Protein AF-B8BWP4-F1 (afdb_monomer)

Organism: Thalassiosira pseudonana (NCBI:txid35128)

pLDDT: mean 78.26, std 19.81, range [30.06, 98.62]

Sequence (525 aa):
MPSPPASSPLSSIKPTMNTRLRKRVYLLFLVCIVVFHIGILYRQNRHLIVMMLDKVSREEVLMNANNDDDDAVDSIDDEIEQLPPDQHAILMLHYHKTGFVLSRRLRTHSIQHFSKAIQQQQQQQDAASSSSSSSSLHFSIPEQKKWGSIQQPRWFDEGTKCPMYYRLEKGVINVQESPDLYCGVEELERIFLNEALEDVEYDADAATTKATTTFHEEQNDHEHNNGNDKNEVEQTIDNIIEGGDFSRVGTKIIHFVRNPYSMALSNYYYHAQIPTPEPWVNKHDPCHLQYDNSNTTLKDLLFPTLSIETTKVILTPQNFDDISQLCSSLYQTIPSLKDAKFKGHLQQLDPIDGLKLSTAHMMIRGGGVLLMPGGDILRMANNIVKLKQLQEYVTEQQQQHENGVKRNKPFTVVTVSMDDFLTDPIQFITTYLTFLTGDNYEQHLCPNEGAKVCQKRMKSIAKSFEQSYNNIKGVGQKHVTTGKHENRAELLEALRGDGLFGPILDRIELLVEEALEESRDSSRK

Structure (mmCIF, N/CA/C/O backbone):
data_AF-B8BWP4-F1
#
_entry.id   AF-B8BWP4-F1
#
loop_
_atom_site.group_PDB
_atom_site.id
_atom_site.type_symbol
_atom_site.label_atom_id
_atom_site.label_alt_id
_atom_site.label_comp_id
_atom_site.label_asym_id
_atom_site.label_entity_id
_atom_site.label_seq_id
_atom_site.pdbx_PDB_ins_code
_atom_site.Cartn_x
_atom_site.Cartn_y
_atom_site.Cartn_z
_atom_site.occupancy
_atom_site.B_iso_or_equiv
_atom_site.auth_seq_id
_atom_site.auth_comp_id
_atom_site.auth_asym_id
_atom_site.auth_atom_id
_atom_site.pdbx_PDB_model_num
ATOM 1 N N . MET A 1 1 ? 59.714 33.717 -24.234 1.00 44.19 1 MET A N 1
ATOM 2 C CA . MET A 1 1 ? 58.843 34.255 -23.169 1.00 44.19 1 MET A CA 1
ATOM 3 C C . MET A 1 1 ? 58.500 35.698 -23.503 1.00 44.19 1 MET A C 1
ATOM 5 O O . MET A 1 1 ? 59.425 36.501 -23.524 1.00 44.19 1 MET A O 1
ATOM 9 N N . PRO A 1 2 ? 57.239 36.029 -23.820 1.00 43.78 2 PRO A N 1
ATOM 10 C CA . PRO A 1 2 ? 56.785 37.410 -23.908 1.00 43.78 2 PRO A CA 1
ATOM 11 C C . PRO A 1 2 ? 56.014 37.826 -22.643 1.00 43.78 2 PRO A C 1
ATOM 13 O O . PRO A 1 2 ? 55.276 37.035 -22.056 1.00 43.78 2 PRO A O 1
ATOM 16 N N . SER A 1 3 ? 56.231 39.071 -22.229 1.00 43.72 3 SER A N 1
ATOM 17 C CA . SER A 1 3 ? 55.666 39.731 -21.047 1.00 43.72 3 SER A CA 1
ATOM 18 C C . SER A 1 3 ? 54.150 39.973 -21.163 1.00 43.72 3 SER A C 1
ATOM 20 O O . SER A 1 3 ? 53.660 40.173 -22.277 1.00 43.72 3 SER A O 1
ATOM 22 N N . PRO A 1 4 ? 53.399 40.020 -20.045 1.00 51.78 4 PRO A N 1
ATOM 23 C CA . PRO A 1 4 ? 51.963 40.287 -20.071 1.00 51.78 4 PRO A CA 1
ATOM 24 C C . PRO A 1 4 ? 51.669 41.798 -20.168 1.00 51.78 4 PRO A C 1
ATOM 26 O O . PRO A 1 4 ? 52.453 42.605 -19.658 1.00 51.78 4 PRO A O 1
ATOM 29 N N . PRO A 1 5 ? 50.545 42.210 -20.787 1.00 54.66 5 PRO A N 1
ATOM 30 C CA . PRO A 1 5 ? 50.142 43.609 -20.832 1.00 54.66 5 PRO A CA 1
ATOM 31 C C . PRO A 1 5 ? 49.398 44.042 -19.559 1.00 54.66 5 PRO A C 1
ATOM 33 O O . PRO A 1 5 ? 48.727 43.257 -18.889 1.00 54.66 5 PRO A O 1
ATOM 36 N N . ALA A 1 6 ? 49.549 45.330 -19.254 1.00 53.12 6 ALA A N 1
ATOM 37 C CA . ALA A 1 6 ? 49.074 46.016 -18.061 1.00 53.12 6 ALA A CA 1
ATOM 38 C C . ALA A 1 6 ? 47.540 46.119 -17.962 1.00 53.12 6 ALA A C 1
ATOM 40 O O . ALA A 1 6 ? 46.843 46.378 -18.943 1.00 53.12 6 ALA A O 1
ATOM 41 N N . SER A 1 7 ? 47.038 45.977 -16.735 1.00 48.22 7 SER A N 1
ATOM 42 C CA . SER A 1 7 ? 45.645 46.163 -16.334 1.00 48.22 7 SER A CA 1
ATOM 43 C C . SER A 1 7 ? 45.267 47.647 -16.239 1.00 48.22 7 SER A C 1
ATOM 45 O O . SER A 1 7 ? 45.984 48.463 -15.661 1.00 48.22 7 SER A O 1
ATOM 47 N N . SER A 1 8 ? 44.112 48.000 -16.804 1.00 47.28 8 SER A N 1
ATOM 48 C CA . SER A 1 8 ? 43.501 49.334 -16.713 1.00 47.28 8 SER A CA 1
ATOM 49 C C . SER A 1 8 ? 42.545 49.424 -15.509 1.00 47.28 8 SER A C 1
ATOM 51 O O . SER A 1 8 ? 41.934 48.413 -15.153 1.00 47.28 8 SER A O 1
ATOM 53 N N . PRO A 1 9 ? 42.357 50.603 -14.885 1.00 54.91 9 PRO A N 1
ATOM 54 C CA . PRO A 1 9 ? 41.528 50.740 -13.692 1.00 54.91 9 PRO A CA 1
ATOM 55 C C . PRO A 1 9 ? 40.042 50.901 -14.053 1.00 54.91 9 PRO A C 1
ATOM 57 O O . PRO A 1 9 ? 39.667 51.800 -14.805 1.00 54.91 9 PRO A O 1
ATOM 60 N N . LEU A 1 10 ? 39.186 50.042 -13.486 1.00 44.69 10 LEU A N 1
ATOM 61 C CA . LEU A 1 10 ? 37.727 50.165 -13.565 1.00 44.69 10 LEU A CA 1
ATOM 62 C C . LEU A 1 10 ? 37.250 51.371 -12.741 1.00 44.69 10 LEU A C 1
ATOM 64 O O . LEU A 1 10 ? 37.363 51.395 -11.515 1.00 44.69 10 LEU A O 1
ATOM 68 N N . SER A 1 11 ? 36.662 52.354 -13.416 1.00 47.47 11 SER A N 1
ATOM 69 C CA . SER A 1 11 ? 35.940 53.460 -12.797 1.00 47.47 11 SER A CA 1
ATOM 70 C C . SER A 1 11 ? 34.544 53.008 -12.344 1.00 47.47 11 SER A C 1
ATOM 72 O O . SER A 1 11 ? 33.733 52.490 -13.110 1.00 47.47 11 SER A O 1
ATOM 74 N N . SER A 1 12 ? 34.260 53.211 -11.056 1.00 51.19 12 SER A N 1
ATOM 75 C CA . SER A 1 12 ? 32.968 52.956 -10.412 1.00 51.19 12 SER A CA 1
ATOM 76 C C . SER A 1 12 ? 31.904 53.939 -10.925 1.00 51.19 12 SER A C 1
ATOM 78 O O . SER A 1 12 ? 31.755 55.046 -10.398 1.00 51.19 12 SER A O 1
ATOM 80 N N . ILE A 1 13 ? 31.122 53.524 -11.919 1.00 48.94 13 ILE A N 1
ATOM 81 C CA . ILE A 1 13 ? 29.919 54.238 -12.359 1.00 48.94 13 ILE A CA 1
ATOM 82 C C . ILE A 1 13 ? 28.771 53.858 -11.416 1.00 48.94 13 ILE A C 1
ATOM 84 O O . ILE A 1 13 ? 28.240 52.753 -11.482 1.00 48.94 13 ILE A O 1
ATOM 88 N N . LYS A 1 14 ? 28.372 54.777 -10.526 1.00 50.59 14 LYS A N 1
ATOM 89 C CA . LYS A 1 14 ? 27.120 54.650 -9.763 1.00 50.59 14 LYS A CA 1
ATOM 90 C C . LYS A 1 14 ? 25.950 55.023 -10.684 1.00 50.59 14 LYS A C 1
ATOM 92 O O . LYS A 1 14 ? 25.860 56.189 -11.070 1.00 50.59 14 LYS A O 1
ATOM 97 N N . PRO A 1 15 ? 25.040 54.096 -11.029 1.00 54.59 15 PRO A N 1
ATOM 98 C CA . PRO A 1 15 ? 23.881 54.431 -11.842 1.00 54.59 15 PRO A CA 1
ATOM 99 C C . PRO A 1 15 ? 22.910 55.289 -11.024 1.00 54.59 15 PRO A C 1
ATOM 101 O O . PRO A 1 15 ? 22.280 54.834 -10.066 1.00 54.59 15 PRO A O 1
ATOM 104 N N . THR A 1 16 ? 22.774 56.555 -11.405 1.00 58.88 16 THR A N 1
ATOM 105 C CA . THR A 1 16 ? 21.743 57.458 -10.893 1.00 58.88 16 THR A CA 1
ATOM 106 C C . THR A 1 16 ? 20.402 57.072 -11.513 1.00 58.88 16 THR A C 1
ATOM 108 O O . THR A 1 16 ? 20.006 57.523 -12.584 1.00 58.88 16 THR A O 1
ATOM 111 N N . MET A 1 17 ? 19.689 56.172 -10.838 1.00 60.62 17 MET A N 1
ATOM 112 C CA . MET A 1 17 ? 18.352 55.756 -11.255 1.00 60.62 17 MET A CA 1
ATOM 113 C C . MET A 1 17 ? 17.387 56.950 -11.201 1.00 60.62 17 MET A C 1
ATOM 115 O O . MET A 1 17 ? 17.212 57.581 -10.156 1.00 60.62 17 MET A O 1
ATOM 119 N N . ASN A 1 18 ? 16.742 57.238 -12.332 1.00 74.56 18 ASN A N 1
ATOM 120 C CA . ASN A 1 18 ? 15.798 58.339 -12.507 1.00 74.56 18 ASN A CA 1
ATOM 121 C C . ASN A 1 18 ? 14.685 58.290 -11.439 1.00 74.56 18 ASN A C 1
ATOM 123 O O . ASN A 1 18 ? 13.949 57.305 -11.320 1.00 74.56 18 ASN A O 1
ATOM 127 N N . THR A 1 19 ? 14.539 59.366 -10.664 1.00 78.75 19 THR A N 1
ATOM 128 C CA . THR A 1 19 ? 13.587 59.480 -9.543 1.00 78.75 19 THR A CA 1
ATOM 129 C C . THR A 1 19 ? 12.131 59.264 -9.961 1.00 78.75 19 THR A C 1
ATOM 131 O O . THR A 1 19 ? 11.326 58.792 -9.154 1.00 78.75 19 THR A O 1
ATOM 134 N N . ARG A 1 20 ? 11.780 59.515 -11.231 1.00 78.62 20 ARG A N 1
ATOM 135 C CA . ARG A 1 20 ? 10.445 59.205 -11.773 1.00 78.62 20 ARG A CA 1
ATOM 136 C C . ARG A 1 20 ? 10.192 57.702 -11.894 1.00 78.62 20 ARG A C 1
ATOM 138 O O . ARG A 1 20 ? 9.068 57.261 -11.661 1.00 78.62 20 ARG A O 1
ATOM 145 N N . LEU A 1 21 ? 11.221 56.916 -12.210 1.00 83.31 21 LEU A N 1
ATOM 146 C CA . LEU A 1 21 ? 11.105 55.463 -12.335 1.00 83.31 21 LEU A CA 1
ATOM 147 C C . LEU A 1 21 ? 10.916 54.810 -10.960 1.00 83.31 21 LEU A C 1
ATOM 149 O O . LEU A 1 21 ? 10.040 53.963 -10.810 1.00 83.31 21 LEU A O 1
ATOM 153 N N . ARG A 1 22 ? 11.631 55.284 -9.927 1.00 81.19 22 ARG A N 1
ATOM 154 C CA . ARG A 1 22 ? 11.421 54.828 -8.539 1.00 81.19 22 ARG A CA 1
ATOM 155 C C . ARG A 1 22 ? 9.981 55.045 -8.073 1.00 81.19 22 ARG A C 1
ATOM 157 O O . ARG A 1 22 ? 9.380 54.119 -7.542 1.00 81.19 22 ARG A O 1
ATOM 164 N N . LYS A 1 23 ? 9.396 56.222 -8.323 1.00 87.38 23 LYS A N 1
ATOM 165 C CA . LYS A 1 23 ? 8.003 56.506 -7.929 1.00 87.38 23 LYS A CA 1
ATOM 166 C C . LYS A 1 23 ? 6.993 55.565 -8.597 1.00 87.38 23 LYS A C 1
ATOM 168 O O . LYS A 1 23 ? 6.056 55.130 -7.939 1.00 87.38 23 LYS A O 1
ATOM 173 N N . ARG A 1 24 ? 7.199 55.206 -9.871 1.00 89.75 24 ARG A N 1
ATOM 174 C CA . ARG A 1 24 ? 6.325 54.255 -10.583 1.00 89.75 24 ARG A CA 1
ATOM 175 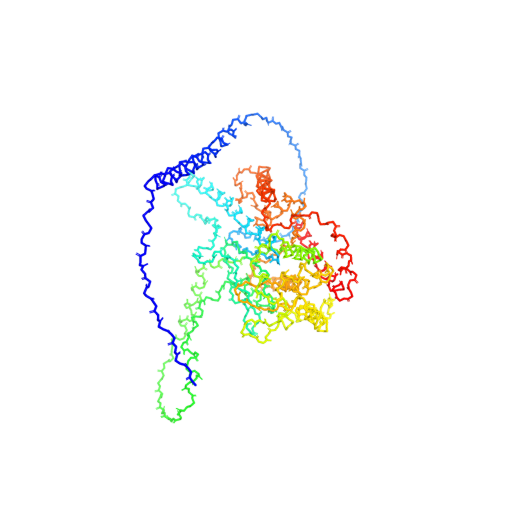C C . ARG A 1 24 ? 6.434 52.835 -10.030 1.00 89.75 24 ARG A C 1
ATOM 177 O O . ARG A 1 24 ? 5.410 52.185 -9.860 1.00 89.75 24 ARG A O 1
ATOM 184 N N . VAL A 1 25 ? 7.647 52.386 -9.703 1.00 87.94 25 VAL A N 1
ATOM 185 C CA . VAL A 1 25 ? 7.873 51.064 -9.095 1.00 87.94 25 VAL A CA 1
ATOM 186 C C . VAL A 1 25 ? 7.229 50.980 -7.709 1.00 87.94 25 VAL A C 1
ATOM 188 O O . VAL A 1 25 ? 6.534 50.009 -7.424 1.00 87.94 25 VAL A O 1
ATOM 191 N N . TYR A 1 26 ? 7.370 52.019 -6.879 1.00 90.50 26 TYR A N 1
ATOM 192 C CA . TYR A 1 26 ? 6.710 52.069 -5.568 1.00 90.50 26 TYR A CA 1
ATOM 193 C C . TYR A 1 26 ? 5.181 52.076 -5.672 1.00 90.50 26 TYR A C 1
ATOM 195 O O . TYR A 1 26 ? 4.522 51.391 -4.896 1.00 90.50 26 TYR A O 1
ATOM 203 N N . LEU A 1 27 ? 4.613 52.807 -6.638 1.00 93.19 27 LEU A N 1
ATOM 204 C CA . LEU A 1 27 ? 3.165 52.840 -6.844 1.00 93.19 27 LEU A CA 1
ATOM 205 C C . LEU A 1 27 ? 2.620 51.470 -7.277 1.00 93.19 27 LEU A C 1
ATOM 207 O O . LEU A 1 27 ? 1.622 51.015 -6.729 1.00 93.19 27 LEU A O 1
ATOM 211 N N . LEU A 1 28 ? 3.301 50.791 -8.206 1.00 90.62 28 LEU A N 1
ATOM 212 C CA . LEU A 1 28 ? 2.955 49.427 -8.625 1.00 90.62 28 LEU A CA 1
ATOM 213 C C . LEU A 1 28 ? 3.006 48.444 -7.451 1.00 90.62 28 LEU A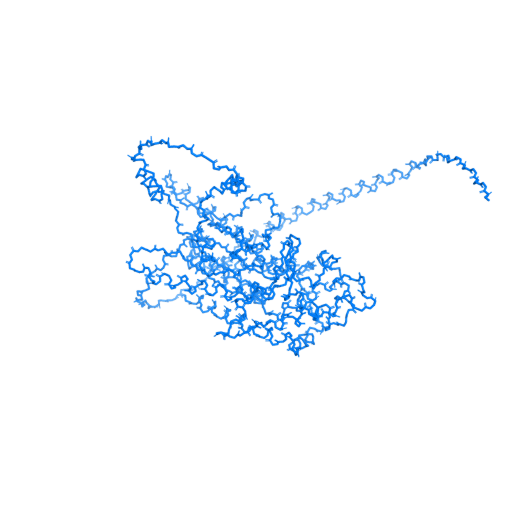 C 1
ATOM 215 O O . LEU A 1 28 ? 2.089 47.646 -7.279 1.00 90.62 28 LEU A O 1
ATOM 219 N N . PHE A 1 29 ? 4.036 48.541 -6.610 1.00 92.88 29 PHE A N 1
ATOM 220 C CA . PHE A 1 29 ? 4.168 47.693 -5.428 1.00 92.88 29 PHE A CA 1
ATOM 221 C C . PHE A 1 29 ? 3.024 47.914 -4.422 1.00 92.88 29 PHE A C 1
ATOM 223 O O . PHE A 1 29 ? 2.444 46.950 -3.926 1.00 92.88 29 PHE A O 1
ATOM 230 N N . LEU A 1 30 ? 2.637 49.171 -4.182 1.00 93.44 30 LEU A N 1
ATOM 231 C CA . LEU A 1 30 ? 1.505 49.525 -3.318 1.00 93.44 30 LEU A CA 1
ATOM 232 C C . LEU A 1 30 ? 0.169 48.994 -3.854 1.00 93.44 30 LEU A C 1
ATOM 234 O O . LEU A 1 30 ? -0.614 48.436 -3.088 1.00 93.44 30 LEU A O 1
ATOM 238 N N . VAL A 1 31 ? -0.073 49.106 -5.164 1.00 93.94 31 VAL A N 1
ATOM 239 C CA . VAL A 1 31 ? -1.280 48.551 -5.801 1.00 93.94 31 VAL A CA 1
ATOM 240 C C . VAL A 1 31 ? -1.332 47.031 -5.636 1.00 93.94 31 VAL A C 1
ATOM 242 O O . VAL A 1 31 ? -2.378 46.500 -5.268 1.00 93.94 31 VAL A O 1
ATOM 245 N N . CYS A 1 32 ? -0.210 46.329 -5.821 1.00 93.00 32 CYS A N 1
ATOM 246 C CA . CYS A 1 32 ? -0.146 44.881 -5.608 1.00 93.00 32 CYS A CA 1
ATOM 247 C C . CYS A 1 32 ? -0.470 44.484 -4.158 1.00 93.00 32 CYS A C 1
ATOM 249 O O . CYS A 1 32 ? -1.204 43.519 -3.952 1.00 93.00 32 CYS A O 1
ATOM 251 N N . ILE A 1 33 ? 0.014 45.235 -3.160 1.00 93.06 33 ILE A N 1
ATOM 252 C CA . ILE A 1 33 ? -0.306 44.990 -1.741 1.00 93.06 33 ILE A CA 1
ATOM 253 C C . ILE A 1 33 ? -1.804 45.181 -1.475 1.00 93.06 33 ILE A C 1
ATOM 255 O O . ILE A 1 33 ? -2.427 44.340 -0.829 1.00 93.06 33 ILE A O 1
ATOM 259 N N . VAL A 1 34 ? -2.401 46.255 -2.001 1.00 93.56 34 VAL A N 1
ATOM 260 C CA . VAL A 1 34 ? -3.834 46.531 -1.816 1.00 93.56 34 VAL A CA 1
ATOM 261 C C . VAL A 1 34 ? -4.690 45.435 -2.454 1.00 93.56 34 VAL A C 1
ATOM 263 O O . VAL A 1 34 ? -5.592 44.912 -1.802 1.00 93.56 34 VAL A O 1
ATOM 266 N N . VAL A 1 35 ? -4.382 45.023 -3.688 1.00 91.31 35 VAL A N 1
ATOM 267 C CA . VAL A 1 35 ? -5.097 43.929 -4.372 1.00 91.31 35 VAL A CA 1
ATOM 268 C C . VAL A 1 35 ? -4.953 42.612 -3.605 1.00 91.31 35 VAL A C 1
ATOM 270 O O . VAL A 1 35 ? -5.932 41.882 -3.443 1.00 91.31 35 VAL A O 1
ATOM 273 N N . PHE A 1 36 ? -3.763 42.326 -3.072 1.00 92.31 36 PHE A N 1
ATOM 274 C CA . PHE A 1 36 ? -3.520 41.140 -2.255 1.00 92.31 36 PHE A CA 1
ATOM 275 C C . PHE A 1 36 ? -4.365 41.138 -0.970 1.00 92.31 36 PHE A C 1
ATOM 277 O O . PHE A 1 36 ? -4.997 40.129 -0.652 1.00 92.31 36 PHE A O 1
ATOM 284 N N . HIS A 1 37 ? -4.453 42.265 -0.258 1.00 90.62 37 HIS A N 1
ATOM 285 C CA . HIS A 1 37 ? -5.283 42.376 0.946 1.00 90.62 37 HIS A CA 1
ATOM 286 C C . HIS A 1 37 ? -6.787 42.323 0.653 1.00 90.62 37 HIS A C 1
ATOM 288 O O . HIS A 1 37 ? -7.512 41.647 1.383 1.00 90.62 37 HIS A O 1
ATOM 294 N N . ILE A 1 38 ? -7.257 42.930 -0.442 1.00 88.56 38 ILE A N 1
ATOM 295 C CA . ILE A 1 38 ? -8.652 42.786 -0.896 1.00 88.56 38 ILE A CA 1
ATOM 296 C C . ILE A 1 38 ? -8.967 41.311 -1.192 1.00 88.56 38 ILE A C 1
ATOM 298 O O . ILE A 1 38 ? -10.018 40.815 -0.786 1.00 88.56 38 ILE A O 1
ATOM 302 N N . GLY A 1 39 ? -8.045 40.578 -1.825 1.00 89.25 39 GLY A N 1
ATOM 303 C CA . GLY A 1 39 ? -8.189 39.141 -2.071 1.00 89.25 39 GLY A CA 1
ATOM 304 C C . GLY A 1 39 ? -8.285 38.306 -0.787 1.00 89.25 39 GLY A C 1
ATOM 305 O O . GLY A 1 39 ? -9.102 37.386 -0.713 1.00 89.25 39 GLY A O 1
ATOM 306 N N . ILE A 1 40 ? -7.504 38.645 0.246 1.00 84.75 40 ILE A N 1
ATOM 307 C CA . ILE A 1 40 ? -7.578 37.991 1.565 1.00 84.75 40 ILE A CA 1
ATOM 308 C C . ILE A 1 40 ? -8.928 38.264 2.238 1.00 84.75 40 ILE A C 1
ATOM 310 O O . ILE A 1 40 ? -9.576 37.319 2.691 1.00 84.75 40 ILE A O 1
ATOM 314 N N . LEU A 1 41 ? -9.386 39.519 2.249 1.00 83.75 41 LEU A N 1
ATOM 315 C CA . LEU A 1 41 ? -10.672 39.901 2.844 1.00 83.75 41 LEU A CA 1
ATOM 316 C C . LEU A 1 41 ? -11.853 39.237 2.124 1.00 83.75 41 LEU A C 1
ATOM 318 O O . LEU A 1 41 ? -12.769 38.724 2.767 1.00 83.75 41 LEU A O 1
ATOM 322 N N . TYR A 1 42 ? -11.811 39.165 0.791 1.00 84.00 42 TYR A N 1
ATOM 323 C CA . TYR A 1 42 ? -12.833 38.473 0.003 1.00 84.00 42 TYR A CA 1
ATOM 324 C C . TYR A 1 42 ? -12.862 36.966 0.303 1.00 84.00 42 TYR A C 1
ATOM 326 O O . TYR A 1 42 ? -13.932 36.366 0.430 1.00 84.00 42 TYR A O 1
ATOM 334 N N . ARG A 1 43 ? -11.688 36.345 0.481 1.00 75.81 43 ARG A N 1
ATOM 335 C CA . ARG A 1 43 ? -11.569 34.924 0.839 1.00 75.81 43 ARG A CA 1
ATOM 336 C C . ARG A 1 43 ? -12.101 34.631 2.244 1.00 75.81 43 ARG A C 1
ATOM 338 O O . ARG A 1 43 ? -12.748 33.602 2.422 1.00 75.81 43 ARG A O 1
ATOM 345 N N . GLN A 1 44 ? -11.867 35.521 3.209 1.00 76.19 44 GLN A N 1
ATOM 346 C CA . GLN A 1 44 ? -12.398 35.387 4.570 1.00 76.19 44 GLN A CA 1
ATOM 347 C C . GLN A 1 44 ? -13.927 35.546 4.604 1.00 76.19 44 GLN A C 1
ATOM 349 O O . GLN A 1 44 ? -14.614 34.712 5.192 1.00 76.19 44 GLN A O 1
ATOM 354 N N . ASN A 1 45 ? -14.483 36.533 3.894 1.00 73.81 45 ASN A N 1
ATOM 355 C CA . ASN A 1 45 ? -15.931 36.779 3.888 1.00 73.81 45 ASN A CA 1
ATOM 356 C C . ASN A 1 45 ? -16.738 35.729 3.107 1.00 73.81 45 ASN A C 1
ATOM 358 O O . ASN A 1 45 ? -17.868 35.421 3.487 1.00 73.81 45 ASN A O 1
ATOM 362 N N . ARG A 1 46 ? -16.165 35.104 2.067 1.00 79.75 46 ARG A N 1
ATOM 363 C CA . ARG A 1 46 ? -16.822 33.999 1.342 1.00 79.75 46 ARG A CA 1
ATOM 364 C C . ARG A 1 46 ? -17.167 32.824 2.265 1.00 79.75 46 ARG A C 1
ATOM 366 O O . ARG A 1 46 ? -18.202 32.194 2.076 1.00 79.75 46 ARG A O 1
ATOM 373 N N . HIS A 1 47 ? -16.334 32.549 3.268 1.00 63.03 47 HIS A N 1
ATOM 374 C CA . HIS A 1 47 ? -16.577 31.467 4.224 1.00 63.03 47 HIS A CA 1
ATOM 375 C C . HIS A 1 47 ? -17.773 31.766 5.145 1.00 63.03 47 HIS A C 1
ATOM 377 O O . HIS A 1 47 ? -18.538 30.865 5.479 1.00 63.03 47 HIS A O 1
ATOM 383 N N . LEU A 1 48 ? -17.971 33.041 5.498 1.00 60.44 48 LEU A N 1
ATOM 384 C CA . LEU A 1 48 ? -19.082 33.494 6.337 1.00 60.44 48 LEU A CA 1
ATOM 385 C C . LEU A 1 48 ? -20.421 33.459 5.579 1.00 60.44 48 LEU A C 1
ATOM 387 O O . LEU A 1 48 ? -21.431 33.025 6.125 1.00 60.44 48 LEU A O 1
ATOM 391 N N . ILE A 1 49 ? -20.413 33.849 4.298 1.00 62.03 49 ILE A N 1
ATOM 392 C CA . ILE A 1 49 ? -21.607 33.853 3.435 1.00 62.03 49 ILE A CA 1
ATOM 393 C C . ILE A 1 49 ? -22.102 32.422 3.162 1.00 62.03 49 ILE A C 1
ATOM 395 O O . ILE A 1 49 ? -23.305 32.172 3.207 1.00 62.03 49 ILE A O 1
ATOM 399 N N . VAL A 1 50 ? -21.192 31.465 2.946 1.00 64.38 50 VAL A N 1
ATOM 400 C CA . VAL A 1 50 ? -21.551 30.046 2.751 1.00 64.38 50 VAL A CA 1
ATOM 401 C C . VAL A 1 50 ? -22.152 29.438 4.024 1.00 64.38 50 VAL A C 1
ATOM 403 O O . VAL A 1 50 ? -23.122 28.693 3.941 1.00 64.38 50 VAL A O 1
ATOM 406 N N . MET A 1 51 ? -21.652 29.808 5.207 1.00 61.06 51 MET A N 1
ATOM 407 C CA . MET A 1 51 ? -22.206 29.339 6.484 1.00 61.06 51 MET A CA 1
ATOM 408 C C . MET A 1 51 ? -23.587 29.923 6.816 1.00 61.06 51 MET A C 1
ATOM 410 O O . MET A 1 51 ? -24.370 29.274 7.507 1.00 61.06 51 MET A O 1
ATOM 414 N N . MET A 1 52 ? -23.895 31.140 6.359 1.00 49.75 52 MET A N 1
ATOM 415 C CA . MET A 1 52 ? -25.209 31.750 6.595 1.00 49.75 52 MET A CA 1
ATOM 416 C C . MET A 1 52 ? -26.291 31.206 5.656 1.00 49.75 52 MET A C 1
ATOM 418 O O . MET A 1 52 ? -27.436 31.076 6.079 1.00 49.75 52 MET A O 1
ATOM 422 N N . LEU A 1 53 ? -25.938 30.831 4.422 1.00 49.03 53 LEU A N 1
ATOM 423 C CA . LEU A 1 53 ? -26.885 30.237 3.469 1.00 49.03 53 LEU A CA 1
ATOM 424 C C . LEU A 1 53 ? -27.275 28.795 3.836 1.00 49.03 53 LEU A C 1
ATOM 426 O O . LEU A 1 53 ? -28.407 28.393 3.585 1.00 49.03 53 LEU A O 1
ATOM 430 N N . ASP A 1 54 ? -26.391 28.050 4.502 1.00 46.34 54 ASP A N 1
ATOM 431 C CA . ASP A 1 54 ? -26.659 26.670 4.942 1.00 46.34 54 ASP A CA 1
ATOM 432 C C . ASP A 1 54 ? -27.644 26.599 6.131 1.00 46.34 54 ASP A C 1
ATOM 434 O O . ASP A 1 54 ? -28.330 25.598 6.332 1.00 46.34 54 ASP A O 1
ATOM 438 N N . LYS A 1 55 ? -27.788 27.694 6.895 1.00 43.09 55 LYS A N 1
ATOM 439 C CA . LYS A 1 55 ? -28.728 27.788 8.028 1.00 43.09 55 LYS A CA 1
ATOM 440 C C . LYS A 1 55 ? -30.182 28.067 7.634 1.00 43.09 55 LYS A C 1
ATOM 442 O O . LYS A 1 55 ? -31.055 27.906 8.479 1.00 43.09 55 LYS A O 1
ATOM 447 N N . VAL A 1 56 ? -30.458 28.472 6.393 1.00 37.72 56 VAL A N 1
ATOM 448 C CA . VAL A 1 56 ? -31.802 28.917 5.963 1.00 37.72 56 VAL A CA 1
ATOM 449 C C . VAL A 1 56 ? -32.603 27.805 5.259 1.00 37.72 56 VAL A C 1
ATOM 451 O O . VAL A 1 56 ? -33.774 27.990 4.962 1.00 37.72 56 VAL A O 1
ATOM 454 N N . SER A 1 57 ? -32.029 26.615 5.038 1.00 40.38 57 SER A N 1
ATOM 455 C CA . SER A 1 57 ? -32.646 25.577 4.188 1.00 40.38 57 SER A CA 1
ATOM 456 C C . SER A 1 57 ? -33.116 24.299 4.908 1.00 40.38 57 SER A C 1
ATOM 458 O O . SER A 1 57 ? -33.226 23.256 4.260 1.00 40.38 57 SER A O 1
ATOM 460 N N . ARG A 1 58 ? -33.385 24.318 6.223 1.00 38.34 58 ARG A N 1
ATOM 461 C CA . ARG A 1 58 ? -33.908 23.133 6.940 1.00 38.34 58 ARG A CA 1
ATOM 462 C C . ARG A 1 58 ? -35.032 23.468 7.922 1.00 38.34 58 ARG A C 1
ATOM 464 O O . ARG A 1 58 ? -34.826 23.451 9.129 1.00 38.34 58 ARG A O 1
ATOM 471 N N . GLU A 1 59 ? -36.224 23.675 7.379 1.00 39.31 59 GLU A N 1
ATOM 472 C CA . GLU A 1 59 ? -37.487 23.292 8.019 1.00 39.31 59 GLU A CA 1
ATOM 473 C C . GLU A 1 59 ? -38.287 22.431 7.022 1.00 39.31 59 GLU A C 1
ATOM 475 O O . GLU A 1 59 ? -38.174 22.630 5.816 1.00 39.31 59 GLU A O 1
ATOM 480 N N . GLU A 1 60 ? -39.049 21.472 7.562 1.00 35.91 60 GLU A N 1
ATOM 481 C CA . GLU A 1 60 ? -39.949 20.498 6.907 1.00 35.91 60 GLU A CA 1
ATOM 482 C C . GLU A 1 60 ? -39.323 19.283 6.176 1.00 35.91 60 GLU A C 1
ATOM 484 O O . GLU A 1 60 ? -38.714 19.381 5.117 1.00 35.91 60 GLU A O 1
ATOM 489 N N . VAL A 1 61 ? -39.487 18.072 6.732 1.00 34.62 61 VAL A N 1
ATOM 490 C CA . VAL A 1 61 ? -40.633 17.153 6.507 1.00 34.62 61 VAL A CA 1
ATOM 491 C C . VAL A 1 61 ? -40.335 15.823 7.229 1.00 34.62 61 VAL A C 1
ATOM 493 O O . VAL A 1 61 ? -39.353 15.136 6.947 1.00 34.62 61 VAL A O 1
ATOM 496 N N . LEU A 1 62 ? -41.218 15.457 8.160 1.00 36.50 62 LEU A N 1
ATOM 497 C CA . LEU A 1 62 ? -41.344 14.145 8.804 1.00 36.50 62 LEU A CA 1
ATOM 498 C C . LEU A 1 62 ? -42.399 13.334 8.042 1.00 36.50 62 LEU A C 1
ATOM 500 O O . LEU A 1 62 ? -43.501 13.847 7.890 1.00 36.50 62 LEU A O 1
ATOM 504 N N . MET A 1 63 ? -42.117 12.082 7.656 1.00 30.06 63 MET A N 1
ATOM 505 C CA . MET A 1 63 ? -43.130 11.014 7.596 1.00 30.06 63 MET A CA 1
ATOM 506 C C . MET A 1 63 ? -42.526 9.614 7.803 1.00 30.06 63 MET A C 1
ATOM 508 O O . MET A 1 63 ? -41.386 9.334 7.437 1.00 30.06 63 MET A O 1
ATOM 512 N N . ASN A 1 64 ? -43.358 8.795 8.449 1.00 34.03 64 ASN A N 1
ATOM 513 C CA . ASN A 1 64 ? -43.187 7.472 9.052 1.00 34.03 64 ASN A CA 1
ATOM 514 C C . ASN A 1 64 ? -42.772 6.325 8.117 1.00 34.03 64 ASN A C 1
ATOM 516 O O . ASN A 1 64 ? -43.141 6.320 6.947 1.00 34.03 64 ASN A O 1
ATOM 520 N N . ALA A 1 65 ? -42.188 5.279 8.717 1.00 32.44 65 ALA A N 1
ATOM 521 C CA . ALA A 1 65 ? -42.670 3.893 8.599 1.00 32.44 65 ALA A CA 1
ATOM 522 C C . ALA A 1 65 ? -42.047 3.006 9.705 1.00 32.44 65 ALA A C 1
ATOM 524 O O . ALA A 1 65 ? -40.821 2.960 9.856 1.00 32.44 65 ALA A O 1
ATOM 525 N N . ASN A 1 66 ? -42.925 2.360 10.478 1.00 41.16 66 ASN A N 1
ATOM 526 C CA . ASN A 1 66 ? -42.664 1.217 11.362 1.00 41.16 66 ASN A CA 1
ATOM 527 C C . ASN A 1 66 ? -42.677 -0.084 10.541 1.00 41.16 66 ASN A C 1
ATOM 529 O O . ASN A 1 66 ? -43.121 -0.045 9.393 1.00 41.16 66 ASN A O 1
ATOM 533 N N . ASN A 1 67 ? -42.180 -1.162 11.157 1.00 34.81 67 ASN A N 1
ATOM 534 C CA . ASN A 1 67 ? -42.385 -2.602 10.913 1.00 34.81 67 ASN A CA 1
ATOM 535 C C . ASN A 1 67 ? -41.038 -3.307 11.124 1.00 34.81 67 ASN A C 1
ATOM 537 O O . ASN A 1 67 ? -40.006 -2.758 10.735 1.00 34.81 67 ASN A O 1
ATOM 541 N N . ASP A 1 68 ? -40.954 -4.542 11.583 1.00 40.16 68 ASP A N 1
ATOM 542 C CA . ASP A 1 68 ? -41.669 -5.329 12.594 1.00 40.16 68 ASP A CA 1
ATOM 543 C C . ASP A 1 68 ? -40.659 -6.435 12.964 1.00 40.16 68 ASP A C 1
ATOM 545 O O . ASP A 1 68 ? -39.619 -6.584 12.311 1.00 40.16 68 ASP A O 1
ATOM 549 N N . ASP A 1 69 ? -40.973 -7.130 14.044 1.00 46.09 69 ASP A N 1
ATOM 550 C CA . ASP A 1 69 ? -40.224 -8.184 14.721 1.00 46.09 69 ASP A CA 1
ATOM 551 C C . ASP A 1 69 ? -39.844 -9.381 13.823 1.00 46.09 69 ASP A C 1
ATOM 553 O O . ASP A 1 69 ? -40.523 -9.645 12.833 1.00 46.09 69 ASP 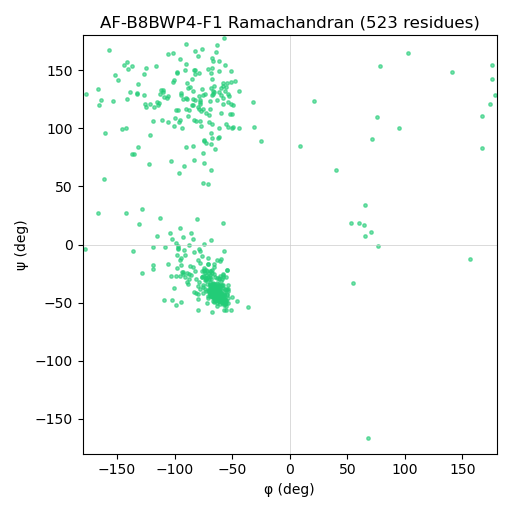A O 1
ATOM 557 N N . ASP A 1 70 ? -38.761 -10.098 14.172 1.00 41.22 70 ASP A N 1
ATOM 558 C CA . ASP A 1 70 ? -38.813 -11.548 14.455 1.00 41.22 70 ASP A CA 1
ATOM 559 C C . ASP A 1 70 ? -37.424 -12.190 14.728 1.00 41.22 70 ASP A C 1
ATOM 561 O O . ASP A 1 70 ? -36.418 -11.888 14.085 1.00 41.22 70 ASP A O 1
ATOM 565 N N . ASP A 1 71 ? -37.461 -13.123 15.688 1.00 40.56 71 ASP A N 1
ATOM 566 C CA . ASP A 1 71 ? -36.625 -14.311 15.936 1.00 40.56 71 ASP A CA 1
ATOM 567 C C . ASP A 1 71 ? -35.169 -14.194 16.438 1.00 40.56 71 ASP A C 1
ATOM 569 O O . ASP A 1 71 ? -34.188 -14.249 15.695 1.00 40.56 71 ASP A O 1
ATOM 573 N N . ALA A 1 72 ? -35.050 -14.201 17.773 1.00 41.47 72 ALA A N 1
ATOM 574 C CA . ALA A 1 72 ? -33.829 -14.492 18.518 1.00 41.47 72 ALA A CA 1
ATOM 575 C C . ALA A 1 72 ? -33.564 -16.009 18.578 1.00 41.47 72 ALA A C 1
ATOM 577 O O . ALA A 1 72 ? -34.331 -16.777 19.165 1.00 41.47 72 ALA A O 1
ATOM 578 N N . VAL A 1 73 ? -32.451 -16.427 17.981 1.00 41.91 73 VAL A N 1
ATOM 579 C CA . VAL A 1 73 ? -31.818 -17.729 18.202 1.00 41.91 73 VAL A CA 1
ATOM 580 C C . VAL A 1 73 ? -30.709 -17.497 19.224 1.00 41.91 73 VAL A C 1
ATOM 582 O O . VAL A 1 73 ? -29.770 -16.767 18.929 1.00 41.91 73 VAL A O 1
ATOM 585 N N . ASP A 1 74 ? -30.822 -18.095 20.412 1.00 43.22 74 ASP A N 1
ATOM 586 C CA . ASP A 1 74 ? -29.769 -18.069 21.436 1.00 43.22 74 ASP A CA 1
ATOM 587 C C . ASP A 1 74 ? -28.561 -18.896 20.953 1.00 43.22 74 ASP A C 1
ATOM 589 O O . ASP A 1 74 ? -28.456 -20.098 21.226 1.00 43.22 74 ASP A O 1
ATOM 593 N N . SER A 1 75 ? -27.651 -18.270 20.202 1.00 40.09 75 SER A N 1
ATOM 594 C CA . SER A 1 75 ? -26.272 -18.737 20.100 1.00 40.09 75 SER A CA 1
ATOM 595 C C . SER A 1 75 ? -25.533 -18.295 21.359 1.00 40.09 75 SER A C 1
ATOM 597 O O . SER A 1 75 ? -25.480 -17.116 21.701 1.00 40.09 75 SER A O 1
ATOM 599 N N . ILE A 1 76 ? -24.959 -19.262 22.076 1.00 40.41 76 ILE A N 1
ATOM 600 C CA . ILE A 1 76 ? -23.909 -19.000 23.065 1.00 40.41 76 ILE A CA 1
ATOM 601 C C . ILE A 1 76 ? -22.647 -18.699 22.251 1.00 40.41 76 ILE A C 1
ATOM 603 O O . ILE A 1 76 ? -21.751 -19.529 22.122 1.00 40.41 76 ILE A O 1
ATOM 607 N N . ASP A 1 77 ? -22.648 -17.540 21.601 1.00 41.59 77 ASP A N 1
ATOM 608 C CA . ASP A 1 77 ? -21.427 -16.870 21.207 1.00 41.59 77 ASP A CA 1
ATOM 609 C C . ASP A 1 77 ? -20.933 -16.217 22.493 1.00 41.59 77 ASP A C 1
ATOM 611 O O . ASP A 1 77 ? -21.557 -15.286 23.002 1.00 41.59 77 ASP A O 1
ATOM 615 N N . ASP A 1 78 ? -19.873 -16.771 23.082 1.00 44.09 78 ASP A N 1
ATOM 616 C CA . ASP A 1 78 ? -19.145 -16.094 24.148 1.00 44.09 78 ASP A CA 1
ATOM 617 C C . ASP A 1 78 ? -18.759 -14.718 23.603 1.00 44.09 78 ASP A C 1
ATOM 619 O O . ASP A 1 78 ? -17.849 -14.608 22.780 1.00 44.09 78 ASP A O 1
ATOM 623 N N . GLU A 1 79 ? -19.519 -13.695 24.006 1.00 51.69 79 GLU A N 1
ATOM 624 C CA . GLU A 1 79 ? -19.355 -12.301 23.615 1.00 51.69 79 GLU A CA 1
ATOM 625 C C . GLU A 1 79 ? -17.880 -11.959 23.829 1.00 51.69 79 GLU A C 1
ATOM 627 O O . GLU A 1 79 ? -17.414 -11.777 24.959 1.00 51.69 79 GLU A O 1
ATOM 632 N N . ILE A 1 80 ? -17.103 -11.949 22.741 1.00 55.03 80 ILE A N 1
ATOM 633 C CA . ILE A 1 80 ? -15.758 -11.397 22.758 1.00 55.03 80 ILE A CA 1
ATOM 634 C C . ILE A 1 80 ? -15.989 -9.945 23.128 1.00 55.03 80 ILE A C 1
ATOM 636 O O . ILE A 1 80 ? -16.436 -9.168 22.287 1.00 55.03 80 ILE A O 1
ATOM 640 N N . GLU A 1 81 ? -15.766 -9.626 24.404 1.00 59.44 81 GLU A N 1
ATOM 641 C CA . GLU A 1 81 ? -15.992 -8.312 24.986 1.00 59.44 81 GLU A CA 1
ATOM 642 C C . GLU A 1 81 ? -15.305 -7.286 24.084 1.00 59.44 81 GLU A C 1
ATOM 644 O O . GLU A 1 81 ? -14.073 -7.176 24.058 1.00 59.44 81 GLU A O 1
ATOM 649 N N . GLN A 1 82 ? -16.101 -6.623 23.237 1.00 63.09 82 GLN A N 1
ATOM 650 C CA . GLN A 1 82 ? -15.576 -5.710 22.237 1.00 63.09 82 GLN A CA 1
ATOM 651 C C . GLN A 1 82 ? -14.987 -4.540 23.001 1.00 63.09 82 GLN A C 1
ATOM 653 O O . GLN A 1 82 ? -15.715 -3.695 23.525 1.00 63.09 82 GLN A O 1
ATOM 658 N N . LEU A 1 83 ? -13.657 -4.508 23.088 1.00 58.00 83 LEU A N 1
ATOM 659 C CA . LEU A 1 83 ? -12.982 -3.424 23.776 1.00 58.00 83 LEU A CA 1
ATOM 660 C C . LEU A 1 83 ? -13.393 -2.097 23.116 1.00 58.00 83 LEU A C 1
ATOM 662 O O . LEU A 1 83 ? -13.455 -2.019 21.880 1.00 58.00 83 LEU A O 1
ATOM 666 N N . PRO A 1 84 ? -13.641 -1.040 23.902 1.00 66.81 84 PRO A N 1
ATOM 667 C CA . PRO A 1 84 ? -13.927 0.273 23.355 1.00 66.81 84 PRO A CA 1
ATOM 668 C C . PRO A 1 84 ? -12.870 0.708 22.309 1.00 66.81 84 PRO A C 1
ATOM 670 O O . PRO A 1 84 ? -11.701 0.310 22.382 1.00 66.81 84 PRO A O 1
ATOM 673 N N . PRO A 1 85 ? -13.231 1.509 21.289 1.00 64.38 85 PRO A N 1
ATOM 674 C CA . PRO A 1 85 ? -12.324 1.885 20.204 1.00 64.38 85 PRO A CA 1
ATOM 675 C C . PRO A 1 85 ? -11.044 2.599 20.653 1.00 64.38 85 PRO A C 1
ATOM 677 O O . PRO A 1 85 ? -10.024 2.501 19.975 1.00 64.38 85 PRO A O 1
ATOM 680 N N . ASP A 1 86 ? -11.077 3.304 21.782 1.00 64.94 86 ASP A N 1
ATOM 681 C CA . ASP A 1 86 ? -9.908 3.938 22.395 1.00 64.94 86 ASP A CA 1
ATOM 682 C C . ASP A 1 86 ? -8.995 2.948 23.112 1.00 64.94 86 ASP A C 1
ATOM 684 O O . ASP A 1 86 ? -7.891 3.330 23.464 1.00 64.94 86 ASP A O 1
ATOM 688 N N . GLN A 1 87 ? -9.411 1.696 23.302 1.00 80.44 87 GLN A N 1
ATOM 689 C CA . GLN A 1 87 ? -8.570 0.603 23.785 1.00 80.44 87 GLN A CA 1
ATOM 690 C C . GLN A 1 87 ? -7.833 -0.132 22.673 1.00 80.44 87 GLN A C 1
ATOM 692 O O . GLN A 1 87 ? -7.048 -1.038 22.946 1.00 80.44 87 GLN A O 1
ATOM 697 N N . HIS A 1 88 ? -8.038 0.288 21.427 1.00 84.75 88 HIS A N 1
ATOM 698 C CA . HIS A 1 88 ? -7.297 -0.231 20.298 1.00 84.75 88 HIS A CA 1
ATOM 699 C C . HIS A 1 88 ? -6.200 0.736 19.870 1.00 84.75 88 HIS A C 1
ATOM 701 O O . HIS A 1 88 ? -6.405 1.951 19.787 1.00 84.75 88 HIS A O 1
ATOM 707 N N . ALA A 1 89 ? -5.046 0.187 19.516 1.00 89.69 89 ALA A N 1
ATOM 708 C CA . ALA A 1 89 ? -4.137 0.864 18.617 1.00 89.69 89 ALA A CA 1
ATOM 709 C C . ALA A 1 89 ? -4.558 0.579 17.171 1.00 89.69 89 ALA A C 1
ATOM 711 O O . ALA A 1 89 ? -4.832 -0.562 16.790 1.00 89.69 89 ALA A O 1
ATOM 712 N N . ILE A 1 90 ? -4.639 1.624 16.349 1.00 90.38 90 ILE A N 1
ATOM 713 C CA . ILE A 1 90 ? -5.065 1.496 14.954 1.00 90.38 90 ILE A CA 1
ATOM 714 C C . ILE A 1 90 ? -3.865 1.753 14.053 1.00 90.38 90 ILE A C 1
ATOM 716 O O . ILE A 1 90 ? -3.179 2.763 14.204 1.00 90.38 90 ILE A O 1
ATOM 720 N N . LEU A 1 91 ? -3.629 0.881 13.077 1.00 92.94 91 LEU A N 1
ATOM 721 C CA . LEU A 1 91 ? -2.549 1.022 12.104 1.00 92.94 91 LEU A CA 1
ATOM 722 C C . LEU A 1 91 ? -3.083 0.952 10.671 1.00 92.94 91 LEU A C 1
ATOM 724 O O . LEU A 1 91 ? -3.658 -0.042 10.249 1.00 92.94 91 LEU A O 1
ATOM 728 N N . MET A 1 92 ? -2.855 2.007 9.895 1.00 94.44 92 MET A N 1
ATOM 729 C CA . MET A 1 92 ? -3.176 2.074 8.469 1.00 94.44 92 MET A CA 1
ATOM 730 C C . MET A 1 92 ? -1.938 1.798 7.616 1.00 94.44 92 MET A C 1
ATOM 732 O O . MET A 1 92 ? -1.014 2.617 7.591 1.00 94.44 92 MET A O 1
ATOM 736 N N . LEU A 1 93 ? -1.945 0.706 6.857 1.00 94.94 93 LEU A N 1
ATOM 737 C CA . LEU A 1 93 ? -0.835 0.287 5.997 1.00 94.94 93 LEU A CA 1
ATOM 738 C C . LEU A 1 93 ? -1.145 0.541 4.525 1.00 94.94 93 LEU A C 1
ATOM 740 O O . LEU A 1 93 ? -2.180 0.103 4.042 1.00 94.94 93 LEU A O 1
ATOM 744 N N . HIS A 1 94 ? -0.264 1.217 3.789 1.00 94.75 94 HIS A N 1
ATOM 745 C CA . HIS A 1 94 ? -0.468 1.511 2.363 1.00 94.75 94 HIS A CA 1
ATOM 746 C C . HIS A 1 94 ? 0.839 1.455 1.572 1.00 94.75 94 HIS A C 1
ATOM 748 O O . HIS A 1 94 ? 1.882 1.741 2.136 1.00 94.75 94 HIS A O 1
ATOM 754 N N . TYR A 1 95 ? 0.793 1.186 0.262 1.00 92.25 95 TYR A N 1
ATOM 755 C CA . TYR A 1 95 ? 2.013 0.946 -0.540 1.00 92.25 95 TYR A CA 1
ATOM 756 C C . TYR A 1 95 ? 2.260 1.920 -1.693 1.00 92.25 95 TYR A C 1
ATOM 758 O O . TYR A 1 95 ? 3.225 1.805 -2.438 1.00 92.25 95 TYR A O 1
ATOM 766 N N . HIS A 1 96 ? 1.348 2.862 -1.907 1.00 85.19 96 HIS A N 1
ATOM 767 C CA . HIS A 1 96 ? 1.381 3.744 -3.068 1.00 85.19 96 HIS A CA 1
ATOM 768 C C . HIS A 1 96 ? 0.965 5.158 -2.674 1.00 85.19 96 HIS A C 1
ATOM 770 O O . HIS A 1 96 ? 0.194 5.348 -1.728 1.00 85.19 96 HIS A O 1
ATOM 776 N N . LYS A 1 97 ? 1.378 6.160 -3.460 1.00 83.75 97 LYS A N 1
ATOM 777 C CA . LYS A 1 97 ? 1.108 7.578 -3.178 1.00 83.75 97 LYS A CA 1
ATOM 778 C C . LYS A 1 97 ? -0.373 7.898 -2.976 1.00 83.75 97 LYS A C 1
ATOM 780 O O . LYS A 1 97 ? -0.733 8.693 -2.110 1.00 83.75 97 LYS A O 1
ATOM 785 N N . THR A 1 98 ? -1.244 7.261 -3.757 1.00 83.62 98 THR A N 1
ATOM 786 C CA . THR A 1 98 ? -2.700 7.381 -3.587 1.00 83.62 98 THR A CA 1
ATOM 787 C C . THR A 1 98 ? -3.131 6.922 -2.194 1.00 83.62 98 THR A C 1
ATOM 789 O O . THR A 1 98 ? -3.891 7.625 -1.533 1.00 83.62 98 THR A O 1
ATOM 792 N N . GLY A 1 99 ? -2.597 5.790 -1.726 1.00 88.00 99 GLY A N 1
ATOM 793 C CA . GLY A 1 99 ? -2.817 5.278 -0.375 1.00 88.00 99 GLY A CA 1
ATOM 794 C C . GLY A 1 99 ? -2.253 6.207 0.699 1.00 88.00 99 GLY A C 1
ATOM 795 O O . GLY A 1 99 ? -2.914 6.433 1.706 1.00 88.00 99 GLY A O 1
ATOM 796 N N . PHE A 1 100 ? -1.108 6.850 0.454 1.00 87.31 100 PHE A N 1
ATOM 797 C CA . PHE A 1 100 ? -0.551 7.864 1.359 1.00 87.31 100 PHE A CA 1
ATOM 798 C C . PHE A 1 100 ? -1.474 9.074 1.526 1.00 87.31 100 PHE A C 1
ATOM 800 O O . PHE A 1 100 ? -1.753 9.517 2.644 1.00 87.31 100 PHE A O 1
ATOM 807 N N . VAL A 1 101 ? -1.971 9.628 0.416 1.00 85.75 101 VAL A N 1
ATOM 808 C CA . VAL A 1 101 ? -2.897 10.768 0.460 1.00 85.75 101 VAL A CA 1
ATOM 809 C C . VAL A 1 101 ? -4.208 10.358 1.129 1.00 85.75 101 VAL A C 1
ATOM 811 O O . VAL A 1 101 ? -4.746 11.128 1.930 1.00 85.75 101 VAL A O 1
ATOM 814 N N . LEU A 1 102 ? -4.708 9.159 0.818 1.00 87.50 102 LEU A N 1
ATOM 815 C CA . LEU A 1 102 ? -5.963 8.653 1.353 1.00 87.50 102 LEU A CA 1
ATOM 816 C C . LEU A 1 102 ? -5.879 8.391 2.858 1.00 87.50 102 LEU A C 1
ATOM 818 O O . LEU A 1 102 ? -6.622 9.013 3.610 1.00 87.50 102 LEU A O 1
ATOM 822 N N . SER A 1 103 ? -4.958 7.540 3.307 1.00 90.06 103 SER A N 1
ATOM 823 C CA . SER A 1 103 ? -4.799 7.153 4.718 1.00 90.06 103 SER A CA 1
ATOM 824 C C . SER A 1 103 ? -4.626 8.364 5.637 1.00 90.06 103 SER A C 1
ATOM 826 O O . SER A 1 103 ? -5.304 8.482 6.657 1.00 90.06 103 SER A O 1
ATOM 828 N N . ARG A 1 104 ? -3.815 9.356 5.244 1.00 88.12 104 ARG A N 1
ATOM 829 C CA . ARG A 1 104 ? -3.657 10.594 6.029 1.00 88.12 104 ARG A CA 1
ATOM 830 C C . ARG A 1 104 ? -4.951 11.388 6.137 1.00 88.12 104 ARG A C 1
ATOM 832 O O . ARG A 1 104 ? -5.232 11.941 7.199 1.00 88.12 104 ARG A O 1
ATOM 839 N N . ARG A 1 105 ? -5.729 11.462 5.057 1.00 88.19 105 ARG A N 1
ATOM 840 C CA . ARG A 1 105 ? -7.028 12.144 5.063 1.00 88.19 105 ARG A CA 1
ATOM 841 C C . ARG A 1 105 ? -8.045 11.393 5.895 1.00 88.19 105 ARG A C 1
ATOM 843 O O . ARG A 1 105 ? -8.738 12.038 6.670 1.00 88.19 105 ARG A O 1
ATOM 850 N N . LEU A 1 106 ? -8.112 10.072 5.752 1.00 89.88 106 LEU A N 1
ATOM 851 C CA . LEU A 1 106 ? -8.974 9.208 6.553 1.00 89.88 106 LEU A CA 1
ATOM 852 C C . LEU A 1 106 ? -8.693 9.411 8.031 1.00 89.88 106 LEU A C 1
ATOM 854 O O . LEU A 1 106 ? -9.611 9.746 8.775 1.00 89.88 106 LEU A O 1
ATOM 858 N N . ARG A 1 107 ? -7.421 9.348 8.432 1.00 89.88 107 ARG A N 1
ATOM 859 C CA . ARG A 1 107 ? -7.005 9.644 9.800 1.00 89.88 107 ARG A CA 1
ATOM 860 C C . ARG A 1 107 ? -7.459 11.029 10.250 1.00 89.88 107 ARG A C 1
ATOM 862 O O . ARG A 1 107 ? -8.156 11.137 11.252 1.00 89.88 107 ARG A O 1
ATOM 869 N N . THR A 1 108 ? -7.088 12.091 9.526 1.00 87.31 108 THR A N 1
ATOM 870 C CA . THR A 1 108 ? -7.454 13.467 9.911 1.00 87.31 108 THR A CA 1
ATOM 871 C C . THR A 1 108 ? -8.966 13.629 10.040 1.00 87.31 108 THR A C 1
ATOM 873 O O . THR A 1 108 ? -9.432 14.244 10.993 1.00 87.31 108 THR A O 1
ATOM 876 N N . HIS A 1 109 ? -9.730 13.065 9.109 1.00 85.69 109 HIS A N 1
ATOM 877 C CA . HIS A 1 109 ? -11.183 13.158 9.113 1.00 85.69 109 HIS A CA 1
ATOM 878 C C . HIS A 1 109 ? -11.798 12.360 10.271 1.00 85.69 109 HIS A C 1
ATOM 880 O O . HIS A 1 109 ? -12.691 12.861 10.943 1.00 85.69 109 HIS A O 1
ATOM 886 N N . SER A 1 110 ? -11.287 11.160 10.553 1.00 85.50 110 SER A N 1
ATOM 887 C CA . SER A 1 110 ? -11.763 10.314 11.658 1.00 85.50 110 SER A CA 1
ATOM 888 C C . SER A 1 110 ? -11.554 11.000 12.996 1.00 85.50 110 SER A C 1
ATOM 890 O O . SER A 1 110 ? -12.500 11.154 13.756 1.00 85.50 110 SER A O 1
ATOM 892 N N . ILE A 1 111 ? -10.352 11.530 13.226 1.00 84.69 111 ILE A N 1
ATOM 893 C CA . ILE A 1 111 ? -10.022 12.262 14.453 1.00 84.69 111 ILE A CA 1
ATOM 894 C C . ILE A 1 111 ? -10.927 13.485 14.604 1.00 84.69 111 ILE A C 1
ATOM 896 O O . ILE A 1 111 ? -11.509 13.689 15.659 1.00 84.69 111 ILE A O 1
ATOM 900 N N . GLN A 1 112 ? -11.141 14.258 13.535 1.00 87.12 112 GLN A N 1
ATOM 901 C CA . GLN A 1 112 ? -12.049 15.409 13.579 1.00 87.12 112 GLN A CA 1
ATOM 902 C C . GLN A 1 112 ? -13.483 15.046 13.984 1.00 87.12 112 GLN A C 1
ATOM 904 O O . GLN A 1 112 ? -14.130 15.842 14.665 1.00 87.12 112 GLN A O 1
ATOM 909 N N . HIS A 1 113 ? -14.005 13.898 13.544 1.00 83.62 113 HIS A N 1
ATOM 910 C CA . HIS A 1 113 ? -15.368 13.476 13.884 1.00 83.62 113 HIS A CA 1
ATOM 911 C C . HIS A 1 113 ? -15.446 12.826 15.261 1.00 83.62 113 HIS A C 1
ATOM 913 O O . HIS A 1 113 ? -16.354 13.169 16.017 1.00 83.62 113 HIS A O 1
ATOM 919 N N . PHE A 1 114 ? -14.479 11.983 15.623 1.00 82.19 114 PHE A N 1
ATOM 920 C CA . PHE A 1 114 ? -14.425 11.381 16.952 1.00 82.19 114 PHE A CA 1
ATOM 921 C C . PHE A 1 114 ? -14.221 12.432 18.038 1.00 82.19 114 PHE A C 1
ATOM 923 O O . PHE A 1 114 ? -15.000 12.463 18.981 1.00 82.19 114 PHE A O 1
ATOM 930 N N . SER A 1 115 ? -13.285 13.375 17.879 1.00 82.44 115 SER A N 1
ATOM 931 C CA . SER A 1 115 ? -13.084 14.442 18.871 1.00 82.44 115 SER A CA 1
ATOM 932 C C . SER A 1 115 ? -14.347 15.279 19.093 1.00 82.44 115 SER A C 1
ATOM 934 O O . SER A 1 115 ? -14.613 15.697 20.214 1.00 82.44 115 SER A O 1
ATOM 936 N N . LYS A 1 116 ? -15.160 15.507 18.051 1.00 84.12 116 LYS A N 1
ATOM 937 C CA . LYS A 1 116 ? -16.452 16.195 18.203 1.00 84.12 116 LYS A CA 1
ATOM 938 C C . LYS A 1 116 ? -17.471 15.352 18.963 1.00 84.12 116 LYS A C 1
ATOM 940 O O . LYS A 1 116 ? -18.187 15.908 19.788 1.00 84.12 116 LYS A O 1
ATOM 945 N N . ALA A 1 117 ? -17.552 14.052 18.679 1.00 78.19 117 ALA A N 1
ATOM 946 C CA . ALA A 1 117 ? -18.451 13.147 19.393 1.00 78.19 117 ALA A CA 1
ATOM 947 C C . ALA A 1 117 ? -18.074 13.059 20.882 1.00 78.19 117 ALA A C 1
ATOM 949 O O . ALA A 1 117 ? -18.936 13.232 21.737 1.00 78.19 117 ALA A O 1
ATOM 950 N N . ILE A 1 118 ? -16.778 12.941 21.181 1.00 79.19 118 ILE A N 1
ATOM 951 C CA . ILE A 1 118 ? -16.231 12.951 22.544 1.00 79.19 118 ILE A CA 1
ATOM 952 C C . ILE A 1 118 ? -16.570 14.263 23.264 1.00 79.19 118 ILE A C 1
ATOM 954 O O . ILE A 1 118 ? -17.072 14.252 24.382 1.00 79.19 118 ILE A O 1
ATOM 958 N N . GLN A 1 119 ? -16.361 15.416 22.618 1.00 84.25 119 GLN A N 1
ATOM 959 C CA . GLN A 1 119 ? -16.712 16.717 23.204 1.00 84.25 119 GLN A CA 1
ATOM 960 C C . GLN A 1 119 ? -18.213 16.844 23.496 1.00 84.25 119 GLN A C 1
ATOM 962 O O . GLN A 1 119 ? -18.590 17.421 24.513 1.00 84.25 119 GLN A O 1
ATOM 967 N N . GLN A 1 120 ? -19.069 16.312 22.619 1.00 84.31 120 GLN A N 1
ATOM 968 C CA . GLN A 1 120 ? -20.518 16.288 22.832 1.00 84.31 120 GLN A CA 1
ATOM 969 C C . GLN A 1 120 ? -20.895 15.397 24.021 1.00 84.31 120 GLN A C 1
ATOM 971 O O . GLN A 1 120 ? -21.730 15.803 24.827 1.00 84.31 120 GLN A O 1
ATOM 976 N N . GLN A 1 121 ? -20.257 14.232 24.168 1.00 80.88 121 GLN A N 1
ATOM 977 C CA . GLN A 1 121 ? -20.439 13.353 25.329 1.00 80.88 121 GLN A CA 1
ATOM 978 C C . GLN A 1 121 ? -20.024 14.039 26.624 1.00 80.88 121 GLN A C 1
ATOM 980 O O . GLN A 1 121 ? -20.807 14.062 27.569 1.00 80.88 121 GLN A O 1
ATOM 985 N N . GLN A 1 122 ? -18.841 14.655 26.645 1.00 82.75 122 GLN A N 1
ATOM 986 C CA . GLN A 1 122 ? -18.340 15.348 27.828 1.00 82.75 122 GLN A CA 1
ATOM 987 C C . GLN A 1 122 ? -19.292 16.471 28.255 1.00 82.75 122 GLN A C 1
ATOM 989 O O . GLN A 1 122 ? -19.669 16.551 29.416 1.00 82.75 122 GLN A O 1
ATOM 994 N N . GLN A 1 123 ? -19.776 17.280 27.307 1.00 86.88 123 GLN A N 1
ATOM 995 C CA . GLN A 1 123 ? -20.747 18.342 27.600 1.00 86.88 123 GLN A CA 1
ATOM 996 C C . GLN A 1 123 ? -22.071 17.803 28.161 1.00 86.88 123 GLN A C 1
ATOM 998 O O . GLN A 1 123 ? -22.675 18.445 29.019 1.00 86.88 123 GLN A O 1
ATOM 1003 N N . GLN A 1 124 ? -22.535 16.642 27.688 1.00 84.62 124 GLN A N 1
ATOM 1004 C CA . GLN A 1 124 ? -23.735 15.991 28.224 1.00 84.62 124 GLN A CA 1
ATOM 1005 C C . GLN A 1 124 ? -23.496 15.429 29.633 1.00 84.62 124 GLN A C 1
ATOM 1007 O O . GLN A 1 124 ? -24.363 15.577 30.492 1.00 84.62 124 GLN A O 1
ATOM 1012 N N . GLN A 1 125 ? -22.328 14.832 29.892 1.00 82.81 125 GLN A N 1
ATOM 1013 C CA . GLN A 1 125 ? -21.952 14.311 31.212 1.00 82.81 125 GLN A CA 1
ATOM 1014 C C . GLN A 1 125 ? -21.781 15.428 32.249 1.00 82.81 125 GLN A C 1
ATOM 1016 O O . GLN A 1 125 ? -22.323 15.320 33.352 1.00 82.81 125 GLN A O 1
ATOM 1021 N N . ASP A 1 126 ? -21.105 16.517 31.874 1.00 85.00 126 ASP A N 1
ATOM 1022 C CA . ASP A 1 126 ? -20.901 17.700 32.719 1.00 85.00 126 ASP A CA 1
ATOM 1023 C C . ASP A 1 126 ? -22.240 18.377 33.065 1.00 85.00 126 ASP A C 1
ATOM 1025 O O . ASP A 1 126 ? -22.410 18.926 34.153 1.00 85.00 126 ASP A O 1
ATOM 1029 N N . ALA A 1 127 ? -23.218 18.325 32.153 1.00 86.50 127 ALA A N 1
ATOM 1030 C CA . ALA A 1 127 ? -24.569 18.824 32.404 1.00 86.50 127 ALA A CA 1
ATOM 1031 C C . ALA A 1 127 ? -25.405 17.891 33.301 1.00 86.50 127 ALA A C 1
ATOM 1033 O O . ALA A 1 127 ? -26.326 18.360 33.971 1.00 86.50 127 ALA A O 1
ATOM 1034 N N . ALA A 1 128 ? -25.111 16.586 33.307 1.00 82.50 128 ALA A N 1
ATOM 1035 C CA . ALA A 1 128 ? -25.905 15.566 33.991 1.00 82.50 128 ALA A CA 1
ATOM 1036 C C . ALA A 1 128 ? -25.373 15.167 35.381 1.00 82.50 128 ALA A C 1
ATOM 1038 O O . ALA A 1 128 ? -26.134 14.606 36.170 1.00 82.50 128 ALA A O 1
ATOM 1039 N N . SER A 1 129 ? -24.099 15.414 35.706 1.00 66.69 129 SER A N 1
ATOM 1040 C CA . SER A 1 129 ? -23.479 14.834 36.906 1.00 66.69 129 SER A CA 1
ATOM 1041 C C . SER A 1 129 ? -22.394 15.706 37.543 1.00 66.69 129 SER A C 1
ATOM 1043 O O . SER A 1 129 ? -21.586 16.329 36.863 1.00 66.69 129 SER A O 1
ATOM 1045 N N . SER A 1 130 ? -22.369 15.721 38.880 1.00 60.41 130 SER A N 1
ATOM 1046 C CA . SER A 1 130 ? -21.420 16.483 39.698 1.00 60.41 130 SER A CA 1
ATOM 1047 C C . SER A 1 130 ? -20.271 15.657 40.299 1.00 60.41 130 SER A C 1
ATOM 1049 O O . SER A 1 130 ? -19.511 16.230 41.077 1.00 60.41 130 SER A O 1
ATOM 1051 N N . SER A 1 131 ? -20.100 14.351 40.011 1.00 54.62 131 SER A N 1
ATOM 1052 C CA . SER A 1 131 ? -19.044 13.576 40.707 1.00 54.62 131 SER A CA 1
ATOM 1053 C C . SER A 1 131 ? -18.623 12.184 40.176 1.00 54.62 131 SER A C 1
ATOM 1055 O O . SER A 1 131 ? -18.159 11.387 40.989 1.00 54.62 131 SER A O 1
ATOM 1057 N N . SER A 1 132 ? -18.727 11.826 38.888 1.00 56.84 132 SER A N 1
ATOM 1058 C CA . SER A 1 132 ? -18.180 10.528 38.417 1.00 56.84 132 SER A CA 1
ATOM 1059 C C . SER A 1 132 ? -17.067 10.689 37.383 1.00 56.84 132 SER A C 1
ATOM 1061 O O . SER A 1 132 ? -17.301 11.195 36.288 1.00 56.84 132 SER A O 1
ATOM 1063 N N . SER A 1 133 ? -15.864 10.216 37.719 1.00 55.78 133 SER A N 1
ATOM 1064 C CA . SER A 1 133 ? -14.721 10.114 36.810 1.00 55.78 133 SER A CA 1
ATOM 1065 C C . SER A 1 133 ? -14.943 8.972 35.812 1.00 55.78 133 SER A C 1
ATOM 1067 O O . SER A 1 133 ? -14.556 7.835 36.076 1.00 55.78 133 SER A O 1
ATOM 1069 N N . SER A 1 134 ? -15.599 9.249 34.683 1.00 55.22 134 SER A N 1
ATOM 1070 C CA . SER A 1 134 ? -15.639 8.297 33.567 1.00 55.22 134 SER A CA 1
ATOM 1071 C C . SER A 1 134 ? -14.416 8.502 32.667 1.00 55.22 134 SER A C 1
ATOM 1073 O O . SER A 1 134 ? -14.024 9.639 32.393 1.00 55.22 134 SER A O 1
ATOM 1075 N N . SER A 1 135 ? -13.781 7.400 32.258 1.00 56.44 135 SER A N 1
ATOM 1076 C CA . SER A 1 135 ? -12.712 7.389 31.257 1.00 56.44 135 SER A CA 1
ATOM 1077 C C . SER A 1 135 ? -13.275 7.951 29.948 1.00 56.44 135 SER A C 1
ATOM 1079 O O . SER A 1 135 ? -14.189 7.382 29.354 1.00 56.44 135 SER A O 1
ATOM 1081 N N . SER A 1 136 ? -12.783 9.123 29.539 1.00 56.66 136 SER A N 1
ATOM 1082 C CA . SER A 1 136 ? -13.180 9.733 28.274 1.00 56.66 136 SER A CA 1
ATOM 1083 C C . SER A 1 136 ? -12.365 9.117 27.140 1.00 56.66 136 SER A C 1
ATOM 1085 O O . SER A 1 136 ? -11.135 9.143 27.157 1.00 56.66 136 SER A O 1
ATOM 1087 N N . LEU A 1 137 ? -13.076 8.579 26.148 1.00 56.69 137 LEU A N 1
ATOM 1088 C CA . LEU A 1 137 ? -12.532 8.093 24.883 1.00 56.69 137 LEU A CA 1
ATOM 1089 C C . LEU A 1 137 ? -11.624 9.185 24.294 1.00 56.69 137 LEU A C 1
ATOM 1091 O O . LEU A 1 137 ? -12.123 10.246 23.928 1.00 56.69 137 LEU A O 1
ATOM 1095 N N . HIS A 1 138 ? -10.307 8.980 24.216 1.00 61.31 138 HIS A N 1
ATOM 1096 C CA . HIS A 1 138 ? -9.388 10.015 23.728 1.00 61.31 138 HIS A CA 1
ATOM 1097 C C . HIS A 1 138 ? -8.601 9.539 22.507 1.00 61.31 138 HIS A C 1
ATOM 1099 O O . HIS A 1 138 ? -7.520 8.969 22.618 1.00 61.31 138 HIS A O 1
ATOM 1105 N N . PHE A 1 139 ? -9.107 9.855 21.311 1.00 62.31 139 PHE A N 1
ATOM 1106 C CA . PHE A 1 139 ? -8.311 9.720 20.093 1.00 62.31 139 PHE A CA 1
ATOM 1107 C C . PHE A 1 139 ? -7.334 10.885 19.960 1.00 62.31 139 PHE A C 1
ATOM 1109 O O . PHE A 1 139 ? -7.755 12.042 19.865 1.00 62.31 139 PHE A O 1
ATOM 1116 N N . SER A 1 140 ? -6.037 10.594 19.896 1.00 60.72 140 SER A N 1
ATOM 1117 C CA . SER A 1 140 ? -5.005 11.609 19.684 1.00 60.72 140 SER A CA 1
ATOM 1118 C C . SER A 1 140 ? -4.262 11.404 18.360 1.00 60.72 140 SER A C 1
ATOM 1120 O O . SER A 1 140 ? -4.188 10.316 17.783 1.00 60.72 140 SER A O 1
ATOM 1122 N N . ILE A 1 141 ? -3.733 12.508 17.831 1.00 58.25 141 ILE A N 1
ATOM 1123 C CA . ILE A 1 141 ? -2.608 12.457 16.896 1.00 58.25 141 ILE A CA 1
ATOM 1124 C C . ILE A 1 141 ? -1.368 12.492 17.784 1.00 58.25 141 ILE A C 1
ATOM 1126 O O . ILE A 1 141 ? -1.338 13.360 18.660 1.00 58.25 141 ILE A O 1
ATOM 1130 N N . PRO A 1 142 ? -0.346 11.652 17.549 1.00 58.22 142 PRO A N 1
ATOM 1131 C CA . PRO A 1 142 ? 0.900 11.743 18.295 1.00 58.22 142 PRO A CA 1
ATOM 1132 C C . PRO A 1 142 ? 1.390 13.192 18.287 1.00 58.22 142 PRO A C 1
ATOM 1134 O O . PRO A 1 142 ? 1.622 13.767 17.218 1.00 58.22 142 PRO A O 1
ATOM 1137 N N . GLU A 1 143 ? 1.530 13.802 19.468 1.00 50.53 143 GLU A N 1
ATOM 1138 C CA . GLU A 1 143 ? 1.925 15.211 19.616 1.00 50.53 143 GLU A CA 1
ATOM 1139 C C . GLU A 1 143 ? 3.379 15.474 19.185 1.00 50.53 143 GLU A C 1
ATOM 1141 O O . GLU A 1 143 ? 3.870 16.599 19.301 1.00 50.53 143 GLU A O 1
ATOM 1146 N N . GLN A 1 144 ? 4.094 14.469 18.669 1.00 51.19 144 GLN A N 1
ATOM 1147 C CA . GLN A 1 144 ? 5.504 14.561 18.306 1.00 51.19 144 GLN A CA 1
ATOM 1148 C C . GLN A 1 144 ? 5.755 15.609 17.203 1.00 51.19 144 GLN A C 1
ATOM 1150 O O . GLN A 1 144 ? 5.745 15.354 15.996 1.00 51.19 144 GLN A O 1
ATOM 1155 N N . LYS A 1 145 ? 6.057 16.822 17.680 1.00 41.22 145 LYS A N 1
ATOM 1156 C CA . LYS A 1 145 ? 6.317 18.109 17.011 1.00 41.22 145 LYS A CA 1
ATOM 1157 C C . LYS A 1 145 ? 7.464 18.147 15.980 1.00 41.22 145 LYS A C 1
ATOM 1159 O O . LYS A 1 145 ? 7.929 19.240 15.662 1.00 41.22 145 LYS A O 1
ATOM 1164 N N . LYS A 1 146 ? 7.947 17.032 15.422 1.00 43.22 146 LYS A N 1
ATOM 1165 C CA . LYS A 1 146 ? 9.062 17.056 14.442 1.00 43.22 146 LYS A CA 1
ATOM 1166 C C . LYS A 1 146 ? 8.908 16.174 13.202 1.00 43.22 146 LYS A C 1
ATOM 1168 O O . LYS A 1 146 ? 9.688 16.342 12.269 1.00 43.22 146 LYS A O 1
ATOM 1173 N N . TRP A 1 147 ? 7.870 15.349 13.101 1.00 42.47 147 TRP A N 1
ATOM 1174 C CA . TRP A 1 147 ? 7.663 14.496 11.925 1.00 42.47 147 TRP A CA 1
ATOM 1175 C C . TRP A 1 147 ? 6.563 15.058 11.016 1.00 42.47 147 TRP A C 1
ATOM 1177 O O . TRP A 1 147 ? 5.458 14.530 10.921 1.00 42.47 147 TRP A O 1
ATOM 1187 N N . GLY A 1 148 ? 6.860 16.160 10.315 1.00 39.94 148 GLY A N 1
ATOM 1188 C CA . GLY A 1 148 ? 5.960 16.737 9.295 1.00 39.94 148 GLY A CA 1
ATOM 1189 C C . GLY A 1 148 ? 5.549 15.731 8.197 1.00 39.94 148 GLY A C 1
ATOM 1190 O O . GLY A 1 148 ? 4.483 15.850 7.578 1.00 39.94 148 GLY A O 1
ATOM 1191 N N . SER A 1 149 ? 6.341 14.673 8.017 1.00 46.72 149 SER A N 1
ATOM 1192 C CA . SER A 1 149 ? 5.993 13.439 7.320 1.00 46.72 149 SER A CA 1
ATOM 1193 C C . SER A 1 149 ? 5.898 12.297 8.334 1.00 46.72 149 SER A C 1
ATOM 1195 O O . SER A 1 149 ? 6.912 11.829 8.832 1.00 46.72 149 SER A O 1
ATOM 1197 N N . ILE A 1 150 ? 4.680 11.843 8.627 1.00 51.53 150 ILE A N 1
ATOM 1198 C CA . ILE A 1 150 ? 4.377 10.686 9.492 1.00 51.53 150 ILE A CA 1
ATOM 1199 C C . ILE A 1 150 ? 4.676 9.388 8.726 1.00 51.53 150 ILE A C 1
ATOM 1201 O O . ILE A 1 150 ? 3.811 8.557 8.501 1.00 51.53 150 ILE A O 1
ATOM 1205 N N . GLN A 1 151 ? 5.882 9.290 8.191 1.00 63.00 151 GLN A N 1
ATOM 1206 C CA . GLN A 1 151 ? 6.426 8.080 7.606 1.00 63.00 151 GLN A CA 1
ATOM 1207 C C . GLN A 1 151 ? 7.647 7.785 8.447 1.00 63.00 151 GLN A C 1
ATOM 1209 O O . GLN A 1 151 ? 8.630 8.525 8.369 1.00 63.00 151 GLN A O 1
ATOM 1214 N N . GLN A 1 152 ? 7.548 6.764 9.295 1.00 69.75 152 GLN A N 1
ATOM 1215 C CA . GLN A 1 152 ? 8.748 6.231 9.913 1.00 69.75 152 GLN A CA 1
ATOM 1216 C C . GLN A 1 152 ? 9.660 5.763 8.774 1.00 69.75 152 GLN A C 1
ATOM 1218 O O . GLN A 1 152 ? 9.160 5.135 7.826 1.00 69.75 152 GLN A O 1
ATOM 1223 N N . PRO A 1 153 ? 10.963 6.087 8.815 1.00 74.25 153 PRO A N 1
ATOM 1224 C CA . PRO A 1 153 ? 11.925 5.468 7.920 1.00 74.25 153 PRO A CA 1
ATOM 1225 C C . PRO A 1 153 ? 11.724 3.951 7.929 1.00 74.25 153 PRO A C 1
ATOM 1227 O O . PRO A 1 153 ? 11.443 3.362 8.974 1.00 74.25 153 PRO A O 1
ATOM 1230 N N . ARG A 1 154 ? 11.845 3.311 6.762 1.00 80.25 154 ARG A N 1
ATOM 1231 C CA . ARG A 1 154 ? 11.766 1.847 6.669 1.00 80.25 154 ARG A CA 1
ATOM 1232 C C . ARG A 1 154 ? 13.071 1.253 7.191 1.00 80.25 154 ARG A C 1
ATOM 1234 O O . ARG A 1 154 ? 13.994 0.985 6.430 1.00 80.25 154 ARG A O 1
ATOM 1241 N N . TRP A 1 155 ? 13.182 1.201 8.509 1.00 82.25 155 TRP A N 1
ATOM 1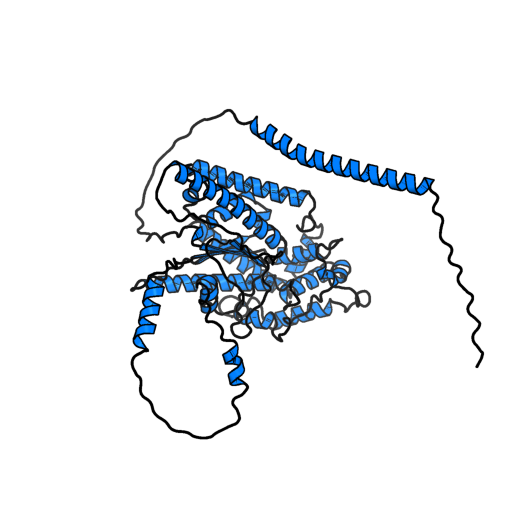242 C CA . TRP A 1 155 ? 14.316 0.637 9.219 1.00 82.25 155 TRP A CA 1
ATOM 1243 C C . TRP A 1 155 ? 13.861 -0.624 9.929 1.00 82.25 155 TRP A C 1
ATOM 1245 O O . TRP A 1 155 ? 12.822 -0.644 10.596 1.00 82.25 155 TRP A O 1
ATOM 1255 N N . PHE A 1 156 ? 14.663 -1.662 9.770 1.00 86.31 156 PHE A N 1
ATOM 1256 C CA . PHE A 1 156 ? 14.505 -2.928 10.449 1.00 86.31 156 PHE A CA 1
ATOM 1257 C C . PHE A 1 156 ? 15.801 -3.246 11.185 1.00 86.31 156 PHE A C 1
ATOM 1259 O O . PHE A 1 156 ? 16.883 -2.807 10.792 1.00 86.31 156 PHE A O 1
ATOM 1266 N N . ASP A 1 157 ? 15.675 -3.992 12.268 1.00 88.81 157 ASP A N 1
ATOM 1267 C CA . ASP A 1 157 ? 16.809 -4.507 13.010 1.00 88.81 157 ASP A CA 1
ATOM 1268 C C . ASP A 1 157 ? 17.454 -5.653 12.217 1.00 88.81 157 ASP A C 1
ATOM 1270 O O . ASP A 1 157 ? 16.773 -6.568 11.760 1.00 88.81 157 ASP A O 1
ATOM 1274 N N . GLU A 1 158 ? 18.770 -5.616 12.018 1.00 87.25 158 GLU A N 1
ATOM 1275 C CA . GLU A 1 158 ? 19.463 -6.607 11.184 1.00 87.25 158 GLU A CA 1
ATOM 1276 C C . GLU A 1 158 ? 19.466 -8.017 11.795 1.00 87.25 158 GLU A C 1
ATOM 1278 O O . GLU A 1 158 ? 19.627 -8.990 11.056 1.00 87.25 158 GLU A O 1
ATOM 1283 N N . GLY A 1 159 ? 19.281 -8.157 13.111 1.00 89.44 159 GLY A N 1
ATOM 1284 C CA . GLY A 1 159 ? 19.217 -9.460 13.773 1.00 89.44 159 GLY A CA 1
ATOM 1285 C C . GLY A 1 159 ? 17.848 -10.118 13.618 1.00 89.44 159 GLY A C 1
ATOM 1286 O O . GLY A 1 159 ? 17.730 -11.226 13.101 1.00 89.44 159 GLY A O 1
ATOM 1287 N N . THR A 1 160 ? 16.807 -9.411 14.039 1.00 89.12 160 THR A N 1
ATOM 1288 C CA . THR A 1 160 ? 15.414 -9.881 14.061 1.00 89.12 160 THR A CA 1
ATOM 1289 C C . THR A 1 160 ? 14.705 -9.715 12.719 1.00 89.12 160 THR A C 1
ATOM 1291 O O . THR A 1 160 ? 13.684 -10.356 12.482 1.00 89.12 160 THR A O 1
ATOM 1294 N N . LYS A 1 161 ? 15.225 -8.849 11.839 1.00 91.56 161 LYS A N 1
ATOM 1295 C CA . LYS A 1 161 ? 14.577 -8.354 10.609 1.00 91.56 161 LYS A CA 1
ATOM 1296 C C . LYS A 1 161 ? 13.269 -7.609 10.867 1.00 91.56 161 LYS A C 1
ATOM 1298 O O . LYS A 1 161 ? 12.457 -7.434 9.961 1.00 91.56 161 LYS A O 1
ATOM 1303 N N . CYS A 1 162 ? 13.057 -7.171 12.100 1.00 89.69 162 CYS A N 1
ATOM 1304 C CA . CYS A 1 162 ? 11.804 -6.581 12.522 1.00 89.69 162 CYS A CA 1
ATOM 1305 C C . CYS A 1 162 ? 11.863 -5.054 12.494 1.00 89.69 162 CYS A C 1
ATOM 1307 O O . CYS A 1 162 ? 12.933 -4.482 12.713 1.00 89.69 162 CYS A O 1
ATOM 1309 N N . PRO A 1 163 ? 10.747 -4.363 12.223 1.00 86.12 163 PRO A N 1
ATOM 1310 C CA . PRO A 1 163 ? 10.739 -2.910 12.231 1.00 86.12 163 PRO A CA 1
ATOM 1311 C C . PRO A 1 163 ? 11.144 -2.318 13.591 1.00 86.12 163 PRO A C 1
ATOM 1313 O O . PRO A 1 163 ? 10.547 -2.642 14.611 1.00 86.12 163 PRO A O 1
ATOM 1316 N N . MET A 1 164 ? 12.108 -1.393 13.614 1.00 79.88 164 MET A N 1
ATOM 1317 C CA . MET A 1 164 ? 12.683 -0.897 14.880 1.00 79.88 164 MET A CA 1
ATOM 1318 C C . MET A 1 164 ? 11.798 0.093 15.659 1.00 79.88 164 MET A C 1
ATOM 1320 O O . MET A 1 164 ? 11.991 0.270 16.856 1.00 79.88 164 MET A O 1
ATOM 1324 N N . TYR A 1 165 ? 10.858 0.781 15.000 1.00 73.38 165 TYR A N 1
ATOM 1325 C CA . TYR A 1 165 ? 10.166 1.949 15.579 1.00 73.38 165 TYR A CA 1
ATOM 1326 C C . TYR A 1 165 ? 8.638 1.866 15.515 1.00 73.38 165 TYR A C 1
ATOM 1328 O O . TYR A 1 165 ? 7.957 2.889 15.406 1.00 73.38 165 TYR A O 1
ATOM 1336 N N . TYR A 1 166 ? 8.075 0.660 15.567 1.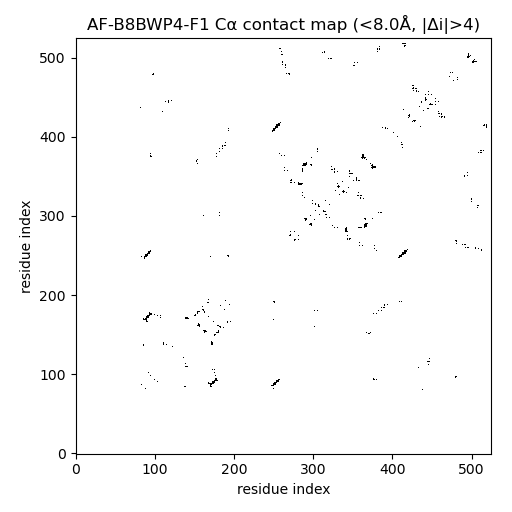00 75.50 166 TYR A N 1
ATOM 1337 C CA . TYR A 1 166 ? 6.622 0.486 15.589 1.00 75.50 166 TYR A CA 1
ATOM 1338 C C . TYR A 1 166 ? 6.150 0.483 17.031 1.00 75.50 166 TYR A C 1
ATOM 1340 O O . TYR A 1 166 ? 5.982 -0.562 17.644 1.00 75.50 166 TYR A O 1
ATOM 1348 N N . ARG A 1 167 ? 5.941 1.685 17.569 1.00 77.44 167 ARG A N 1
ATOM 1349 C CA . ARG A 1 167 ? 5.204 1.858 18.817 1.00 77.44 167 ARG A CA 1
ATOM 1350 C C . ARG A 1 167 ? 3.761 2.190 18.474 1.00 77.44 167 ARG A C 1
ATOM 1352 O O . ARG A 1 167 ? 3.463 3.289 18.006 1.00 77.44 167 ARG A O 1
ATOM 1359 N N . LEU A 1 168 ? 2.885 1.212 18.660 1.00 83.75 168 LEU A N 1
ATOM 1360 C CA . LEU A 1 168 ? 1.451 1.397 18.523 1.00 83.75 168 LEU A CA 1
ATOM 1361 C C . LEU A 1 168 ? 0.881 1.846 19.869 1.00 83.75 168 LEU A C 1
ATOM 1363 O O . LEU A 1 168 ? 0.871 1.099 20.838 1.00 83.75 168 LEU A O 1
ATOM 1367 N N . GLU A 1 169 ? 0.446 3.100 19.928 1.00 82.69 169 GLU A N 1
ATOM 1368 C CA . GLU A 1 169 ? -0.184 3.670 21.117 1.00 82.69 169 GLU A CA 1
ATOM 1369 C C . GLU A 1 169 ? -1.703 3.447 21.090 1.00 82.69 169 GLU A C 1
ATOM 1371 O O . GLU A 1 169 ? -2.363 3.588 20.053 1.00 82.69 169 GLU A O 1
ATOM 1376 N N . LYS A 1 170 ? -2.259 3.114 22.255 1.00 83.38 170 LYS A N 1
ATOM 1377 C CA . LYS A 1 170 ? -3.698 2.996 22.486 1.00 83.38 170 LYS A CA 1
ATOM 1378 C C . LYS A 1 170 ? -4.406 4.321 22.168 1.00 83.38 170 LYS A C 1
ATOM 1380 O O . LYS A 1 170 ? -3.907 5.394 22.503 1.00 83.38 170 LYS A O 1
ATOM 1385 N N . GLY A 1 171 ? -5.544 4.257 21.473 1.00 80.94 171 GLY A N 1
ATOM 1386 C CA . GLY A 1 171 ? -6.296 5.447 21.058 1.00 80.94 171 GLY A CA 1
ATOM 1387 C C . GLY A 1 171 ? -5.610 6.266 19.956 1.00 80.94 171 GLY A C 1
ATOM 1388 O O . GLY A 1 171 ? -6.041 7.379 19.644 1.00 80.94 171 GLY A O 1
ATOM 1389 N N . VAL A 1 172 ? -4.556 5.740 19.325 1.00 84.19 172 VAL A N 1
ATOM 1390 C CA . VAL A 1 172 ? -3.832 6.429 18.253 1.00 84.19 172 VAL A CA 1
ATOM 1391 C C . VAL A 1 172 ? -4.065 5.750 16.910 1.00 84.19 172 VAL A C 1
ATOM 1393 O O . VAL A 1 172 ? -3.932 4.537 16.754 1.00 84.19 172 VAL A O 1
ATOM 1396 N N . ILE A 1 173 ? -4.365 6.570 15.897 1.00 87.56 173 ILE A N 1
ATOM 1397 C CA . ILE A 1 173 ? -4.435 6.140 14.497 1.00 87.56 173 ILE A CA 1
ATOM 1398 C C . ILE A 1 173 ? -3.081 6.384 13.823 1.00 87.56 173 ILE A C 1
ATOM 1400 O O . ILE A 1 173 ? -2.755 7.493 13.378 1.00 87.56 173 ILE A O 1
ATOM 1404 N N . ASN A 1 174 ? -2.300 5.320 13.710 1.00 89.00 174 ASN A N 1
ATOM 1405 C CA . ASN A 1 174 ? -1.010 5.278 13.042 1.00 89.00 174 ASN A CA 1
ATOM 1406 C C . ASN A 1 174 ? -1.189 5.103 11.532 1.00 89.00 174 ASN A C 1
ATOM 1408 O O . ASN A 1 174 ? -2.133 4.474 11.060 1.00 89.00 174 ASN A O 1
ATOM 1412 N N . VAL A 1 175 ? -0.287 5.693 10.751 1.00 89.94 175 VAL A N 1
ATOM 1413 C CA . VAL A 1 175 ? -0.279 5.586 9.287 1.00 89.94 175 VAL A CA 1
ATOM 1414 C C . VAL A 1 175 ? 1.134 5.261 8.862 1.00 89.94 175 VAL A C 1
ATOM 1416 O O . VAL A 1 175 ? 2.050 5.984 9.241 1.00 89.94 175 VAL A O 1
ATOM 1419 N N . GLN A 1 176 ? 1.288 4.230 8.043 1.00 90.12 176 GLN A N 1
ATOM 1420 C CA . GLN A 1 176 ? 2.589 3.757 7.618 1.00 90.12 176 GLN A CA 1
ATOM 1421 C C . GLN A 1 176 ? 2.603 3.396 6.135 1.00 90.12 176 GLN A C 1
ATOM 1423 O O . GLN A 1 176 ? 1.726 2.685 5.641 1.00 90.12 176 GLN A O 1
ATOM 1428 N N . GLU A 1 177 ? 3.619 3.903 5.435 1.00 89.38 177 GLU A N 1
ATOM 1429 C CA . GLU A 1 177 ? 3.882 3.567 4.036 1.00 89.38 177 GLU A CA 1
ATOM 1430 C C . GLU A 1 177 ? 4.795 2.341 3.965 1.00 89.38 177 GLU A C 1
ATOM 1432 O O . GLU A 1 177 ? 5.878 2.345 4.553 1.00 89.38 177 GLU A O 1
ATOM 1437 N N . SER A 1 178 ? 4.344 1.316 3.243 1.00 89.88 178 SER A N 1
ATOM 1438 C CA . SER A 1 178 ? 5.064 0.099 2.876 1.00 89.88 178 SER A CA 1
ATOM 1439 C C . SER A 1 178 ? 5.939 -0.450 4.010 1.00 89.88 178 SER A C 1
ATOM 1441 O O . SER A 1 178 ? 7.164 -0.429 3.871 1.00 89.88 178 SER A O 1
ATOM 1443 N N . PRO A 1 179 ? 5.354 -0.882 5.145 1.00 90.44 179 PRO A N 1
ATOM 1444 C CA . PRO A 1 179 ? 6.137 -1.362 6.279 1.00 90.44 179 PRO A CA 1
ATOM 1445 C C . PRO A 1 179 ? 6.974 -2.594 5.901 1.00 90.44 179 PRO A C 1
ATOM 1447 O O . PRO A 1 179 ? 6.564 -3.402 5.067 1.00 90.44 179 PRO A O 1
ATOM 1450 N N . ASP A 1 180 ? 8.129 -2.735 6.547 1.00 90.00 180 ASP A N 1
ATOM 1451 C CA . ASP A 1 180 ? 9.107 -3.810 6.350 1.00 90.00 180 ASP A CA 1
ATOM 1452 C C . ASP A 1 180 ? 8.824 -4.982 7.325 1.00 90.00 180 ASP A C 1
ATOM 1454 O O . ASP A 1 180 ? 9.570 -5.208 8.275 1.00 90.00 180 ASP A O 1
ATOM 1458 N N . LEU A 1 181 ? 7.703 -5.701 7.153 1.00 93.50 181 LEU A N 1
ATOM 1459 C CA . LEU A 1 181 ? 7.294 -6.793 8.060 1.00 93.50 181 LEU A CA 1
ATOM 1460 C C . LEU A 1 181 ? 8.000 -8.117 7.708 1.00 93.50 181 LEU A C 1
ATOM 1462 O O . LEU A 1 181 ? 7.389 -9.014 7.134 1.00 93.50 181 LEU A O 1
ATOM 1466 N N . TYR A 1 182 ? 9.296 -8.248 7.996 1.00 92.81 182 TYR A N 1
ATOM 1467 C CA . TYR A 1 182 ? 10.078 -9.424 7.563 1.00 92.81 182 TYR A CA 1
ATOM 1468 C C . TYR A 1 182 ? 10.264 -10.504 8.636 1.00 92.81 182 TYR A C 1
ATOM 1470 O O . TYR A 1 182 ? 10.416 -11.682 8.312 1.00 92.81 182 TYR A O 1
ATOM 1478 N N . CYS A 1 183 ? 10.228 -10.113 9.905 1.00 93.81 183 CYS A N 1
ATOM 1479 C CA . CYS A 1 183 ? 10.437 -10.983 11.062 1.00 93.81 183 CYS A CA 1
ATOM 1480 C C . CYS A 1 183 ? 9.386 -12.097 11.232 1.00 93.81 183 CYS A C 1
ATOM 1482 O O . CYS A 1 183 ? 8.387 -12.174 10.508 1.00 93.81 183 CYS A O 1
ATOM 1484 N N . GLY A 1 184 ? 9.664 -13.003 12.176 1.00 94.25 184 GLY A N 1
ATOM 1485 C CA . GLY A 1 184 ? 8.770 -14.090 12.586 1.00 94.25 184 GLY A CA 1
ATOM 1486 C C . GLY A 1 184 ? 7.468 -13.594 13.219 1.00 94.25 184 GLY A C 1
ATOM 1487 O O . GLY A 1 184 ? 7.338 -12.421 13.572 1.00 94.25 184 GLY A O 1
ATOM 1488 N N . VAL A 1 185 ? 6.494 -14.493 13.336 1.00 94.69 185 VAL A N 1
ATOM 1489 C CA . VAL A 1 185 ? 5.137 -14.147 13.773 1.00 94.69 185 VAL A CA 1
ATOM 1490 C C . VAL A 1 185 ? 5.084 -13.754 15.250 1.00 94.69 185 VAL A C 1
ATOM 1492 O O . VAL A 1 185 ? 4.396 -12.803 15.601 1.00 94.69 185 VAL A O 1
ATOM 1495 N N . GLU A 1 186 ? 5.893 -14.397 16.084 1.00 93.31 186 GLU A N 1
ATOM 1496 C CA . GLU A 1 186 ? 6.028 -14.133 17.518 1.00 93.31 186 GLU A CA 1
ATOM 1497 C C . GLU A 1 186 ? 6.578 -12.723 17.769 1.00 93.31 186 GLU A C 1
ATOM 1499 O O . GLU A 1 186 ? 6.166 -12.000 18.674 1.00 93.31 186 GLU A O 1
ATOM 1504 N N . GLU A 1 187 ? 7.507 -12.296 16.918 1.00 92.62 187 GLU A N 1
ATOM 1505 C CA . GLU A 1 187 ? 8.104 -10.974 17.013 1.00 92.62 187 GLU A CA 1
ATOM 1506 C C . GLU A 1 187 ? 7.138 -9.886 16.506 1.00 92.62 187 GLU A C 1
ATOM 1508 O O . GLU A 1 187 ? 7.041 -8.809 17.095 1.00 92.62 187 GLU A O 1
ATOM 1513 N N . LEU A 1 188 ? 6.357 -10.177 15.460 1.00 93.44 188 LEU A N 1
ATOM 1514 C CA . LEU A 1 188 ? 5.284 -9.287 15.010 1.00 93.44 188 LEU A CA 1
ATOM 1515 C C . LEU A 1 188 ? 4.162 -9.164 16.049 1.00 93.44 188 LEU A C 1
ATOM 1517 O O . LEU A 1 188 ? 3.656 -8.061 16.259 1.00 93.44 188 LEU A O 1
ATOM 1521 N N . GLU A 1 189 ? 3.799 -10.258 16.721 1.00 92.62 189 GLU A N 1
ATOM 1522 C CA . GLU A 1 189 ? 2.887 -10.239 17.868 1.00 92.62 189 GLU A CA 1
ATOM 1523 C C . GLU A 1 189 ? 3.433 -9.305 18.950 1.00 92.62 189 GLU A C 1
ATOM 1525 O O . GLU A 1 189 ? 2.721 -8.414 19.413 1.00 92.62 189 GLU A O 1
ATOM 1530 N N . ARG A 1 190 ? 4.721 -9.431 19.295 1.00 88.75 190 ARG A N 1
ATOM 1531 C CA . ARG A 1 190 ? 5.366 -8.548 20.271 1.00 88.75 190 ARG A CA 1
ATOM 1532 C C . ARG A 1 190 ? 5.282 -7.079 19.867 1.00 88.75 190 ARG A C 1
ATOM 1534 O O . ARG A 1 190 ? 4.945 -6.252 20.704 1.00 88.75 190 ARG A O 1
ATOM 1541 N N . ILE A 1 191 ? 5.537 -6.749 18.606 1.00 88.12 191 ILE A N 1
ATOM 1542 C CA . ILE A 1 191 ? 5.461 -5.363 18.122 1.00 88.12 191 ILE A CA 1
ATOM 1543 C C . ILE A 1 191 ? 4.032 -4.812 18.160 1.00 88.12 191 ILE A C 1
ATOM 1545 O O . ILE A 1 191 ? 3.826 -3.646 18.498 1.00 88.12 191 ILE A O 1
ATOM 1549 N N . PHE A 1 192 ? 3.044 -5.611 17.757 1.00 90.50 192 PHE A N 1
ATOM 1550 C CA . PHE A 1 192 ? 1.686 -5.112 17.558 1.00 90.50 192 PHE A CA 1
ATOM 1551 C C . PHE A 1 192 ? 0.780 -5.261 18.771 1.00 90.50 192 PHE A C 1
ATOM 1553 O O . PHE A 1 192 ? -0.184 -4.509 18.871 1.00 90.50 192 PHE A O 1
ATOM 1560 N N . LEU A 1 193 ? 1.041 -6.208 19.664 1.00 87.50 193 LEU A N 1
ATOM 1561 C CA . LEU A 1 193 ? 0.168 -6.508 20.795 1.00 87.50 193 LEU A CA 1
ATOM 1562 C C . LEU A 1 193 ? 0.836 -6.295 22.147 1.00 87.50 193 LEU A C 1
ATOM 1564 O O . LEU A 1 193 ? 0.121 -6.109 23.132 1.00 87.50 193 LEU A O 1
ATOM 1568 N N . ASN A 1 194 ? 2.166 -6.288 22.247 1.00 74.75 194 ASN A N 1
ATOM 1569 C CA . ASN A 1 194 ? 2.811 -6.005 23.524 1.00 74.75 194 ASN A CA 1
ATOM 1570 C C . ASN A 1 194 ? 3.071 -4.507 23.663 1.00 74.75 194 ASN A C 1
ATOM 1572 O O . ASN A 1 194 ? 3.665 -3.874 22.791 1.00 74.75 194 ASN A O 1
ATOM 1576 N N . GLU A 1 195 ? 2.579 -3.934 24.770 1.00 61.59 195 GLU A N 1
ATOM 1577 C CA . GLU A 1 195 ? 3.003 -2.605 25.188 1.00 61.59 195 GLU A CA 1
ATOM 1578 C C . GLU A 1 195 ? 4.521 -2.634 25.250 1.00 61.59 195 GLU A C 1
ATOM 1580 O O . GLU A 1 195 ? 5.097 -3.598 25.762 1.00 61.59 195 GLU A O 1
ATOM 1585 N N . ALA A 1 196 ? 5.121 -1.634 24.596 1.00 52.75 196 ALA A N 1
ATOM 1586 C CA . ALA A 1 196 ? 6.555 -1.449 24.468 1.00 52.75 196 ALA A CA 1
ATOM 1587 C C . ALA A 1 196 ? 7.242 -1.984 25.716 1.00 52.75 196 ALA A C 1
ATOM 1589 O O . ALA A 1 196 ? 6.871 -1.530 26.794 1.00 52.75 196 ALA A O 1
ATOM 1590 N N . LEU A 1 197 ? 8.167 -2.943 25.533 1.00 51.62 197 LEU A N 1
ATOM 1591 C CA . LEU A 1 197 ? 9.129 -3.379 26.546 1.00 51.62 197 LEU A CA 1
ATOM 1592 C C . LEU A 1 197 ? 9.430 -2.159 27.407 1.00 51.62 197 LEU A C 1
ATOM 1594 O O . LEU A 1 197 ? 10.095 -1.249 26.905 1.00 51.62 197 LEU A O 1
ATOM 1598 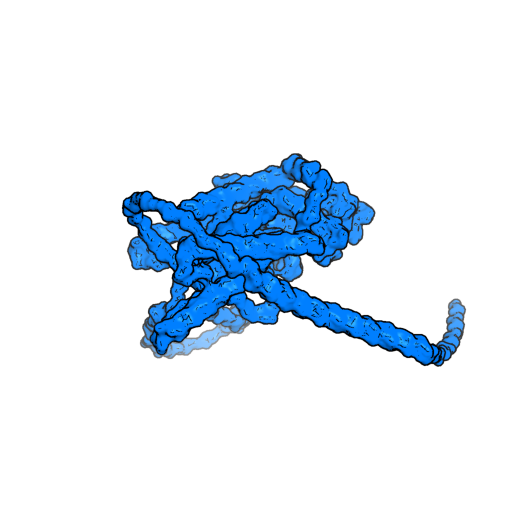N N . GLU A 1 198 ? 8.807 -2.081 28.591 1.00 51.56 198 GLU A N 1
ATOM 1599 C CA . GLU A 1 198 ? 8.953 -0.927 29.471 1.00 51.56 198 GLU A CA 1
ATOM 1600 C C . GLU A 1 198 ? 10.436 -0.719 29.585 1.00 51.56 198 GLU A C 1
ATOM 1602 O O . GLU A 1 198 ? 11.118 -1.695 29.900 1.00 51.56 198 GLU A O 1
ATOM 1607 N N . ASP A 1 199 ? 10.878 0.478 29.183 1.00 49.00 199 ASP A N 1
ATOM 1608 C CA . ASP A 1 199 ? 12.259 0.865 28.957 1.00 49.00 199 ASP A CA 1
ATOM 1609 C C . ASP A 1 199 ? 13.192 -0.012 29.792 1.00 49.00 199 ASP A C 1
ATOM 1611 O O . ASP A 1 199 ? 13.501 0.304 30.942 1.00 49.00 199 ASP A O 1
ATOM 1615 N N . VAL A 1 200 ? 13.621 -1.153 29.227 1.00 48.41 200 VAL A N 1
ATOM 1616 C CA . VAL A 1 200 ? 14.797 -1.839 29.736 1.00 48.41 200 VAL A CA 1
ATOM 1617 C C . VAL A 1 200 ? 15.845 -0.838 29.353 1.00 48.41 200 VAL A C 1
ATOM 1619 O O . VAL A 1 200 ? 16.243 -0.794 28.188 1.00 48.41 200 VAL A O 1
ATOM 1622 N N . GLU A 1 201 ? 16.108 0.067 30.293 1.00 49.94 201 GLU A N 1
ATOM 1623 C CA . GLU A 1 201 ? 17.064 1.145 30.224 1.00 49.94 201 GLU A CA 1
ATOM 1624 C C . GLU A 1 201 ? 18.291 0.493 29.614 1.00 49.94 201 GLU A C 1
ATOM 1626 O O . GLU A 1 201 ? 18.930 -0.362 30.231 1.00 49.94 201 GLU A O 1
ATOM 1631 N N . TYR A 1 202 ? 18.464 0.711 28.307 1.00 47.00 202 TYR A N 1
ATOM 1632 C CA . TYR A 1 202 ? 19.467 0.004 27.538 1.00 47.00 202 TYR A CA 1
ATOM 1633 C C . TYR A 1 202 ? 20.740 0.674 27.993 1.00 47.00 202 TYR A C 1
ATOM 1635 O O . TYR A 1 202 ? 21.094 1.737 27.483 1.00 47.00 202 TYR A O 1
ATOM 1643 N N . ASP A 1 203 ? 21.302 0.119 29.062 1.00 46.03 203 ASP A N 1
ATOM 1644 C CA . ASP A 1 203 ? 22.399 0.669 29.823 1.00 46.03 203 ASP A CA 1
ATOM 1645 C C . ASP A 1 203 ? 23.572 0.746 28.850 1.00 46.03 203 ASP A C 1
ATOM 1647 O O . ASP A 1 203 ? 24.281 -0.232 28.585 1.00 46.03 203 ASP A O 1
ATOM 1651 N N . ALA A 1 204 ? 23.692 1.898 28.187 1.00 49.38 204 ALA A N 1
ATOM 1652 C CA . ALA A 1 204 ? 24.643 2.131 27.109 1.00 49.38 204 ALA A CA 1
ATOM 1653 C C . ALA A 1 204 ? 26.088 1.952 27.612 1.00 49.38 204 ALA A C 1
ATOM 1655 O O . ALA A 1 204 ? 27.016 1.749 26.824 1.00 49.38 204 ALA A O 1
ATOM 1656 N N . ASP A 1 205 ? 26.261 1.925 28.932 1.00 50.66 205 ASP A N 1
ATOM 1657 C CA . ASP A 1 205 ? 27.517 1.687 29.615 1.00 50.66 205 ASP A CA 1
ATOM 1658 C C . ASP A 1 205 ? 27.933 0.200 29.602 1.00 50.66 205 ASP A C 1
ATOM 1660 O O . ASP A 1 205 ? 29.131 -0.092 29.509 1.00 50.66 205 ASP A O 1
ATOM 1664 N N . ALA A 1 206 ? 27.000 -0.760 29.537 1.00 45.72 206 ALA A N 1
ATOM 1665 C CA . ALA A 1 206 ? 27.323 -2.195 29.526 1.00 45.72 206 ALA A CA 1
ATOM 1666 C C . ALA A 1 206 ? 27.907 -2.692 28.185 1.00 45.72 206 ALA A C 1
ATOM 1668 O O . ALA A 1 206 ? 28.674 -3.662 28.147 1.00 45.72 206 ALA A O 1
ATOM 1669 N N . ALA A 1 207 ? 27.615 -2.006 27.074 1.00 42.81 207 ALA A N 1
ATOM 1670 C CA . ALA A 1 207 ? 28.253 -2.278 25.781 1.00 42.81 207 ALA A CA 1
ATOM 1671 C C . ALA A 1 207 ? 29.706 -1.763 25.724 1.00 42.81 207 ALA A C 1
ATOM 1673 O O . ALA A 1 207 ? 30.513 -2.271 24.942 1.00 42.81 207 ALA A O 1
ATOM 1674 N N . THR A 1 208 ? 30.072 -0.817 26.595 1.00 43.31 208 THR A N 1
ATOM 1675 C CA . THR A 1 208 ? 31.427 -0.247 26.654 1.00 43.31 208 THR A CA 1
ATOM 1676 C C . THR A 1 208 ? 32.366 -1.091 27.528 1.00 43.31 208 THR A C 1
ATOM 1678 O O . THR A 1 208 ? 33.574 -1.152 27.280 1.00 43.31 208 THR A O 1
ATOM 1681 N N . THR A 1 209 ? 31.840 -1.843 28.502 1.00 41.91 209 THR A N 1
ATOM 1682 C CA . THR A 1 209 ? 32.674 -2.679 29.387 1.00 41.91 209 THR A CA 1
ATOM 1683 C C . THR A 1 209 ? 33.174 -3.966 28.717 1.00 41.91 209 THR A C 1
ATOM 1685 O O . THR A 1 209 ? 34.275 -4.419 29.027 1.00 41.91 209 THR A O 1
ATOM 1688 N N . LYS A 1 210 ? 32.455 -4.522 27.728 1.00 37.94 210 LYS A N 1
ATOM 1689 C CA . LYS A 1 210 ? 32.900 -5.727 26.990 1.00 37.94 210 LYS A CA 1
ATOM 1690 C C . LYS A 1 210 ? 33.975 -5.478 25.922 1.00 37.94 210 LYS A C 1
ATOM 1692 O O . LYS A 1 210 ? 34.513 -6.442 25.386 1.00 37.94 210 LYS A O 1
ATOM 1697 N N . ALA A 1 211 ? 34.339 -4.223 25.654 1.00 39.31 211 ALA A N 1
ATOM 1698 C CA . ALA A 1 211 ? 35.448 -3.875 24.760 1.00 39.31 211 ALA A CA 1
ATOM 1699 C C . ALA A 1 211 ? 36.773 -3.575 25.496 1.00 39.31 211 ALA A C 1
ATOM 1701 O O . ALA A 1 211 ? 37.789 -3.358 24.840 1.00 39.31 211 ALA A O 1
ATOM 1702 N N . THR A 1 212 ? 36.795 -3.597 26.840 1.00 40.03 212 THR A N 1
ATOM 1703 C CA . THR A 1 212 ? 37.978 -3.179 27.628 1.00 40.03 212 THR A CA 1
ATOM 1704 C C . THR A 1 212 ? 38.394 -4.173 28.722 1.00 40.03 212 THR A C 1
ATOM 1706 O O . THR A 1 212 ? 39.155 -3.830 29.618 1.00 40.03 212 THR A O 1
ATOM 1709 N N . THR A 1 213 ? 37.952 -5.431 28.667 1.00 38.94 213 THR A N 1
ATOM 1710 C CA . THR A 1 213 ? 38.450 -6.487 29.573 1.00 38.94 213 THR A CA 1
ATOM 1711 C C . THR A 1 213 ? 39.033 -7.652 28.784 1.00 38.94 213 THR A C 1
ATOM 1713 O O . THR A 1 213 ? 38.524 -8.765 28.724 1.00 38.94 213 THR A O 1
ATOM 1716 N N . THR A 1 214 ? 40.171 -7.379 28.159 1.00 41.16 214 THR A N 1
ATOM 1717 C CA . THR A 1 214 ? 41.197 -8.386 27.888 1.00 41.16 214 THR A CA 1
ATOM 1718 C C . THR A 1 214 ? 42.517 -7.728 28.251 1.00 41.16 214 THR A C 1
ATOM 1720 O O . THR A 1 214 ? 43.138 -7.164 27.373 1.00 41.16 214 THR A O 1
ATOM 1723 N N . PHE A 1 215 ? 42.843 -7.651 29.546 1.00 42.91 215 PHE A N 1
ATOM 1724 C CA . PHE A 1 215 ? 44.187 -7.449 30.127 1.00 42.91 215 PHE A CA 1
ATOM 1725 C C . PHE A 1 215 ? 44.049 -7.103 31.621 1.00 42.91 215 PHE A C 1
ATOM 1727 O O . PHE A 1 215 ? 44.005 -5.936 31.991 1.00 42.91 215 PHE A O 1
ATOM 1734 N N . HIS A 1 216 ? 43.899 -8.129 32.462 1.00 38.09 216 HIS A N 1
ATOM 1735 C CA . HIS A 1 216 ? 44.758 -8.421 33.620 1.00 38.09 216 HIS A CA 1
ATOM 1736 C C . HIS A 1 216 ? 44.083 -9.465 34.521 1.00 38.09 216 HIS A C 1
ATOM 1738 O O . HIS A 1 216 ? 43.080 -9.193 35.175 1.00 38.09 216 HIS A O 1
ATOM 1744 N N . GLU A 1 217 ? 44.669 -10.663 34.547 1.00 43.53 217 GLU A N 1
ATOM 1745 C CA . GLU A 1 217 ? 44.681 -11.508 35.740 1.00 43.53 217 GLU A CA 1
ATOM 1746 C C . GLU A 1 217 ? 45.413 -10.756 36.859 1.00 43.53 217 GLU A C 1
ATOM 1748 O O . GLU A 1 217 ? 46.505 -10.241 36.622 1.00 43.53 217 GLU A O 1
ATOM 1753 N N . GLU A 1 218 ? 44.823 -10.692 38.053 1.00 38.03 218 GLU A N 1
ATOM 1754 C CA . GLU A 1 218 ? 45.381 -11.313 39.264 1.00 38.03 218 GLU A CA 1
ATOM 1755 C C . GLU A 1 218 ? 44.437 -11.127 40.469 1.00 38.03 218 GLU A C 1
ATOM 1757 O O . GLU A 1 218 ? 43.951 -10.037 40.751 1.00 38.03 218 GLU A O 1
ATOM 1762 N N . GLN A 1 219 ? 44.176 -12.258 41.133 1.00 42.53 219 GLN A N 1
ATOM 1763 C CA . GLN A 1 219 ? 43.905 -12.480 42.560 1.00 42.53 219 GLN A CA 1
ATOM 1764 C C . GLN A 1 219 ? 43.423 -11.306 43.436 1.00 42.53 219 GLN A C 1
ATOM 1766 O O . GLN A 1 219 ? 44.164 -10.365 43.708 1.00 42.53 219 GLN A O 1
ATOM 1771 N N . ASN A 1 220 ? 42.268 -11.494 44.085 1.00 35.09 220 ASN A N 1
ATOM 1772 C CA . ASN A 1 220 ? 42.246 -11.610 45.549 1.00 35.09 220 ASN A CA 1
ATOM 1773 C C . ASN A 1 220 ? 40.910 -12.141 46.078 1.00 35.09 220 ASN A C 1
ATOM 1775 O O . ASN A 1 220 ? 39.831 -11.682 45.704 1.00 35.09 220 ASN A O 1
ATOM 1779 N N . ASP A 1 221 ? 41.046 -13.095 46.991 1.00 49.28 221 ASP A N 1
ATOM 1780 C CA . ASP A 1 221 ? 40.015 -13.633 47.860 1.00 49.28 221 ASP A CA 1
ATOM 1781 C C . ASP A 1 221 ? 39.541 -12.566 48.859 1.00 49.28 221 ASP A C 1
ATOM 1783 O O . ASP A 1 221 ? 40.360 -11.947 49.537 1.00 49.28 221 ASP A O 1
ATOM 1787 N N . HIS A 1 222 ? 38.225 -12.391 49.000 1.00 36.72 222 HIS A N 1
ATOM 1788 C CA . HIS A 1 222 ? 37.600 -12.223 50.314 1.00 36.72 222 HIS A CA 1
ATOM 1789 C C . HIS A 1 222 ? 36.076 -12.388 50.249 1.00 36.72 222 HIS A C 1
ATOM 1791 O O . HIS A 1 222 ? 35.363 -11.655 49.567 1.00 36.72 222 HIS A O 1
ATOM 1797 N N . GLU A 1 223 ? 35.602 -13.371 51.012 1.00 45.56 223 GLU A N 1
ATOM 1798 C CA . GLU A 1 223 ? 34.213 -13.592 51.400 1.00 45.56 223 GLU A CA 1
ATOM 1799 C C . GLU A 1 223 ? 33.598 -12.357 52.077 1.00 45.56 223 GLU A C 1
ATOM 1801 O O . GLU A 1 223 ? 34.196 -11.792 52.991 1.00 45.56 223 GLU A O 1
ATOM 1806 N N . HIS A 1 224 ? 32.339 -12.044 51.752 1.00 38.31 224 HIS A N 1
ATOM 1807 C CA . HIS A 1 224 ? 31.361 -11.718 52.789 1.00 38.31 224 HIS A CA 1
ATOM 1808 C C . HIS A 1 224 ? 29.919 -12.026 52.358 1.00 38.31 224 HIS A C 1
ATOM 1810 O O . HIS A 1 224 ? 29.410 -11.530 51.356 1.00 38.31 224 HIS A O 1
ATOM 1816 N N . ASN A 1 225 ? 29.284 -12.860 53.184 1.00 46.38 225 ASN A N 1
ATOM 1817 C CA . ASN A 1 225 ? 27.850 -13.103 53.295 1.00 46.38 225 ASN A CA 1
ATOM 1818 C C . ASN A 1 225 ? 27.018 -11.813 53.274 1.00 46.38 225 ASN A C 1
ATOM 1820 O O . ASN A 1 225 ? 27.238 -10.939 54.109 1.00 46.38 225 ASN A O 1
ATOM 1824 N N . ASN A 1 226 ? 25.969 -11.792 52.451 1.00 37.88 226 ASN A N 1
ATOM 1825 C CA . ASN A 1 226 ? 24.648 -11.339 52.891 1.00 37.88 226 ASN A CA 1
ATOM 1826 C C . ASN A 1 226 ? 23.571 -11.861 51.932 1.00 37.88 226 ASN A C 1
ATOM 1828 O O . ASN A 1 226 ? 23.310 -11.299 50.872 1.00 37.88 226 ASN A O 1
ATOM 1832 N N . GLY A 1 227 ? 22.960 -12.982 52.314 1.00 48.34 227 GLY A N 1
ATOM 1833 C CA . GLY A 1 227 ? 21.675 -13.402 51.778 1.00 48.34 227 GLY A CA 1
ATOM 1834 C C . GLY A 1 227 ? 20.570 -12.763 52.608 1.00 48.34 227 GLY A C 1
ATOM 1835 O O . GLY A 1 227 ? 20.500 -13.045 53.801 1.00 48.34 227 GLY A O 1
ATOM 1836 N N . ASN A 1 228 ? 19.765 -11.893 51.988 1.00 46.50 228 ASN A N 1
ATOM 1837 C CA . ASN A 1 228 ? 18.318 -11.795 52.240 1.00 46.50 228 ASN A CA 1
ATOM 1838 C C . ASN A 1 228 ? 17.552 -10.763 51.386 1.00 46.50 228 ASN A C 1
ATOM 1840 O O . ASN A 1 228 ? 16.331 -10.787 51.429 1.00 46.50 228 ASN A O 1
ATOM 1844 N N . ASP A 1 229 ? 18.190 -9.953 50.536 1.00 48.34 229 ASP A N 1
ATOM 1845 C CA . ASP A 1 229 ? 17.469 -8.866 49.832 1.00 48.34 229 ASP A CA 1
ATOM 1846 C C . ASP A 1 229 ? 16.900 -9.215 48.441 1.00 48.34 229 ASP A C 1
ATOM 1848 O O . ASP A 1 229 ? 16.372 -8.348 47.750 1.00 48.34 229 ASP A O 1
ATOM 1852 N N . LYS A 1 230 ? 16.966 -10.477 47.994 1.00 46.22 230 LYS A N 1
ATOM 1853 C CA . LYS A 1 230 ? 16.416 -10.859 46.674 1.00 46.22 230 LYS A CA 1
ATOM 1854 C C . LYS A 1 230 ? 14.907 -11.117 46.658 1.00 46.22 230 LYS A C 1
ATOM 1856 O O . LYS A 1 230 ? 14.300 -10.966 45.607 1.00 46.22 230 LYS A O 1
ATOM 1861 N N . ASN A 1 231 ? 14.296 -11.436 47.800 1.00 48.88 231 ASN A N 1
ATOM 1862 C CA . ASN A 1 231 ? 12.875 -11.800 47.835 1.00 48.88 231 ASN A CA 1
ATOM 1863 C C . ASN A 1 231 ? 11.931 -10.591 47.959 1.00 48.88 231 ASN A C 1
ATOM 1865 O O . ASN A 1 231 ? 10.754 -10.718 47.646 1.00 48.88 231 ASN A O 1
ATOM 1869 N N . GLU A 1 232 ? 12.420 -9.421 48.384 1.00 46.12 232 GLU A N 1
ATOM 1870 C CA . GLU A 1 232 ? 11.579 -8.225 48.566 1.00 46.12 232 GLU A CA 1
ATOM 1871 C C . GLU A 1 232 ? 11.448 -7.404 47.266 1.00 46.12 232 GLU A C 1
ATOM 1873 O O . GLU A 1 232 ? 10.429 -6.756 47.025 1.00 46.12 232 GLU A O 1
ATOM 1878 N N . VAL A 1 233 ? 12.432 -7.502 46.361 1.00 48.50 233 VAL A N 1
ATOM 1879 C CA . VAL A 1 233 ? 12.402 -6.828 45.050 1.00 48.50 233 VAL A CA 1
ATOM 1880 C C . VAL A 1 233 ? 11.506 -7.569 44.047 1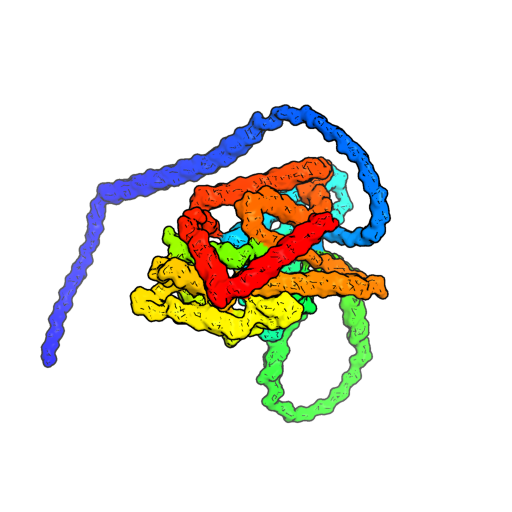.00 48.50 233 VAL A C 1
ATOM 1882 O O . VAL A 1 233 ? 10.747 -6.913 43.338 1.00 48.50 233 VAL A O 1
ATOM 1885 N N . GLU A 1 234 ? 11.500 -8.910 44.035 1.00 47.84 234 GLU A N 1
ATOM 1886 C CA . GLU A 1 234 ? 10.562 -9.691 43.200 1.00 47.84 234 GLU A CA 1
ATOM 1887 C C . GLU A 1 234 ? 9.100 -9.476 43.635 1.00 47.84 234 GLU A C 1
ATOM 1889 O O . GLU A 1 234 ? 8.238 -9.242 42.792 1.00 47.84 234 GLU A O 1
ATOM 1894 N N . GLN A 1 235 ? 8.821 -9.403 44.944 1.00 50.28 235 GLN A N 1
ATOM 1895 C CA . GLN A 1 235 ? 7.465 -9.135 45.448 1.00 50.28 235 GLN A CA 1
ATOM 1896 C C . GLN A 1 235 ? 6.969 -7.704 45.193 1.00 50.28 235 GLN A C 1
ATOM 1898 O O . GLN A 1 235 ? 5.762 -7.469 45.148 1.00 50.28 235 GLN A O 1
ATOM 1903 N N . THR A 1 236 ? 7.865 -6.729 45.035 1.00 46.88 236 THR A N 1
ATOM 1904 C CA . THR A 1 236 ? 7.467 -5.337 44.765 1.00 46.88 236 THR A CA 1
ATOM 1905 C C . THR A 1 236 ? 7.138 -5.123 43.283 1.00 46.88 236 THR A C 1
ATOM 1907 O O . THR A 1 236 ? 6.263 -4.320 42.967 1.00 46.88 236 THR A O 1
ATOM 1910 N N . ILE A 1 237 ? 7.770 -5.878 42.379 1.00 48.12 237 ILE A N 1
ATOM 1911 C CA . ILE A 1 237 ? 7.475 -5.842 40.938 1.00 48.12 237 ILE A CA 1
ATOM 1912 C C . ILE A 1 237 ? 6.106 -6.472 40.651 1.00 48.12 237 ILE A C 1
ATOM 1914 O O . ILE A 1 237 ? 5.299 -5.857 39.955 1.00 48.12 237 ILE A O 1
ATOM 1918 N N . ASP A 1 238 ? 5.787 -7.615 41.267 1.00 46.25 238 ASP A N 1
ATOM 1919 C CA . ASP A 1 238 ? 4.477 -8.263 41.098 1.00 46.25 238 ASP A CA 1
ATOM 1920 C C . ASP A 1 238 ? 3.319 -7.364 41.579 1.00 46.25 238 ASP A C 1
ATOM 1922 O O . ASP A 1 238 ? 2.303 -7.232 40.899 1.00 46.25 238 ASP A O 1
ATOM 1926 N N . ASN A 1 239 ? 3.500 -6.633 42.685 1.00 45.09 239 ASN A N 1
ATOM 1927 C CA . ASN A 1 239 ? 2.477 -5.720 43.213 1.00 45.09 239 ASN A CA 1
ATOM 1928 C C . ASN A 1 239 ? 2.323 -4.405 42.414 1.00 45.09 239 ASN A C 1
ATOM 1930 O O . ASN A 1 239 ? 1.267 -3.774 42.475 1.00 45.09 239 ASN A O 1
ATOM 1934 N N . ILE A 1 240 ? 3.346 -3.969 41.668 1.00 44.38 240 ILE A N 1
ATOM 1935 C CA . ILE A 1 240 ? 3.250 -2.806 40.762 1.00 44.38 240 ILE A CA 1
ATOM 1936 C C . ILE A 1 240 ? 2.564 -3.210 39.447 1.00 44.38 240 ILE A C 1
ATOM 1938 O O . ILE A 1 240 ? 1.761 -2.441 38.915 1.00 44.38 240 ILE A O 1
ATOM 1942 N N . ILE A 1 241 ? 2.803 -4.436 38.973 1.00 46.62 241 ILE A N 1
ATOM 1943 C CA . ILE A 1 241 ? 2.134 -5.015 37.799 1.00 46.62 241 ILE A CA 1
ATOM 1944 C C . ILE A 1 241 ? 0.646 -5.295 38.082 1.00 46.62 241 ILE A C 1
ATOM 1946 O O . ILE A 1 241 ? -0.181 -5.140 37.187 1.00 46.62 241 ILE A O 1
ATOM 1950 N N . GLU A 1 242 ? 0.272 -5.631 39.320 1.00 47.41 242 GLU A N 1
ATOM 1951 C CA . GLU A 1 242 ? -1.132 -5.860 39.704 1.00 47.41 242 GLU A CA 1
ATOM 1952 C C . GLU A 1 242 ? -1.957 -4.573 39.918 1.00 47.41 242 GLU A C 1
ATOM 1954 O O . GLU A 1 242 ? -3.188 -4.629 39.935 1.00 47.41 242 GLU A O 1
ATOM 1959 N N . GLY A 1 243 ? -1.314 -3.406 40.064 1.00 41.25 243 GLY A N 1
ATOM 1960 C CA . GLY A 1 243 ? -1.986 -2.132 40.366 1.00 41.25 243 GLY A CA 1
ATOM 1961 C C . GLY A 1 243 ? -2.087 -1.136 39.205 1.00 41.25 243 GLY A C 1
ATOM 1962 O O . GLY A 1 243 ? -2.870 -0.185 39.283 1.00 41.25 243 GLY A O 1
ATOM 1963 N N . GLY A 1 244 ? -1.302 -1.322 38.142 1.00 42.47 244 GLY A N 1
ATOM 1964 C CA . GLY A 1 244 ? -1.403 -0.531 36.920 1.00 42.47 244 GLY A CA 1
ATOM 1965 C C . GLY A 1 244 ? -2.478 -1.106 36.007 1.00 42.47 244 GLY A C 1
ATOM 1966 O O . GLY A 1 244 ? -2.372 -2.250 35.577 1.00 42.47 244 GLY A O 1
ATOM 1967 N N . ASP A 1 245 ? -3.503 -0.318 35.683 1.00 48.69 245 ASP A N 1
ATOM 1968 C CA . ASP A 1 245 ? -4.485 -0.635 34.641 1.00 48.69 245 ASP A CA 1
ATOM 1969 C C . ASP A 1 245 ? -3.822 -0.582 33.248 1.00 48.69 245 ASP A C 1
ATOM 1971 O O . ASP A 1 245 ? -4.153 0.252 32.402 1.00 48.69 245 ASP A O 1
ATOM 1975 N N . PHE A 1 246 ? -2.858 -1.476 33.005 1.00 48.62 246 PHE A N 1
ATOM 1976 C CA . PHE A 1 246 ? -2.287 -1.811 31.699 1.00 48.62 246 PHE A CA 1
ATOM 1977 C C . PHE A 1 246 ? -3.332 -2.599 30.888 1.00 48.62 246 PHE A C 1
ATOM 1979 O O . PHE A 1 246 ? -3.117 -3.723 30.420 1.00 48.62 246 PHE A O 1
ATOM 1986 N N . SER A 1 247 ? -4.538 -2.023 30.807 1.00 53.59 247 SER A N 1
ATOM 1987 C CA . SER A 1 247 ? -5.730 -2.572 30.176 1.00 53.59 247 SER A CA 1
ATOM 1988 C C . SER A 1 247 ? -5.430 -2.930 28.731 1.00 53.59 247 SER A C 1
ATOM 1990 O O . SER A 1 247 ? -5.368 -2.061 27.862 1.00 53.59 247 SER A O 1
ATOM 1992 N N . ARG A 1 248 ? -5.263 -4.242 28.513 1.00 59.34 248 ARG A N 1
ATOM 1993 C CA . ARG A 1 248 ? -5.394 -4.998 27.257 1.00 59.34 248 ARG A CA 1
ATOM 1994 C C . ARG A 1 248 ? -5.565 -4.098 26.031 1.00 59.34 248 ARG A C 1
ATOM 1996 O O . ARG A 1 248 ? -6.680 -3.846 25.593 1.00 59.34 248 ARG A O 1
ATOM 2003 N N . VAL A 1 249 ? -4.458 -3.623 25.467 1.00 73.06 249 VAL A N 1
ATOM 2004 C CA . VAL A 1 249 ? -4.510 -2.885 24.203 1.00 73.06 249 VAL A CA 1
ATOM 2005 C C . VAL A 1 249 ? -4.736 -3.889 23.074 1.00 73.06 249 VAL A C 1
ATOM 2007 O O . VAL A 1 249 ? -3.913 -4.778 22.852 1.00 73.06 249 VAL A O 1
ATOM 2010 N N . GLY A 1 250 ? -5.872 -3.778 22.390 1.00 88.88 250 GLY A N 1
ATOM 2011 C CA . GLY A 1 250 ? -6.116 -4.486 21.136 1.00 88.88 250 GLY A CA 1
ATOM 2012 C C . GLY A 1 250 ? -5.435 -3.787 19.962 1.00 88.88 250 GLY A C 1
ATOM 2013 O O . GLY A 1 250 ? -5.139 -2.595 20.037 1.00 88.88 250 GLY A O 1
ATOM 2014 N N . THR A 1 251 ? -5.256 -4.478 18.840 1.00 92.44 251 THR A N 1
ATOM 2015 C CA . THR A 1 251 ? -4.723 -3.864 17.616 1.00 92.44 251 THR A CA 1
ATOM 2016 C C . THR A 1 251 ? -5.630 -4.103 16.421 1.00 92.44 251 THR A C 1
ATOM 2018 O O . THR A 1 251 ? -5.998 -5.231 16.100 1.00 92.44 251 THR A O 1
ATOM 2021 N N . LYS A 1 252 ? -5.970 -3.010 15.732 1.00 93.62 252 LYS A N 1
ATOM 2022 C CA . LYS A 1 252 ? -6.744 -3.004 14.488 1.00 93.62 252 LYS A CA 1
ATOM 2023 C C . LYS A 1 252 ? -5.871 -2.522 13.335 1.00 93.62 252 LYS A C 1
ATOM 2025 O O . LYS A 1 252 ? -5.379 -1.392 13.350 1.00 93.62 252 LYS A O 1
ATOM 2030 N N . ILE A 1 253 ? -5.716 -3.337 12.300 1.00 95.12 253 ILE A N 1
ATOM 2031 C CA . ILE A 1 253 ? -4.941 -2.998 11.105 1.00 95.12 253 ILE A CA 1
ATOM 2032 C C . ILE A 1 253 ? -5.878 -2.789 9.921 1.00 95.12 253 ILE A C 1
ATOM 2034 O O . ILE A 1 253 ? -6.670 -3.658 9.579 1.00 95.12 253 ILE A O 1
ATOM 2038 N N . ILE A 1 254 ? -5.750 -1.638 9.263 1.00 95.31 254 ILE A N 1
ATOM 2039 C CA . ILE A 1 254 ? -6.428 -1.318 8.006 1.00 95.31 254 ILE A CA 1
ATOM 2040 C C . ILE A 1 254 ? -5.389 -1.388 6.900 1.00 95.31 254 ILE A C 1
ATOM 2042 O O . ILE A 1 254 ? -4.531 -0.510 6.766 1.00 95.31 254 ILE A O 1
ATOM 2046 N N . HIS A 1 255 ? -5.457 -2.452 6.119 1.00 96.75 255 HIS A N 1
ATOM 2047 C CA . HIS A 1 255 ? -4.480 -2.785 5.107 1.00 96.75 255 HIS A CA 1
ATOM 2048 C C . HIS A 1 255 ? -4.985 -2.389 3.717 1.00 96.75 255 HIS A C 1
ATOM 2050 O O . HIS A 1 255 ? -5.821 -3.055 3.113 1.00 96.75 255 HIS A O 1
ATOM 2056 N N . PHE A 1 256 ? -4.481 -1.269 3.203 1.00 95.81 256 PHE A N 1
ATOM 2057 C CA . PHE A 1 256 ? -4.833 -0.759 1.883 1.00 95.81 256 PHE A CA 1
ATOM 2058 C C . PHE A 1 256 ? -3.992 -1.457 0.811 1.00 95.81 256 PHE A C 1
ATOM 2060 O O . PHE A 1 256 ? -2.805 -1.151 0.641 1.00 95.81 256 PHE A O 1
ATOM 2067 N N . VAL A 1 257 ? -4.624 -2.347 0.051 1.00 96.62 257 VAL A N 1
ATOM 2068 C CA . VAL A 1 257 ? -3.999 -3.086 -1.054 1.00 96.62 257 VAL A CA 1
ATOM 2069 C C . VAL A 1 257 ? -4.449 -2.544 -2.408 1.00 96.62 257 VAL A C 1
ATOM 2071 O O . VAL A 1 257 ? -5.405 -1.768 -2.520 1.00 96.62 257 VAL A O 1
ATOM 2074 N N . ARG A 1 258 ? -3.716 -2.908 -3.459 1.00 95.50 258 ARG A N 1
ATOM 2075 C CA . ARG A 1 258 ? -4.035 -2.564 -4.847 1.00 95.50 258 ARG A CA 1
ATOM 2076 C C . ARG A 1 258 ? -3.820 -3.765 -5.736 1.00 95.50 258 ARG A C 1
ATOM 2078 O O . ARG A 1 258 ? -2.924 -4.563 -5.485 1.00 95.50 258 ARG A O 1
ATOM 2085 N N . ASN A 1 259 ? -4.540 -3.799 -6.846 1.00 96.81 259 ASN A N 1
ATOM 2086 C CA . ASN A 1 259 ? -4.178 -4.680 -7.937 1.00 96.81 259 ASN A CA 1
ATOM 2087 C C . ASN A 1 259 ? -2.733 -4.369 -8.413 1.00 96.81 259 ASN A C 1
ATOM 2089 O O . ASN A 1 259 ? -2.435 -3.202 -8.718 1.00 96.81 259 ASN A O 1
ATOM 2093 N N . PRO A 1 260 ? -1.824 -5.363 -8.479 1.00 97.88 260 PRO A N 1
ATOM 2094 C CA . PRO A 1 260 ? -0.402 -5.118 -8.734 1.00 97.88 260 PRO A CA 1
ATOM 2095 C C . PRO A 1 260 ? -0.137 -4.538 -10.132 1.00 97.88 260 PRO A C 1
ATOM 2097 O O . PRO A 1 260 ? 0.716 -3.660 -10.279 1.00 97.88 260 PRO A O 1
ATOM 2100 N N . TYR A 1 261 ? -0.924 -4.918 -11.142 1.00 97.94 261 TYR A N 1
ATOM 2101 C CA . TYR A 1 261 ? -0.842 -4.330 -12.482 1.00 97.94 261 TYR A CA 1
ATOM 2102 C C . TYR A 1 261 ? -1.272 -2.862 -12.494 1.00 97.94 261 TYR A C 1
ATOM 2104 O O . TYR A 1 261 ? -0.587 -1.995 -13.048 1.00 97.94 261 TYR A O 1
ATOM 2112 N N . SER A 1 262 ? -2.397 -2.551 -11.845 1.00 95.25 262 SER A N 1
ATOM 2113 C CA . SER A 1 262 ? -2.863 -1.167 -11.706 1.00 95.25 262 SER A CA 1
ATOM 2114 C C . SER A 1 262 ? -1.870 -0.303 -10.932 1.00 95.25 262 SER A C 1
ATOM 2116 O O . SER A 1 262 ? -1.716 0.882 -11.245 1.00 95.25 262 SER A O 1
ATOM 2118 N N . MET A 1 263 ? -1.189 -0.881 -9.943 1.00 95.44 263 MET A N 1
ATOM 2119 C CA . MET A 1 263 ? -0.135 -0.231 -9.174 1.00 95.44 263 MET A CA 1
ATOM 2120 C C . MET A 1 263 ? 1.097 0.074 -10.038 1.00 95.44 263 MET A C 1
ATOM 2122 O O . MET A 1 263 ? 1.519 1.233 -10.062 1.00 95.44 263 MET A O 1
ATOM 2126 N N . ALA A 1 264 ? 1.591 -0.893 -10.817 1.00 97.06 264 ALA A N 1
ATOM 2127 C CA . ALA A 1 264 ? 2.707 -0.713 -11.752 1.00 97.06 264 ALA A CA 1
ATOM 2128 C C . ALA A 1 264 ? 2.426 0.372 -12.808 1.00 97.06 264 ALA A C 1
ATOM 2130 O O . ALA A 1 264 ? 3.202 1.319 -12.965 1.00 97.06 264 ALA A O 1
ATOM 2131 N N . LEU A 1 265 ? 1.264 0.310 -13.470 1.00 96.00 265 LEU A N 1
ATOM 2132 C CA . LEU A 1 265 ? 0.851 1.327 -14.446 1.00 96.00 265 LEU A CA 1
ATOM 2133 C C . LEU A 1 265 ? 0.725 2.712 -13.814 1.00 96.00 265 LEU A C 1
ATOM 2135 O O . LEU A 1 265 ? 1.150 3.711 -14.393 1.00 96.00 265 LEU A O 1
ATOM 2139 N N . SER A 1 266 ? 0.120 2.785 -12.625 1.00 93.38 266 SER A N 1
ATOM 2140 C CA . SER A 1 266 ? -0.029 4.045 -11.901 1.00 93.38 266 SER A CA 1
ATOM 2141 C C . SER A 1 266 ? 1.333 4.665 -11.588 1.00 93.38 266 SER A C 1
ATOM 2143 O O . SER A 1 266 ? 1.484 5.871 -11.762 1.00 93.38 266 SER A O 1
ATOM 2145 N N . ASN A 1 267 ? 2.318 3.865 -11.176 1.00 94.62 267 ASN A N 1
ATOM 2146 C CA . ASN A 1 267 ? 3.678 4.331 -10.908 1.00 94.62 267 ASN A CA 1
ATOM 2147 C C . ASN A 1 267 ? 4.359 4.871 -12.173 1.00 94.62 267 ASN A C 1
ATOM 2149 O O . ASN A 1 267 ? 4.906 5.977 -12.150 1.00 94.62 267 ASN A O 1
ATOM 2153 N N . TYR A 1 268 ? 4.251 4.147 -13.292 1.00 96.25 268 TYR A N 1
ATOM 2154 C CA . TYR A 1 268 ? 4.785 4.586 -14.582 1.00 96.25 268 TYR A CA 1
ATOM 2155 C C . TYR A 1 268 ? 4.209 5.946 -14.998 1.00 96.25 268 TYR A C 1
ATOM 2157 O O . TYR A 1 268 ? 4.958 6.912 -15.164 1.00 96.25 268 TYR A O 1
ATOM 2165 N N . TYR A 1 269 ? 2.880 6.063 -15.084 1.00 94.94 269 TYR A N 1
ATOM 2166 C CA . TYR A 1 269 ? 2.233 7.308 -15.506 1.00 94.94 269 TYR A CA 1
ATOM 2167 C C . TYR A 1 269 ? 2.527 8.474 -14.559 1.00 94.94 269 TYR A C 1
ATOM 2169 O O . TYR A 1 269 ? 2.816 9.587 -15.008 1.00 94.94 269 TYR A O 1
ATOM 2177 N N . TYR A 1 270 ? 2.497 8.220 -13.250 1.00 92.19 270 TYR A N 1
ATOM 2178 C CA . TYR A 1 270 ? 2.741 9.238 -12.234 1.00 92.19 270 TYR A CA 1
ATOM 2179 C C . TYR A 1 270 ? 4.146 9.837 -12.326 1.00 92.19 270 TYR A C 1
ATOM 2181 O O . TYR A 1 270 ? 4.319 11.048 -12.169 1.00 92.19 270 TYR A O 1
ATOM 2189 N N . HIS A 1 271 ? 5.159 9.014 -12.594 1.00 93.12 271 HIS A N 1
ATOM 2190 C CA . HIS A 1 271 ? 6.544 9.475 -12.646 1.00 93.12 271 HIS A CA 1
ATOM 2191 C C . HIS A 1 271 ? 6.981 9.960 -14.030 1.00 93.12 271 HIS A C 1
ATOM 2193 O O . HIS A 1 271 ? 7.856 10.830 -14.102 1.00 93.12 271 HIS A O 1
ATOM 2199 N N . ALA A 1 272 ? 6.335 9.489 -15.100 1.00 94.50 272 ALA A N 1
ATOM 2200 C CA . ALA A 1 272 ? 6.582 9.938 -16.469 1.00 94.50 272 ALA A CA 1
ATOM 2201 C C . ALA A 1 272 ? 5.997 11.333 -16.778 1.00 94.50 272 ALA A C 1
ATOM 2203 O O . ALA A 1 272 ? 6.468 12.011 -17.694 1.00 94.50 272 ALA A O 1
ATOM 2204 N N . GLN A 1 273 ? 5.000 11.809 -16.024 1.00 91.38 273 GLN A N 1
ATOM 2205 C CA . GLN A 1 273 ? 4.312 13.066 -16.348 1.00 91.38 273 GLN A CA 1
ATOM 2206 C C . GLN A 1 273 ? 5.187 14.334 -16.223 1.00 91.38 273 GLN A C 1
ATOM 2208 O O . GLN A 1 273 ? 6.188 14.389 -15.498 1.00 91.38 273 GLN A O 1
ATOM 2213 N N . ILE A 1 274 ? 4.780 15.400 -16.928 1.00 87.94 274 ILE A N 1
ATOM 2214 C CA . ILE A 1 274 ? 5.436 16.717 -16.918 1.00 87.94 274 ILE A CA 1
ATOM 2215 C C . ILE A 1 274 ? 4.497 17.769 -16.307 1.00 87.94 274 ILE A C 1
ATOM 2217 O O . ILE A 1 274 ? 3.420 18.002 -16.850 1.00 87.94 274 ILE A O 1
ATOM 2221 N N . PRO A 1 275 ? 4.911 18.477 -15.237 1.00 87.94 275 PRO A N 1
ATOM 2222 C CA . PRO A 1 275 ? 6.100 18.232 -14.419 1.00 87.94 275 PRO A CA 1
ATOM 2223 C C . PRO A 1 275 ? 5.936 16.971 -13.558 1.00 87.94 275 PRO A C 1
ATOM 2225 O O . PRO A 1 275 ? 4.830 16.655 -13.125 1.00 87.94 275 PRO A O 1
ATOM 2228 N N . THR A 1 276 ? 7.050 16.300 -13.245 1.00 83.94 276 THR A N 1
ATOM 2229 C CA . THR A 1 276 ? 7.004 15.159 -12.321 1.00 83.94 276 THR A CA 1
ATOM 2230 C C . THR A 1 276 ? 6.612 15.650 -10.920 1.00 83.94 276 THR A C 1
ATOM 2232 O O . THR A 1 276 ? 7.117 16.696 -10.490 1.00 83.94 276 THR A O 1
ATOM 2235 N N . PRO A 1 277 ? 5.718 14.958 -10.197 1.00 81.75 277 PRO A N 1
ATOM 2236 C CA . PRO A 1 277 ? 5.272 15.401 -8.877 1.00 81.75 277 PRO A CA 1
ATOM 2237 C C . PRO A 1 277 ? 6.339 15.308 -7.800 1.00 81.75 277 PRO A C 1
ATOM 2239 O O . PRO A 1 277 ? 6.258 16.035 -6.812 1.00 81.75 277 PRO A O 1
ATOM 2242 N N . GLU A 1 278 ? 7.307 14.403 -7.958 1.00 85.94 278 GLU A N 1
ATOM 2243 C CA . GLU A 1 278 ? 8.226 14.053 -6.881 1.00 85.94 278 GLU A CA 1
ATOM 2244 C C . GLU A 1 278 ? 9.679 14.320 -7.276 1.00 85.94 278 GLU A C 1
ATOM 2246 O O . GLU A 1 278 ? 10.172 13.754 -8.245 1.00 85.94 278 GLU A O 1
ATOM 2251 N N . PRO A 1 279 ? 10.418 15.169 -6.540 1.00 88.12 279 PRO A N 1
ATOM 2252 C CA . PRO A 1 279 ? 11.781 15.540 -6.923 1.00 88.12 279 PRO A CA 1
ATOM 2253 C C . PRO A 1 279 ? 12.760 14.364 -7.007 1.00 88.12 279 PRO A C 1
ATOM 2255 O O . PRO A 1 279 ? 13.735 14.439 -7.760 1.00 88.12 279 PRO A O 1
ATOM 2258 N N . TRP A 1 280 ? 12.508 13.294 -6.247 1.00 88.12 280 TRP A N 1
ATOM 2259 C CA . TRP A 1 280 ? 13.397 12.142 -6.117 1.00 88.12 280 TRP A CA 1
ATOM 2260 C C . TRP A 1 280 ? 13.619 11.411 -7.453 1.00 88.12 280 TRP A C 1
ATOM 2262 O O . TRP A 1 280 ? 14.722 10.918 -7.690 1.00 88.12 280 TRP A O 1
ATOM 2272 N N . VAL A 1 281 ? 12.664 11.431 -8.395 1.00 90.31 281 VAL A N 1
ATOM 2273 C CA . VAL A 1 281 ? 12.841 10.764 -9.707 1.00 90.31 281 VAL A CA 1
ATOM 2274 C C . VAL A 1 281 ? 13.979 11.362 -10.545 1.00 90.31 281 VAL A C 1
ATOM 2276 O O . VAL A 1 281 ? 14.401 10.785 -11.544 1.00 90.31 281 VAL A O 1
ATOM 2279 N N . ASN A 1 282 ? 14.480 12.539 -10.157 1.00 91.06 282 ASN A N 1
ATOM 2280 C CA . ASN A 1 282 ? 15.603 13.213 -10.811 1.00 91.06 282 ASN A CA 1
ATOM 2281 C C . ASN A 1 282 ? 16.937 12.983 -10.085 1.00 91.06 282 ASN A C 1
ATOM 2283 O O . ASN A 1 282 ? 17.945 13.570 -10.467 1.00 91.06 282 ASN A O 1
ATOM 2287 N N . LYS A 1 283 ? 16.955 12.203 -9.002 1.00 88.38 283 LYS A N 1
ATOM 2288 C CA . LYS A 1 283 ? 18.143 12.019 -8.155 1.00 88.38 283 LYS A CA 1
ATOM 2289 C C . LYS A 1 283 ? 18.499 10.558 -7.915 1.00 88.38 283 LYS A C 1
ATOM 2291 O O . LYS A 1 283 ? 19.660 10.284 -7.645 1.00 88.38 283 LYS A O 1
ATOM 2296 N N . HIS A 1 284 ? 17.534 9.649 -8.018 1.00 85.75 284 HIS A N 1
ATOM 2297 C CA . HIS A 1 284 ? 17.731 8.252 -7.646 1.00 85.75 284 HIS A CA 1
ATOM 2298 C C . HIS A 1 284 ? 18.041 7.335 -8.826 1.00 85.75 284 HIS A C 1
ATOM 2300 O O . HIS A 1 284 ? 17.521 7.521 -9.927 1.00 85.75 284 HIS A O 1
ATOM 2306 N N . ASP A 1 285 ? 18.850 6.321 -8.524 1.00 91.62 285 ASP A N 1
ATOM 2307 C CA . ASP A 1 285 ? 19.025 5.114 -9.320 1.00 91.62 285 ASP A CA 1
ATOM 2308 C C . ASP A 1 285 ? 17.849 4.152 -9.039 1.00 91.62 285 ASP A C 1
ATOM 2310 O O . ASP A 1 285 ? 17.642 3.768 -7.880 1.00 91.62 285 ASP A O 1
ATOM 2314 N N . PRO A 1 286 ? 17.025 3.808 -10.047 1.00 93.19 286 PRO A N 1
ATOM 2315 C CA . PRO A 1 286 ? 15.909 2.882 -9.879 1.00 93.19 286 PRO A CA 1
ATOM 2316 C C . PRO A 1 286 ? 16.353 1.425 -9.677 1.00 93.19 286 PRO A C 1
ATOM 2318 O O . PRO A 1 286 ? 15.539 0.633 -9.207 1.00 93.19 286 PRO A O 1
ATOM 2321 N N . CYS A 1 287 ? 17.606 1.086 -10.000 1.00 94.75 287 CYS A N 1
ATOM 2322 C CA . CYS A 1 287 ? 18.146 -0.274 -9.988 1.00 94.75 287 CYS A CA 1
ATOM 2323 C C . CYS A 1 287 ? 19.050 -0.566 -8.781 1.00 94.75 287 CYS A C 1
ATOM 2325 O O . CYS A 1 287 ? 19.697 -1.610 -8.731 1.00 94.75 287 CYS A O 1
ATOM 2327 N N . HIS A 1 288 ? 19.096 0.336 -7.797 1.00 91.81 288 HIS A N 1
ATOM 2328 C CA . HIS A 1 288 ? 19.816 0.109 -6.547 1.00 91.81 288 HIS A CA 1
ATOM 2329 C C . HIS A 1 288 ? 19.148 -1.001 -5.714 1.00 91.81 288 HIS A C 1
ATOM 2331 O O . HIS A 1 288 ? 17.942 -0.948 -5.466 1.00 91.81 288 HIS A O 1
ATOM 2337 N N . LEU A 1 289 ? 19.926 -2.000 -5.283 1.00 91.25 289 LEU A N 1
ATOM 2338 C CA . LEU A 1 289 ? 19.407 -3.225 -4.650 1.00 91.25 289 LEU A CA 1
ATOM 2339 C C . LEU A 1 289 ? 19.571 -3.282 -3.130 1.00 91.25 289 LEU A C 1
ATOM 2341 O O . LEU A 1 289 ? 18.822 -3.996 -2.465 1.00 91.25 289 LEU A O 1
ATOM 2345 N N . GLN A 1 290 ? 20.574 -2.593 -2.593 1.00 89.25 290 GLN A N 1
ATOM 2346 C CA . GLN A 1 290 ? 20.976 -2.712 -1.194 1.00 89.25 290 GLN A CA 1
ATOM 2347 C C . GLN A 1 290 ? 20.230 -1.704 -0.325 1.00 89.25 290 GLN A C 1
ATOM 2349 O O . GLN A 1 290 ? 19.748 -0.685 -0.811 1.00 89.25 290 GLN A O 1
ATOM 2354 N N . TYR A 1 291 ? 20.099 -2.005 0.962 1.00 85.69 291 TYR A N 1
ATOM 2355 C CA . TYR A 1 291 ? 19.692 -1.018 1.955 1.00 85.69 291 TYR A CA 1
ATOM 2356 C C . TYR A 1 291 ? 20.869 -0.121 2.349 1.00 85.69 291 TYR A C 1
ATOM 2358 O O . TYR A 1 291 ? 22.017 -0.556 2.386 1.00 85.69 291 TYR A O 1
ATOM 2366 N N . ASP A 1 292 ? 20.586 1.144 2.673 1.00 79.88 292 ASP A N 1
ATOM 2367 C CA . ASP A 1 292 ? 21.619 2.058 3.163 1.00 79.88 292 ASP A CA 1
ATOM 2368 C C . ASP A 1 292 ? 22.304 1.471 4.404 1.00 79.88 292 ASP A C 1
ATOM 2370 O O . ASP A 1 292 ? 21.639 1.068 5.357 1.00 79.88 292 ASP A O 1
ATOM 2374 N N . ASN A 1 293 ? 23.638 1.492 4.413 1.00 77.69 293 ASN A N 1
ATOM 2375 C CA . ASN A 1 293 ? 24.479 0.976 5.501 1.00 77.69 293 ASN A CA 1
ATOM 2376 C C . ASN A 1 293 ? 24.377 -0.541 5.733 1.00 77.69 293 ASN A C 1
ATOM 2378 O O . ASN A 1 293 ? 24.808 -1.021 6.780 1.00 77.69 293 ASN A O 1
ATOM 2382 N N . SER A 1 294 ? 23.852 -1.296 4.766 1.00 82.62 294 SER A N 1
ATOM 2383 C CA . SER A 1 294 ? 23.759 -2.748 4.847 1.00 82.62 294 SER A CA 1
ATOM 2384 C C . SER A 1 294 ? 24.076 -3.413 3.510 1.00 82.62 294 SER A C 1
ATOM 2386 O O . SER A 1 294 ? 23.836 -2.862 2.440 1.00 82.62 294 SER A O 1
ATOM 2388 N N . ASN A 1 295 ? 24.603 -4.634 3.569 1.00 86.94 295 ASN A N 1
ATOM 2389 C CA . ASN A 1 295 ? 24.707 -5.491 2.387 1.00 86.94 295 ASN A CA 1
ATOM 2390 C C . ASN A 1 295 ? 23.397 -6.243 2.107 1.00 86.94 295 ASN A C 1
ATOM 2392 O O . ASN A 1 295 ? 23.296 -6.906 1.076 1.00 86.94 295 ASN A O 1
ATOM 2396 N N . THR A 1 296 ? 22.413 -6.134 3.004 1.00 89.25 296 THR A N 1
ATOM 2397 C CA . THR A 1 296 ? 21.091 -6.741 2.877 1.00 89.25 296 THR A CA 1
ATOM 2398 C C . THR A 1 296 ? 20.337 -6.120 1.705 1.00 89.25 296 THR A C 1
ATOM 2400 O O . THR A 1 296 ? 20.235 -4.897 1.565 1.00 89.25 296 THR A O 1
ATOM 2403 N N . THR A 1 297 ? 19.780 -6.975 0.859 1.00 91.12 297 THR A N 1
ATOM 2404 C CA . THR A 1 297 ? 18.891 -6.608 -0.242 1.00 91.12 297 THR A CA 1
ATOM 2405 C C . THR A 1 297 ? 17.437 -6.872 0.130 1.00 91.12 297 THR A C 1
ATOM 2407 O O . THR A 1 297 ? 17.128 -7.617 1.059 1.00 91.12 297 THR A O 1
ATOM 2410 N N . LEU A 1 298 ? 16.508 -6.298 -0.636 1.00 91.44 298 LEU A N 1
ATOM 2411 C CA . LEU A 1 298 ? 15.086 -6.609 -0.474 1.00 91.44 298 LEU A CA 1
ATOM 2412 C C . LEU A 1 298 ? 14.790 -8.108 -0.705 1.00 91.44 298 LEU A C 1
ATOM 2414 O O . LEU A 1 298 ? 13.913 -8.672 -0.055 1.00 91.44 298 LEU A O 1
ATOM 2418 N N . LYS A 1 299 ? 15.558 -8.773 -1.576 1.00 91.56 299 LYS A N 1
ATOM 2419 C CA . LYS A 1 299 ? 15.472 -10.220 -1.820 1.00 91.56 299 LYS A CA 1
ATOM 2420 C C . LYS A 1 299 ? 15.751 -11.035 -0.557 1.00 91.56 299 LYS A C 1
ATOM 2422 O O . LYS A 1 299 ? 14.963 -11.921 -0.234 1.00 91.56 299 LYS A O 1
ATOM 2427 N N . ASP A 1 300 ? 16.801 -10.685 0.183 1.00 91.75 300 ASP A N 1
ATOM 2428 C CA . ASP A 1 300 ? 17.202 -11.405 1.401 1.00 91.75 300 ASP A CA 1
ATOM 2429 C C . ASP A 1 300 ? 16.109 -11.381 2.481 1.00 91.75 300 ASP A C 1
ATOM 2431 O O . ASP A 1 300 ? 15.973 -12.321 3.260 1.00 91.75 300 ASP A O 1
ATOM 2435 N N . LEU A 1 301 ? 15.304 -10.317 2.499 1.00 92.75 301 LEU A N 1
ATOM 2436 C CA . LEU A 1 301 ? 14.252 -10.090 3.489 1.00 92.75 301 LEU A CA 1
ATOM 2437 C C . LEU A 1 301 ? 12.908 -10.718 3.105 1.00 92.75 301 LEU A C 1
ATOM 2439 O O . LEU A 1 301 ? 12.157 -11.157 3.971 1.00 92.75 301 LEU A O 1
ATOM 2443 N N . LEU A 1 302 ? 12.588 -10.761 1.811 1.00 93.12 302 LEU A N 1
ATOM 2444 C CA . LEU A 1 302 ? 11.285 -11.224 1.329 1.00 93.12 302 LEU A CA 1
ATOM 2445 C C . LEU A 1 302 ? 11.211 -12.731 1.108 1.00 93.12 302 LEU A C 1
ATOM 2447 O O . LEU A 1 302 ? 10.130 -13.315 1.174 1.00 93.12 302 LEU A O 1
ATOM 2451 N N . PHE A 1 303 ? 12.331 -13.365 0.771 1.00 92.75 303 PHE A N 1
ATOM 2452 C CA . PHE A 1 303 ? 12.333 -14.762 0.343 1.00 92.75 303 PHE A CA 1
ATOM 2453 C C . PHE A 1 303 ? 11.871 -15.747 1.409 1.00 92.75 303 PHE A C 1
ATOM 2455 O O . PHE A 1 303 ? 11.124 -16.657 1.038 1.00 92.75 303 PHE A O 1
ATOM 2462 N N . PRO A 1 304 ? 12.190 -15.562 2.703 1.00 92.31 304 PRO A N 1
ATOM 2463 C CA . PRO A 1 304 ? 11.610 -16.392 3.749 1.00 92.31 304 PRO A CA 1
ATOM 2464 C C . PRO A 1 304 ? 10.078 -16.420 3.733 1.00 92.31 304 PRO A C 1
ATOM 2466 O O . PRO A 1 304 ? 9.511 -17.371 4.235 1.00 92.31 304 PRO A O 1
ATOM 2469 N N . THR A 1 305 ? 9.402 -15.429 3.147 1.00 93.75 305 THR A N 1
ATOM 2470 C CA . THR A 1 305 ? 7.937 -15.398 3.027 1.00 93.75 305 THR A CA 1
ATOM 2471 C C . THR A 1 305 ? 7.462 -15.785 1.626 1.00 93.75 305 THR A C 1
ATOM 2473 O O . THR A 1 305 ? 6.549 -16.589 1.474 1.00 93.75 305 THR A O 1
ATOM 2476 N N . LEU A 1 306 ? 8.066 -15.208 0.581 1.00 94.69 306 LEU A N 1
ATOM 2477 C CA . LEU A 1 306 ? 7.540 -15.261 -0.792 1.00 94.69 306 LEU A CA 1
ATOM 2478 C C . LEU A 1 306 ? 8.048 -16.448 -1.624 1.00 94.69 306 LEU A C 1
ATOM 2480 O O . LEU A 1 306 ? 7.552 -16.664 -2.735 1.00 94.69 306 LEU A O 1
ATOM 2484 N N . SER A 1 307 ? 9.029 -17.199 -1.111 1.00 90.12 307 SER A N 1
ATOM 2485 C CA . SER A 1 307 ? 9.628 -18.349 -1.804 1.00 90.12 307 SER A CA 1
ATOM 2486 C C . SER A 1 307 ? 9.255 -19.713 -1.212 1.00 90.12 307 SER A C 1
ATOM 2488 O O . SER A 1 307 ? 9.656 -20.733 -1.770 1.00 90.12 307 SER A O 1
ATOM 2490 N N . ILE A 1 308 ? 8.479 -19.762 -0.119 1.00 77.69 308 ILE A N 1
ATOM 2491 C CA . ILE A 1 308 ? 8.101 -21.032 0.514 1.00 77.69 308 ILE A CA 1
ATOM 2492 C C . ILE A 1 308 ? 7.177 -21.831 -0.423 1.00 77.69 308 ILE A C 1
ATOM 2494 O O . ILE A 1 308 ? 6.171 -21.330 -0.926 1.00 77.69 308 ILE A O 1
ATOM 2498 N N . GLU A 1 309 ? 7.518 -23.104 -0.641 1.00 61.00 309 GLU A N 1
ATOM 2499 C CA . GLU A 1 309 ? 6.802 -24.027 -1.534 1.00 61.00 309 GLU A CA 1
ATOM 2500 C C . GLU A 1 309 ? 5.376 -24.371 -1.074 1.00 61.00 309 GLU A C 1
ATOM 2502 O O . GLU A 1 309 ? 4.560 -24.815 -1.881 1.00 61.00 309 GLU A O 1
ATOM 2507 N N . THR A 1 310 ? 5.052 -24.158 0.203 1.00 59.72 310 THR A N 1
ATOM 2508 C CA . THR A 1 310 ? 3.842 -24.695 0.833 1.00 59.72 310 THR A CA 1
ATOM 2509 C C . THR A 1 310 ? 2.541 -24.067 0.333 1.00 59.72 310 THR A C 1
ATOM 2511 O O . THR A 1 310 ? 1.511 -24.730 0.419 1.00 59.72 310 THR A O 1
ATOM 2514 N N . THR A 1 311 ? 2.544 -22.849 -0.227 1.00 56.31 311 THR A N 1
ATOM 2515 C CA . THR A 1 311 ? 1.284 -22.155 -0.582 1.00 56.31 311 THR A CA 1
ATOM 2516 C C . THR A 1 311 ? 1.301 -21.339 -1.880 1.00 56.31 311 THR A C 1
ATOM 2518 O O . THR A 1 311 ? 0.457 -20.467 -2.048 1.00 56.31 311 THR A O 1
ATOM 2521 N N . LYS A 1 312 ? 2.144 -21.710 -2.860 1.00 83.31 312 LYS A N 1
ATOM 2522 C CA . LYS A 1 312 ? 2.369 -21.062 -4.183 1.00 83.31 312 LYS A CA 1
ATOM 2523 C C . LYS A 1 312 ? 3.553 -20.085 -4.140 1.00 83.31 312 LYS A C 1
ATOM 2525 O O . LYS A 1 312 ? 3.415 -18.930 -3.763 1.00 83.31 312 LYS A O 1
ATOM 2530 N N . VAL A 1 313 ? 4.711 -20.537 -4.627 1.00 93.50 313 VAL A N 1
ATOM 2531 C CA . VAL A 1 313 ? 5.928 -19.715 -4.788 1.00 93.50 313 VAL A CA 1
ATOM 2532 C C . VAL A 1 313 ? 5.608 -18.435 -5.572 1.00 93.50 313 VAL A C 1
ATOM 2534 O O . VAL A 1 313 ? 5.300 -18.516 -6.756 1.00 93.50 313 VAL A O 1
ATOM 2537 N N . ILE A 1 314 ? 5.662 -17.254 -4.959 1.00 95.19 314 ILE A N 1
ATOM 2538 C CA . ILE A 1 314 ? 5.366 -15.988 -5.659 1.00 95.19 314 ILE A CA 1
ATOM 2539 C C . ILE A 1 314 ? 6.600 -15.503 -6.415 1.00 95.19 314 ILE A C 1
ATOM 2541 O O . ILE A 1 314 ? 6.496 -15.027 -7.545 1.00 95.19 314 ILE A O 1
ATOM 2545 N N . LEU A 1 315 ? 7.768 -15.636 -5.790 1.00 94.69 315 LEU A N 1
ATOM 2546 C CA . LEU A 1 315 ? 9.016 -15.077 -6.281 1.00 94.69 315 LEU A CA 1
ATOM 2547 C C . LEU A 1 315 ? 10.168 -16.045 -6.025 1.00 94.69 315 LEU A C 1
ATOM 2549 O O . LEU A 1 315 ? 10.409 -16.449 -4.889 1.00 94.69 315 LEU A O 1
ATOM 2553 N N . THR A 1 316 ? 10.900 -16.390 -7.083 1.00 94.56 316 THR A N 1
ATOM 2554 C CA . THR A 1 316 ? 12.121 -17.195 -6.971 1.00 94.56 316 THR A CA 1
ATOM 2555 C C . THR A 1 316 ? 13.375 -16.314 -6.924 1.00 94.56 316 THR A C 1
ATOM 2557 O O . THR A 1 316 ? 13.353 -15.178 -7.413 1.00 94.56 316 THR A O 1
ATOM 2560 N N . PRO A 1 317 ? 14.508 -16.846 -6.422 1.00 93.88 317 PRO A N 1
ATOM 2561 C CA . PRO A 1 317 ? 15.812 -16.204 -6.558 1.00 93.88 317 PRO A CA 1
ATOM 2562 C C . PRO A 1 317 ? 16.162 -15.775 -7.971 1.00 93.88 317 PRO A C 1
ATOM 2564 O O . PRO A 1 317 ? 16.588 -14.634 -8.144 1.00 93.88 317 PRO A O 1
ATOM 2567 N N . GLN A 1 318 ? 15.920 -16.652 -8.946 1.00 95.75 318 GLN A N 1
ATOM 2568 C CA . GLN A 1 318 ? 16.206 -16.374 -10.346 1.00 95.75 318 GLN A CA 1
ATOM 2569 C C . GLN A 1 318 ? 15.333 -15.236 -10.875 1.00 95.75 318 GLN A C 1
ATOM 2571 O O . GLN A 1 318 ? 15.850 -14.328 -11.508 1.00 95.75 318 GLN A O 1
ATOM 2576 N N . ASN A 1 319 ? 14.033 -15.220 -10.552 1.00 96.00 319 ASN A N 1
ATOM 2577 C CA . ASN A 1 319 ? 13.155 -14.137 -10.996 1.00 96.00 319 ASN A CA 1
ATOM 2578 C C . ASN A 1 319 ? 13.621 -12.770 -10.491 1.00 96.00 319 ASN A C 1
ATOM 2580 O O . ASN A 1 319 ? 13.589 -11.801 -11.241 1.00 96.00 319 ASN A O 1
ATOM 2584 N N . PHE A 1 320 ? 14.051 -12.672 -9.232 1.00 96.25 320 PHE A N 1
ATOM 2585 C CA . PHE A 1 320 ? 14.555 -11.405 -8.703 1.00 96.25 320 PHE A CA 1
ATOM 2586 C C . PHE A 1 320 ? 15.837 -10.958 -9.421 1.00 96.25 320 PHE A C 1
ATOM 2588 O O . PHE A 1 320 ? 15.966 -9.780 -9.760 1.00 96.25 320 PHE A O 1
ATOM 2595 N N . ASP A 1 321 ? 16.754 -11.893 -9.682 1.00 96.00 321 ASP A N 1
ATOM 2596 C CA . ASP A 1 321 ? 18.002 -11.612 -10.398 1.00 96.00 321 ASP A CA 1
ATOM 2597 C C . ASP A 1 321 ? 17.719 -11.178 -11.847 1.00 96.00 321 ASP A C 1
ATOM 2599 O O . ASP A 1 321 ? 18.280 -10.185 -12.311 1.00 96.00 321 ASP A O 1
ATOM 2603 N N . ASP A 1 322 ? 16.764 -11.827 -12.520 1.00 98.06 322 ASP A N 1
ATOM 2604 C CA . ASP A 1 322 ? 16.307 -11.461 -13.865 1.00 98.06 322 ASP A CA 1
ATOM 2605 C C . ASP A 1 322 ? 15.681 -10.055 -13.891 1.00 98.06 322 ASP A C 1
ATOM 2607 O O . ASP A 1 322 ? 15.959 -9.267 -14.799 1.00 98.06 322 ASP A O 1
ATOM 2611 N N . ILE A 1 323 ? 14.871 -9.689 -12.886 1.00 98.12 323 ILE A N 1
ATOM 2612 C CA . ILE A 1 323 ? 14.286 -8.337 -12.792 1.00 98.12 323 ILE A CA 1
ATOM 2613 C C . ILE A 1 323 ? 15.382 -7.297 -12.548 1.00 98.12 323 ILE A C 1
ATOM 2615 O O . ILE A 1 323 ? 15.354 -6.212 -13.138 1.00 98.12 323 ILE A O 1
ATOM 2619 N N . SER A 1 324 ? 16.357 -7.614 -11.695 1.00 96.81 324 SER A N 1
ATOM 2620 C CA . SER A 1 324 ? 17.503 -6.742 -11.453 1.00 96.81 324 SER A CA 1
ATOM 2621 C C . SER A 1 324 ? 18.315 -6.523 -12.727 1.00 96.81 324 SER A C 1
ATOM 2623 O O . SER A 1 324 ? 18.583 -5.373 -13.091 1.00 96.81 324 SER A O 1
ATOM 2625 N N . GLN A 1 325 ? 18.620 -7.599 -13.451 1.00 97.88 325 GLN A N 1
ATOM 2626 C CA . GLN A 1 325 ? 19.324 -7.536 -14.725 1.00 97.88 325 GLN A CA 1
ATOM 2627 C C . GLN A 1 325 ? 18.539 -6.727 -15.763 1.00 97.88 325 GLN A C 1
ATOM 2629 O O . GLN A 1 325 ? 19.125 -5.885 -16.449 1.00 97.88 325 GLN A O 1
ATOM 2634 N N . LEU A 1 326 ? 17.220 -6.923 -15.857 1.00 98.31 326 LEU A N 1
ATOM 2635 C CA . LEU A 1 326 ? 16.356 -6.141 -16.740 1.00 98.31 326 LEU A CA 1
ATOM 2636 C C . LEU A 1 326 ? 16.426 -4.648 -16.401 1.00 98.31 326 LEU A C 1
ATOM 2638 O O . LEU A 1 326 ? 16.628 -3.835 -17.304 1.00 98.31 326 LEU A O 1
ATOM 2642 N N . CYS A 1 327 ? 16.332 -4.281 -15.120 1.00 97.81 327 CYS A N 1
ATOM 2643 C CA . CYS A 1 327 ? 16.457 -2.889 -14.686 1.00 97.81 327 CYS A CA 1
ATOM 2644 C C . CYS A 1 327 ? 17.776 -2.276 -15.171 1.00 97.81 327 CYS A C 1
ATOM 2646 O O . CYS A 1 327 ? 17.773 -1.251 -15.859 1.00 97.81 327 CYS A O 1
ATOM 2648 N N . SER A 1 328 ? 18.899 -2.938 -14.877 1.00 97.12 328 SER A N 1
ATOM 2649 C CA . SER A 1 328 ? 20.229 -2.478 -15.285 1.00 97.12 328 SER A CA 1
ATOM 2650 C C . SER A 1 328 ? 20.407 -2.442 -16.802 1.00 97.12 328 SER A C 1
ATOM 2652 O O . SER A 1 328 ? 21.159 -1.612 -17.298 1.00 97.12 328 SER A O 1
ATOM 2654 N N . SER A 1 329 ? 19.710 -3.299 -17.554 1.00 97.94 329 SER A N 1
ATOM 2655 C CA . SER A 1 329 ? 19.759 -3.298 -19.021 1.00 97.94 329 SER A CA 1
ATOM 2656 C C . SER A 1 329 ? 19.018 -2.115 -19.658 1.00 97.94 329 SER A C 1
ATOM 2658 O O . SER A 1 329 ? 19.383 -1.692 -20.755 1.00 97.94 329 SER A O 1
ATOM 2660 N N . LEU A 1 330 ? 18.014 -1.554 -18.975 1.00 97.81 330 LEU A N 1
ATOM 2661 C CA . LEU A 1 330 ? 17.196 -0.433 -19.458 1.00 97.81 330 LEU A CA 1
ATOM 2662 C C . LEU A 1 330 ? 17.693 0.934 -18.956 1.00 97.81 330 LEU A C 1
ATOM 2664 O O . LEU A 1 330 ? 17.461 1.965 -19.598 1.00 97.81 330 LEU A O 1
ATOM 2668 N N . TYR A 1 331 ? 18.359 0.969 -17.800 1.00 97.62 331 TYR A N 1
ATOM 2669 C CA . TYR A 1 331 ? 18.807 2.204 -17.160 1.00 97.62 331 TYR A CA 1
ATOM 2670 C C . TYR A 1 331 ? 20.241 2.581 -17.562 1.00 97.62 331 TYR A C 1
ATOM 2672 O O . TYR A 1 331 ? 21.175 1.807 -17.406 1.00 97.62 331 TYR A O 1
ATOM 2680 N N . GLN A 1 332 ? 20.415 3.800 -18.077 1.00 96.81 332 GLN A N 1
ATOM 2681 C CA . GLN A 1 332 ? 21.683 4.404 -18.517 1.00 96.81 332 GLN A CA 1
ATOM 2682 C C . GLN A 1 332 ? 22.528 3.599 -19.529 1.00 96.81 332 GLN A C 1
ATOM 2684 O O . GLN A 1 332 ? 23.706 3.897 -19.733 1.00 96.81 332 GLN A O 1
ATOM 2689 N N . THR A 1 333 ? 21.932 2.630 -20.226 1.00 96.69 333 THR A N 1
ATOM 2690 C CA . THR A 1 333 ? 22.597 1.817 -21.262 1.00 96.69 333 THR A CA 1
ATOM 2691 C C . THR A 1 333 ? 22.515 2.425 -22.663 1.00 96.69 333 THR A C 1
ATOM 2693 O O . THR A 1 333 ? 23.443 2.281 -23.460 1.00 96.69 333 THR A O 1
ATOM 2696 N N . ILE A 1 334 ? 21.429 3.140 -22.974 1.00 96.25 334 ILE A N 1
ATOM 2697 C CA . ILE A 1 334 ? 21.237 3.807 -24.268 1.00 96.25 334 ILE A CA 1
ATOM 2698 C C . ILE A 1 334 ? 22.117 5.069 -24.324 1.00 96.25 334 ILE A C 1
ATOM 2700 O O . ILE A 1 334 ? 21.996 5.915 -23.434 1.00 96.25 334 ILE A O 1
ATOM 2704 N N . PRO A 1 335 ? 22.948 5.275 -25.370 1.00 97.69 335 PRO A N 1
ATOM 2705 C CA . PRO A 1 335 ? 23.881 6.403 -25.433 1.00 97.69 335 PRO A CA 1
ATOM 2706 C C . PRO A 1 335 ? 23.244 7.786 -25.233 1.00 97.69 335 PRO A C 1
ATOM 2708 O O . PRO A 1 335 ? 23.824 8.627 -24.553 1.00 97.69 335 PRO A O 1
ATOM 2711 N N . SER A 1 336 ? 22.042 8.018 -25.772 1.00 97.56 336 SER A N 1
ATOM 2712 C CA . SER A 1 336 ? 21.304 9.282 -25.611 1.00 97.56 336 SER A CA 1
ATOM 2713 C C . SER A 1 336 ? 20.749 9.504 -24.199 1.00 97.56 336 SER A C 1
ATOM 2715 O O . SER A 1 336 ? 20.411 10.634 -23.854 1.00 97.56 336 SER A O 1
ATOM 2717 N N . LEU A 1 337 ? 20.667 8.452 -23.379 1.00 97.06 337 LEU A N 1
ATOM 2718 C CA . LEU A 1 337 ? 20.124 8.479 -22.020 1.00 97.06 337 LEU A CA 1
ATOM 2719 C C . LEU A 1 337 ? 21.173 8.172 -20.946 1.00 97.06 337 LEU A C 1
ATOM 2721 O O . LEU A 1 337 ? 20.824 8.072 -19.776 1.00 97.06 337 LEU A O 1
ATOM 2725 N N . LYS A 1 338 ? 22.456 8.058 -21.301 1.00 96.81 338 LYS A N 1
ATOM 2726 C CA . LYS A 1 338 ? 23.523 7.673 -20.365 1.00 96.81 338 LYS A CA 1
ATOM 2727 C C . LYS A 1 338 ? 23.580 8.550 -19.108 1.00 96.81 338 LYS A C 1
ATOM 2729 O O . LYS A 1 338 ? 23.750 8.045 -18.006 1.00 96.81 338 LYS A O 1
ATOM 2734 N N . ASP A 1 339 ? 23.387 9.857 -19.271 1.00 96.94 339 ASP A N 1
ATOM 2735 C CA . ASP A 1 339 ? 23.385 10.821 -18.161 1.00 96.94 339 ASP A CA 1
ATOM 2736 C C . ASP A 1 339 ? 21.967 11.153 -17.660 1.00 96.94 339 ASP A C 1
ATOM 2738 O O . ASP A 1 339 ? 21.789 11.933 -16.714 1.00 96.94 339 ASP A O 1
ATOM 2742 N N . ALA A 1 340 ? 20.939 10.570 -18.287 1.00 96.12 340 ALA A N 1
ATOM 2743 C CA . ALA A 1 340 ? 19.560 10.771 -17.889 1.00 96.12 340 ALA A CA 1
ATOM 2744 C C . ALA A 1 340 ? 19.303 10.130 -16.521 1.00 96.12 340 ALA A C 1
ATOM 2746 O O . ALA A 1 340 ? 19.890 9.124 -16.126 1.00 96.12 340 ALA A O 1
ATOM 2747 N N . LYS A 1 341 ? 18.407 10.758 -15.763 1.00 94.88 341 LYS A N 1
ATOM 2748 C CA . LYS A 1 341 ? 17.917 10.240 -14.481 1.00 94.88 341 LYS A CA 1
ATOM 2749 C C . LYS A 1 341 ? 16.686 9.378 -14.719 1.00 94.88 341 LYS A C 1
ATOM 2751 O O . LYS A 1 341 ? 16.152 9.383 -15.828 1.00 94.88 341 LYS A O 1
ATOM 2756 N N . PHE A 1 342 ? 16.195 8.702 -13.683 1.00 94.94 342 PHE A N 1
ATOM 2757 C CA . PHE A 1 342 ? 15.030 7.818 -13.785 1.00 94.94 342 PHE A CA 1
ATOM 2758 C C . PHE A 1 342 ? 13.861 8.445 -14.562 1.00 94.94 342 PHE A C 1
ATOM 2760 O O . PHE A 1 342 ? 13.395 7.868 -15.539 1.00 94.94 342 PHE A O 1
ATOM 2767 N N . LYS A 1 343 ? 13.481 9.689 -14.240 1.00 95.56 343 LYS A N 1
ATOM 2768 C CA . LYS A 1 343 ? 12.462 10.436 -14.998 1.00 95.56 343 LYS A CA 1
ATOM 2769 C C . LYS A 1 343 ? 12.757 10.526 -16.499 1.00 95.56 343 LYS A C 1
ATOM 2771 O O . LYS A 1 343 ? 11.863 10.343 -17.314 1.00 95.56 343 LYS A O 1
ATOM 2776 N N . GLY A 1 344 ? 13.998 10.853 -16.855 1.00 96.25 344 GLY A N 1
ATOM 2777 C CA . GLY A 1 344 ? 14.412 11.000 -18.246 1.00 96.25 344 GLY A CA 1
ATOM 2778 C C . GLY A 1 344 ? 14.269 9.692 -19.019 1.00 96.25 344 GLY A C 1
ATOM 2779 O O . GLY A 1 344 ? 13.839 9.740 -20.166 1.00 96.25 344 GLY A O 1
ATOM 2780 N N . HIS A 1 345 ? 14.544 8.553 -18.377 1.00 97.38 345 HIS A N 1
ATOM 2781 C CA . HIS A 1 345 ? 14.286 7.230 -18.947 1.00 97.38 345 HIS A CA 1
ATOM 2782 C C . HIS A 1 345 ? 12.792 6.967 -19.137 1.00 97.38 345 HIS A C 1
ATOM 2784 O O . HIS A 1 345 ? 12.383 6.629 -20.242 1.00 97.38 345 HIS A O 1
ATOM 2790 N N . LEU A 1 346 ? 11.963 7.207 -18.115 1.00 96.94 346 LEU A N 1
ATOM 2791 C CA . LEU A 1 346 ? 10.511 6.987 -18.213 1.00 96.94 346 LEU A CA 1
ATOM 2792 C C . LEU A 1 346 ? 9.839 7.789 -19.341 1.00 96.94 346 LEU A C 1
ATOM 2794 O O . LEU A 1 346 ? 8.785 7.393 -19.827 1.00 96.94 346 LEU A O 1
ATOM 2798 N N . GLN A 1 347 ? 10.431 8.920 -19.734 1.00 96.12 347 GLN A N 1
ATOM 2799 C CA . GLN A 1 347 ? 9.902 9.818 -20.763 1.00 96.12 347 GLN A CA 1
ATOM 2800 C C . GLN A 1 347 ? 10.414 9.541 -22.177 1.00 96.12 347 GLN A C 1
ATOM 2802 O O . GLN A 1 347 ? 9.788 9.993 -23.131 1.00 96.12 347 GLN A O 1
ATOM 2807 N N . GLN A 1 348 ? 11.575 8.898 -22.311 1.00 97.38 348 GLN A N 1
ATOM 2808 C CA . GLN A 1 348 ? 12.285 8.782 -23.590 1.00 97.38 348 GLN A CA 1
ATOM 2809 C C . GLN A 1 348 ? 12.469 7.339 -24.061 1.00 97.38 348 GLN A C 1
ATOM 2811 O O . GLN A 1 348 ? 12.771 7.135 -25.234 1.00 97.38 348 GLN A O 1
ATOM 2816 N N . LEU A 1 349 ? 12.315 6.353 -23.173 1.00 97.88 349 LEU A N 1
ATOM 2817 C CA . LEU A 1 349 ? 12.204 4.953 -23.576 1.00 97.88 349 LEU A CA 1
ATOM 2818 C C . LEU A 1 349 ? 10.896 4.719 -24.342 1.00 97.88 349 LEU A C 1
ATOM 2820 O O . LEU A 1 349 ? 9.942 5.490 -24.207 1.00 97.88 349 LEU A O 1
ATOM 2824 N N . ASP A 1 350 ? 10.852 3.622 -25.102 1.00 97.81 350 ASP A N 1
ATOM 2825 C CA . ASP A 1 350 ? 9.582 3.075 -25.576 1.00 97.81 350 ASP A CA 1
ATOM 2826 C C . ASP A 1 350 ? 8.616 2.918 -24.381 1.00 97.81 350 ASP A C 1
ATOM 2828 O O . ASP A 1 350 ? 9.066 2.539 -23.294 1.00 97.81 350 ASP A O 1
ATOM 2832 N N . PRO A 1 351 ? 7.313 3.231 -24.517 1.00 97.81 351 PRO A N 1
ATOM 2833 C CA . PRO A 1 351 ? 6.378 3.162 -23.398 1.00 97.81 351 PRO A CA 1
ATOM 2834 C C . PRO A 1 351 ? 6.358 1.814 -22.667 1.00 97.81 351 PRO A C 1
ATOM 2836 O O . PRO A 1 351 ? 6.211 1.799 -21.442 1.00 97.81 351 PRO A O 1
ATOM 2839 N N . ILE A 1 352 ? 6.548 0.698 -23.378 1.00 98.56 352 ILE A N 1
ATOM 2840 C CA . ILE A 1 352 ? 6.608 -0.637 -22.774 1.00 98.56 352 ILE A CA 1
ATOM 2841 C C . ILE A 1 352 ? 7.906 -0.788 -21.972 1.00 98.56 352 ILE A C 1
ATOM 2843 O O . ILE A 1 352 ? 7.859 -1.208 -20.817 1.00 98.56 352 ILE A O 1
ATOM 2847 N N . ASP A 1 353 ? 9.055 -0.383 -22.513 1.00 98.56 353 ASP A N 1
ATOM 2848 C CA . ASP A 1 353 ? 10.337 -0.424 -21.789 1.00 98.56 353 ASP A CA 1
ATOM 2849 C C . ASP A 1 353 ? 10.348 0.519 -20.576 1.00 98.56 353 ASP A C 1
ATOM 2851 O O . ASP A 1 353 ? 10.851 0.174 -19.503 1.00 98.56 353 ASP A O 1
ATOM 2855 N N . GLY A 1 354 ? 9.737 1.698 -20.702 1.00 98.25 354 GLY A N 1
ATOM 2856 C CA . GLY A 1 354 ? 9.527 2.624 -19.593 1.00 98.25 354 GLY A CA 1
ATOM 2857 C C . GLY A 1 354 ? 8.659 2.013 -18.488 1.00 98.25 354 GLY A C 1
ATOM 2858 O O . GLY A 1 354 ? 8.980 2.156 -17.303 1.00 98.25 354 GLY A O 1
ATOM 2859 N N . LEU A 1 355 ? 7.598 1.288 -18.859 1.00 98.50 355 LEU A N 1
ATOM 2860 C CA . LEU A 1 355 ? 6.763 0.540 -17.920 1.00 98.50 355 LEU A CA 1
ATOM 2861 C C . LEU A 1 355 ? 7.541 -0.597 -17.249 1.00 98.50 355 LEU A C 1
ATOM 2863 O O . LEU A 1 355 ? 7.442 -0.748 -16.030 1.00 98.50 355 LEU A O 1
ATOM 2867 N N . LYS A 1 356 ? 8.348 -1.359 -17.994 1.00 98.62 356 LYS A N 1
ATOM 2868 C CA . LYS A 1 356 ? 9.200 -2.426 -17.441 1.00 98.62 356 LYS A CA 1
ATOM 2869 C C . LYS A 1 356 ? 10.211 -1.880 -16.440 1.00 98.62 356 LYS A C 1
ATOM 2871 O O . LYS A 1 356 ? 10.306 -2.403 -15.333 1.00 98.62 356 LYS A O 1
ATOM 2876 N N . LEU A 1 357 ? 10.903 -0.789 -16.773 1.00 98.12 357 LEU A N 1
ATOM 2877 C CA . LEU A 1 357 ? 11.842 -0.130 -15.859 1.00 98.12 357 LEU A CA 1
ATOM 2878 C C . LEU A 1 357 ? 11.134 0.375 -14.590 1.00 98.12 357 LEU A C 1
ATOM 2880 O O . LEU A 1 357 ? 11.637 0.206 -13.479 1.00 98.12 357 LEU A O 1
ATOM 2884 N N . SER A 1 358 ? 9.953 0.978 -14.745 1.00 97.31 358 SER A N 1
ATOM 2885 C CA . SER A 1 358 ? 9.134 1.436 -13.619 1.00 97.31 358 SER A CA 1
ATOM 2886 C C . SER A 1 358 ? 8.665 0.279 -12.731 1.00 97.31 358 SER A C 1
ATOM 2888 O O . SER A 1 358 ? 8.709 0.389 -11.508 1.00 97.31 358 SER A O 1
ATOM 2890 N N . THR A 1 359 ? 8.270 -0.843 -13.332 1.00 98.25 359 THR A N 1
ATOM 2891 C CA . THR A 1 359 ? 7.829 -2.050 -12.619 1.00 98.25 359 THR A CA 1
ATOM 2892 C C . THR A 1 359 ? 8.994 -2.712 -11.889 1.00 98.25 359 THR A C 1
ATOM 2894 O O . THR A 1 359 ? 8.860 -3.038 -10.712 1.00 98.25 359 THR A O 1
ATOM 2897 N N . ALA A 1 360 ? 10.166 -2.814 -12.525 1.00 98.00 360 ALA A N 1
ATOM 2898 C CA . ALA A 1 360 ? 11.379 -3.318 -11.887 1.00 98.00 360 ALA A CA 1
ATOM 2899 C C . ALA A 1 360 ? 11.711 -2.516 -10.619 1.00 98.00 360 ALA A C 1
ATOM 2901 O O . ALA A 1 360 ? 11.883 -3.102 -9.552 1.00 98.00 360 ALA A O 1
ATOM 2902 N N . HIS A 1 361 ? 11.690 -1.179 -10.700 1.00 95.75 361 HIS A N 1
ATOM 2903 C CA . HIS A 1 361 ? 11.870 -0.281 -9.548 1.00 95.75 361 HIS A CA 1
ATOM 2904 C C . HIS A 1 361 ? 10.872 -0.562 -8.409 1.00 95.75 361 HIS A C 1
ATOM 2906 O O . HIS A 1 361 ? 11.249 -0.560 -7.234 1.00 95.75 361 HIS A O 1
ATOM 2912 N N . MET A 1 362 ? 9.612 -0.864 -8.734 1.00 95.75 362 MET A N 1
ATOM 2913 C CA . MET A 1 362 ? 8.598 -1.246 -7.744 1.00 95.75 362 MET A CA 1
ATOM 2914 C C . MET A 1 362 ? 8.800 -2.634 -7.124 1.00 95.75 362 MET A C 1
ATOM 2916 O O . MET A 1 362 ? 8.137 -2.932 -6.132 1.00 95.75 362 MET A O 1
ATOM 2920 N N . MET A 1 363 ? 9.690 -3.466 -7.667 1.00 96.62 363 MET A N 1
ATOM 2921 C CA . MET A 1 363 ? 9.928 -4.830 -7.190 1.00 96.62 363 MET A CA 1
ATOM 2922 C C . MET A 1 363 ? 11.277 -4.993 -6.488 1.00 96.62 363 MET A C 1
ATOM 2924 O O . MET A 1 363 ? 11.308 -5.538 -5.397 1.00 96.62 363 MET A O 1
ATOM 2928 N N . ILE A 1 364 ? 12.388 -4.515 -7.050 1.00 93.44 364 ILE A N 1
ATOM 2929 C CA . ILE A 1 364 ? 13.733 -4.926 -6.582 1.00 93.44 364 ILE A CA 1
ATOM 2930 C C . ILE A 1 364 ? 14.379 -3.994 -5.564 1.00 93.44 364 ILE A C 1
ATOM 2932 O O . ILE A 1 364 ? 15.407 -4.330 -4.979 1.00 93.44 364 ILE A O 1
ATOM 2936 N N . ARG A 1 365 ? 13.840 -2.789 -5.391 1.00 81.94 365 ARG A N 1
ATOM 2937 C CA . ARG A 1 365 ? 14.594 -1.733 -4.727 1.00 81.94 365 ARG A CA 1
ATOM 2938 C C . ARG A 1 365 ? 14.727 -1.944 -3.212 1.00 81.94 365 ARG A C 1
ATOM 2940 O O . ARG A 1 365 ? 13.748 -1.806 -2.471 1.00 81.94 365 ARG A O 1
ATOM 2947 N N . GLY A 1 366 ? 15.966 -2.181 -2.774 1.00 61.72 366 GLY A N 1
ATOM 2948 C CA . GLY A 1 366 ? 16.430 -1.993 -1.395 1.00 61.72 366 GLY A CA 1
ATOM 2949 C C . GLY A 1 366 ? 16.662 -0.513 -1.071 1.00 61.72 366 GLY A C 1
ATOM 2950 O O . GLY A 1 366 ? 16.568 0.346 -1.946 1.00 61.72 366 GLY A O 1
ATOM 2951 N N . GLY A 1 367 ? 16.843 -0.194 0.207 1.00 55.56 367 GLY A N 1
ATOM 2952 C CA . GLY A 1 367 ? 16.793 1.168 0.755 1.00 55.56 367 GLY A CA 1
ATOM 2953 C C . GLY A 1 367 ? 17.723 2.270 0.194 1.00 55.56 367 GLY A C 1
ATOM 2954 O O . GLY A 1 367 ? 18.466 2.093 -0.758 1.00 55.56 367 GLY A O 1
ATOM 2955 N N . GLY A 1 368 ? 17.558 3.483 0.747 1.00 54.03 368 GLY A N 1
ATOM 2956 C CA . GLY A 1 368 ? 18.097 4.785 0.301 1.00 54.03 368 GLY A CA 1
ATOM 2957 C C . GLY A 1 368 ? 17.575 5.954 1.179 1.00 54.03 368 GLY A C 1
ATOM 2958 O O . GLY A 1 368 ? 16.496 5.839 1.753 1.00 54.03 368 GLY A O 1
ATOM 2959 N N . VAL A 1 369 ? 18.281 7.090 1.289 1.00 51.53 369 VAL A N 1
ATOM 2960 C CA . VAL A 1 369 ? 18.072 8.087 2.377 1.00 51.53 369 VAL A CA 1
ATOM 2961 C C . VAL A 1 369 ? 16.619 8.591 2.565 1.00 51.53 369 VAL A C 1
ATOM 2963 O O . VAL A 1 369 ? 16.007 9.122 1.638 1.00 51.53 369 VAL A O 1
ATOM 2966 N N . LEU A 1 370 ? 16.133 8.509 3.818 1.00 60.12 370 LEU A N 1
ATOM 2967 C CA . LEU A 1 370 ? 14.912 9.054 4.467 1.00 60.12 370 LEU A CA 1
ATOM 2968 C C . LEU A 1 370 ? 13.523 8.761 3.861 1.00 60.12 370 LEU A C 1
ATOM 2970 O O . LEU A 1 370 ? 12.560 8.659 4.615 1.00 60.12 370 LEU A O 1
ATOM 2974 N N . LEU A 1 371 ? 13.388 8.645 2.542 1.00 63.03 371 LEU A N 1
ATOM 2975 C CA . LEU A 1 371 ? 12.128 8.377 1.842 1.00 63.03 371 LEU A CA 1
ATOM 2976 C C . LEU A 1 371 ? 12.450 7.445 0.679 1.00 63.03 371 LEU A C 1
ATOM 2978 O O . LEU A 1 371 ? 12.977 7.880 -0.343 1.00 63.03 371 LEU A O 1
ATOM 2982 N N . MET A 1 372 ? 12.193 6.155 0.860 1.00 69.94 372 MET A N 1
ATOM 2983 C CA . MET A 1 372 ? 12.569 5.122 -0.098 1.00 69.94 372 MET A CA 1
ATOM 2984 C C . MET A 1 372 ? 11.383 4.816 -1.022 1.00 69.94 372 MET A C 1
ATOM 2986 O O . MET A 1 372 ? 10.429 4.186 -0.584 1.00 69.94 372 MET A O 1
ATOM 2990 N N . PRO A 1 373 ? 11.390 5.233 -2.294 1.00 75.06 373 PRO A N 1
ATOM 2991 C CA . PRO A 1 373 ? 10.389 4.781 -3.253 1.00 75.06 373 PRO A CA 1
ATOM 2992 C C . PRO A 1 373 ? 10.811 3.438 -3.861 1.00 75.06 373 PRO A C 1
ATOM 2994 O O . PRO A 1 373 ? 11.990 3.267 -4.178 1.00 75.06 373 PRO A O 1
ATOM 2997 N N . GLY A 1 374 ? 9.872 2.522 -4.105 1.00 88.44 374 GLY A N 1
ATOM 2998 C CA . GLY A 1 374 ? 10.129 1.243 -4.784 1.00 88.44 374 GLY A CA 1
ATOM 2999 C C . GLY A 1 374 ? 10.204 0.048 -3.836 1.00 88.44 374 GLY A C 1
ATOM 3000 O O . GLY A 1 374 ? 10.317 0.230 -2.624 1.00 88.44 374 GLY A O 1
ATOM 3001 N N . GLY A 1 375 ? 10.117 -1.165 -4.391 1.00 93.81 375 GLY A N 1
ATOM 3002 C CA . GLY A 1 375 ? 9.926 -2.436 -3.663 1.00 93.81 375 GLY A CA 1
ATOM 3003 C C . GLY A 1 375 ? 8.489 -2.686 -3.170 1.00 93.81 375 GLY A C 1
ATOM 3004 O O . GLY A 1 375 ? 8.192 -3.709 -2.558 1.00 93.81 375 GLY A O 1
ATOM 3005 N N . ASP A 1 376 ? 7.586 -1.740 -3.415 1.00 94.38 376 ASP A N 1
ATOM 3006 C CA . ASP A 1 376 ? 6.267 -1.682 -2.793 1.00 94.38 376 ASP A CA 1
ATOM 3007 C C . ASP A 1 376 ? 5.316 -2.805 -3.241 1.00 94.38 376 ASP A C 1
ATOM 3009 O O . ASP A 1 376 ? 4.488 -3.240 -2.444 1.00 94.38 376 ASP A O 1
ATOM 3013 N N . ILE A 1 377 ? 5.455 -3.321 -4.472 1.00 97.06 377 ILE A N 1
ATOM 3014 C CA . ILE A 1 377 ? 4.633 -4.448 -4.957 1.00 97.06 377 ILE A CA 1
ATOM 3015 C C . ILE A 1 377 ? 4.941 -5.717 -4.157 1.00 97.06 377 ILE A C 1
ATOM 3017 O O . ILE A 1 377 ? 4.028 -6.401 -3.698 1.00 97.06 377 ILE A O 1
ATOM 3021 N N . LEU A 1 378 ? 6.226 -6.019 -3.950 1.00 96.25 378 LEU A N 1
ATOM 3022 C CA . LEU A 1 378 ? 6.618 -7.217 -3.214 1.00 96.25 378 LEU A CA 1
ATOM 3023 C C . LEU A 1 378 ? 6.406 -7.073 -1.703 1.00 96.25 378 LEU A C 1
ATOM 3025 O O . LEU A 1 378 ? 6.016 -8.041 -1.055 1.00 96.25 378 LEU A O 1
ATOM 3029 N N . ARG A 1 379 ? 6.600 -5.872 -1.139 1.00 95.25 379 ARG A N 1
ATOM 3030 C CA . ARG A 1 379 ? 6.258 -5.608 0.270 1.00 95.25 379 ARG A CA 1
ATOM 3031 C C . ARG A 1 379 ? 4.774 -5.804 0.535 1.00 95.25 379 ARG A C 1
ATOM 3033 O O . ARG A 1 379 ? 4.429 -6.407 1.542 1.00 95.25 379 ARG A O 1
ATOM 3040 N N . MET A 1 380 ? 3.906 -5.343 -0.367 1.00 97.31 380 MET A N 1
ATOM 3041 C CA . MET A 1 380 ? 2.467 -5.580 -0.252 1.00 97.31 380 MET A CA 1
ATOM 3042 C C . MET A 1 380 ? 2.167 -7.077 -0.179 1.00 97.31 380 MET A C 1
ATOM 3044 O O . MET A 1 380 ? 1.507 -7.507 0.760 1.00 97.31 380 MET A O 1
ATOM 3048 N N . ALA A 1 381 ? 2.714 -7.872 -1.103 1.00 97.12 381 ALA A N 1
ATOM 3049 C CA . ALA A 1 381 ? 2.546 -9.323 -1.084 1.00 97.12 381 ALA A CA 1
ATOM 3050 C C . ALA A 1 381 ? 3.049 -9.949 0.231 1.00 97.12 381 ALA A C 1
ATOM 3052 O O . ALA A 1 381 ? 2.319 -10.694 0.878 1.00 97.12 381 ALA A O 1
ATOM 3053 N N . ASN A 1 382 ? 4.261 -9.598 0.673 1.00 96.50 382 ASN A N 1
ATOM 3054 C CA . ASN A 1 382 ? 4.827 -10.103 1.928 1.00 96.50 382 ASN A CA 1
ATOM 3055 C C . ASN A 1 382 ? 3.945 -9.768 3.132 1.00 96.50 382 ASN A C 1
ATOM 3057 O O . ASN A 1 382 ? 3.684 -10.622 3.972 1.00 96.50 382 ASN A O 1
ATOM 3061 N N . ASN A 1 383 ? 3.460 -8.534 3.202 1.00 96.81 383 ASN A N 1
ATOM 3062 C CA . ASN A 1 383 ? 2.685 -8.071 4.338 1.00 96.81 383 ASN A CA 1
ATOM 3063 C C . ASN A 1 383 ? 1.282 -8.680 4.368 1.00 96.81 383 ASN A C 1
ATOM 3065 O O . ASN A 1 383 ? 0.775 -8.902 5.459 1.00 96.81 383 ASN A O 1
ATOM 3069 N N . ILE A 1 384 ? 0.674 -9.007 3.218 1.00 97.56 384 ILE A N 1
ATOM 3070 C CA . ILE A 1 384 ? -0.556 -9.819 3.195 1.00 97.56 384 ILE A CA 1
ATOM 3071 C C . ILE A 1 384 ? -0.301 -11.153 3.907 1.00 97.56 384 ILE A C 1
ATOM 3073 O O . ILE A 1 384 ? -1.014 -11.490 4.850 1.00 97.56 384 ILE A O 1
ATOM 3077 N N . VAL A 1 385 ? 0.754 -11.874 3.509 1.00 96.38 385 VAL A N 1
ATOM 3078 C CA . VAL A 1 385 ? 1.088 -13.184 4.091 1.00 96.38 385 VAL A CA 1
ATOM 3079 C C . VAL A 1 385 ? 1.399 -13.064 5.585 1.00 96.38 385 VAL A C 1
ATOM 3081 O O . VAL A 1 385 ? 0.875 -13.832 6.384 1.00 96.38 385 VAL A O 1
ATOM 3084 N N . LYS A 1 386 ? 2.208 -12.080 5.984 1.00 96.31 386 LYS A N 1
ATOM 3085 C CA . LYS A 1 386 ? 2.637 -11.894 7.380 1.00 96.31 386 LYS A CA 1
ATOM 3086 C C . LYS A 1 386 ? 1.501 -11.498 8.311 1.00 96.31 386 LYS A C 1
ATOM 3088 O O . LYS A 1 386 ? 1.443 -11.980 9.437 1.00 96.31 386 LYS A O 1
ATOM 3093 N N . LEU A 1 387 ? 0.594 -10.640 7.851 1.00 97.00 387 LEU A N 1
ATOM 3094 C CA . LEU A 1 387 ? -0.579 -10.254 8.633 1.00 97.00 387 LEU A CA 1
ATOM 3095 C C . LEU A 1 387 ? -1.542 -11.426 8.815 1.00 97.00 387 LEU A C 1
ATOM 3097 O O . LEU A 1 387 ? -2.065 -11.597 9.912 1.00 97.00 387 LEU A O 1
ATOM 3101 N N . LYS A 1 388 ? -1.719 -12.256 7.779 1.00 96.19 388 LYS A N 1
ATOM 3102 C CA . LYS A 1 388 ? -2.508 -13.487 7.870 1.00 96.19 388 LYS A CA 1
ATOM 3103 C C . LYS A 1 388 ? -1.898 -14.481 8.859 1.00 96.19 388 LYS A C 1
ATOM 3105 O O . LYS A 1 388 ? -2.585 -14.902 9.781 1.00 96.19 388 LYS A O 1
ATOM 3110 N N . GLN A 1 389 ? -0.599 -14.763 8.732 1.00 95.56 389 GLN A N 1
ATOM 3111 C CA . GLN A 1 389 ? 0.136 -15.623 9.669 1.00 95.56 389 GLN A CA 1
ATOM 3112 C C . GLN A 1 389 ? -0.008 -15.141 11.115 1.00 95.56 389 GLN A C 1
ATOM 3114 O O . GLN A 1 389 ? -0.231 -15.942 12.016 1.00 95.56 389 GLN A O 1
ATOM 3119 N N . LEU A 1 390 ? 0.088 -13.827 11.341 1.00 95.69 390 LEU A N 1
ATOM 3120 C CA . LEU A 1 390 ? -0.101 -13.250 12.667 1.00 95.69 390 LEU A CA 1
ATOM 3121 C C . LEU A 1 390 ? -1.528 -13.402 13.185 1.00 95.69 390 LEU A C 1
ATOM 3123 O O . LEU A 1 390 ? -1.714 -13.727 14.352 1.00 95.69 390 LEU A O 1
ATOM 3127 N N . GLN A 1 391 ? -2.531 -13.185 12.342 1.00 95.38 391 GLN A N 1
ATOM 3128 C CA . GLN A 1 391 ? -3.922 -13.345 12.746 1.00 95.38 391 GLN A CA 1
ATOM 3129 C C . GLN A 1 391 ? -4.249 -14.802 13.105 1.00 95.38 391 GLN A C 1
ATOM 3131 O O . GLN A 1 391 ? -4.903 -15.042 14.120 1.00 95.38 391 GLN A O 1
ATOM 3136 N N . GLU A 1 392 ? -3.752 -15.762 12.322 1.00 95.06 392 GLU A N 1
ATOM 3137 C CA . GLU A 1 392 ? -3.854 -17.200 12.606 1.00 95.06 392 GLU A CA 1
ATOM 3138 C C . GLU A 1 392 ? -3.169 -17.539 13.935 1.00 95.06 392 GLU A C 1
ATOM 3140 O O . GLU A 1 392 ? -3.808 -18.083 14.833 1.00 95.06 392 GLU A O 1
ATOM 3145 N N . TYR A 1 393 ? -1.917 -17.109 14.110 1.00 94.81 393 TYR A N 1
ATOM 3146 C CA . TYR A 1 393 ? -1.149 -17.332 15.334 1.00 94.81 393 TYR A CA 1
ATOM 3147 C C . TYR A 1 393 ? -1.851 -16.766 16.580 1.00 94.81 393 TYR A C 1
ATOM 3149 O O . TYR A 1 393 ? -2.012 -17.477 17.568 1.00 94.81 393 TYR A O 1
ATOM 3157 N N . VAL A 1 394 ? -2.331 -15.517 16.541 1.00 92.50 394 VAL A N 1
ATOM 3158 C CA . VAL A 1 394 ? -3.049 -14.906 17.677 1.00 92.50 394 VAL A CA 1
ATOM 3159 C C . VAL A 1 394 ? -4.342 -15.665 17.988 1.00 92.50 394 VAL A C 1
ATOM 3161 O O . VAL A 1 394 ? -4.668 -15.861 19.158 1.00 92.50 394 VAL A O 1
ATOM 3164 N N . THR A 1 395 ? -5.060 -16.130 16.964 1.00 91.12 395 THR A N 1
ATOM 3165 C CA . THR A 1 395 ? -6.287 -16.924 17.140 1.00 91.12 395 THR A CA 1
ATOM 3166 C C . THR A 1 395 ? -5.987 -18.273 17.799 1.00 91.12 395 THR A C 1
ATOM 3168 O O . THR A 1 395 ? -6.682 -18.675 18.732 1.00 91.12 395 THR A O 1
ATOM 3171 N N . GLU A 1 396 ? -4.928 -18.961 17.369 1.00 91.88 396 GLU A N 1
ATOM 3172 C CA . GLU A 1 396 ? -4.487 -20.227 17.969 1.00 91.88 396 GLU A CA 1
ATOM 3173 C C . GLU A 1 396 ? -4.067 -20.049 19.433 1.00 91.88 396 GLU A C 1
ATOM 3175 O O . GLU A 1 396 ? -4.470 -20.839 20.291 1.00 91.88 396 GLU A O 1
ATOM 3180 N N . GLN A 1 397 ? -3.310 -18.991 19.746 1.00 89.50 397 GLN A N 1
ATOM 3181 C CA . GLN A 1 397 ? -2.933 -18.672 21.128 1.00 89.50 397 GLN A CA 1
ATOM 3182 C C . GLN A 1 397 ? -4.173 -18.417 21.999 1.00 89.50 397 GLN A C 1
ATOM 3184 O O . GLN A 1 397 ? -4.255 -18.916 23.123 1.00 89.50 397 GLN A O 1
ATOM 3189 N N . GLN A 1 398 ? -5.174 -17.698 21.481 1.00 86.38 398 GLN A N 1
ATOM 3190 C CA . GLN A 1 398 ? -6.426 -17.442 22.202 1.00 86.38 398 GLN A CA 1
ATOM 3191 C C . GLN A 1 398 ? -7.185 -18.736 22.534 1.00 86.38 398 GLN A C 1
ATOM 3193 O O . GLN A 1 398 ? -7.669 -18.873 23.658 1.00 86.38 398 GLN A O 1
ATOM 3198 N N . GLN A 1 399 ? -7.225 -19.704 21.613 1.00 86.19 399 GLN A N 1
ATOM 3199 C CA . GLN A 1 399 ? -7.872 -21.007 21.835 1.00 86.19 399 GLN A CA 1
ATOM 3200 C C . GLN A 1 399 ? -7.128 -21.868 22.869 1.00 86.19 399 GLN A C 1
ATOM 3202 O O . GLN A 1 399 ? -7.746 -22.571 23.665 1.00 86.19 399 GLN A O 1
ATOM 3207 N N . GLN A 1 400 ? -5.792 -21.812 22.909 1.00 86.00 400 GLN A N 1
ATOM 3208 C CA . GLN A 1 400 ? -4.999 -22.601 23.864 1.00 86.00 400 GLN A CA 1
ATOM 3209 C C . GLN A 1 400 ? -5.134 -22.108 25.316 1.00 86.00 400 GLN A C 1
ATOM 3211 O O . GLN A 1 400 ? -5.003 -22.895 26.259 1.00 86.00 400 GLN A O 1
ATOM 3216 N N . HIS A 1 401 ? -5.413 -20.818 25.518 1.00 73.69 401 HIS A N 1
ATOM 3217 C CA . HIS A 1 401 ? -5.469 -20.183 26.839 1.00 73.69 401 HIS A CA 1
ATOM 3218 C C . HIS A 1 401 ? -6.806 -20.329 27.586 1.00 73.69 401 HIS A C 1
ATOM 3220 O O . HIS A 1 401 ? -6.938 -19.819 28.705 1.00 73.69 401 HIS A O 1
ATOM 3226 N N . GLU A 1 402 ? -7.765 -21.087 27.051 1.00 65.50 402 GLU A N 1
ATOM 3227 C CA . GLU A 1 402 ? -9.039 -21.394 27.724 1.00 65.50 402 GLU A CA 1
ATOM 3228 C C . GLU A 1 402 ? -8.864 -22.137 29.071 1.00 65.50 402 GLU A C 1
ATOM 3230 O O . GLU A 1 402 ? -9.777 -22.153 29.892 1.00 65.50 402 GLU A O 1
ATOM 3235 N N . ASN A 1 403 ? -7.662 -22.651 29.370 1.00 69.00 403 ASN A N 1
ATOM 3236 C CA . ASN A 1 403 ? -7.352 -23.430 30.575 1.00 69.00 403 ASN A CA 1
ATOM 3237 C C . ASN A 1 403 ? -6.745 -22.661 31.776 1.00 69.00 403 ASN A C 1
ATOM 3239 O O . ASN A 1 403 ? -6.266 -23.315 32.704 1.00 69.00 403 ASN A O 1
ATOM 3243 N N . GLY A 1 404 ? -6.769 -21.317 31.840 1.00 60.00 404 GLY A N 1
ATOM 3244 C CA . GLY A 1 404 ? -6.625 -20.666 33.163 1.00 60.00 404 GLY A CA 1
ATOM 3245 C C . GLY A 1 404 ? -6.116 -19.228 33.286 1.00 60.00 404 GLY A C 1
ATOM 3246 O O . GLY A 1 404 ? -6.277 -18.663 34.362 1.00 60.00 404 GLY A O 1
ATOM 3247 N N . VAL A 1 405 ? -5.551 -18.588 32.255 1.00 61.16 405 VAL A N 1
ATOM 3248 C CA . VAL A 1 405 ? -5.194 -17.150 32.314 1.00 61.16 405 VAL A CA 1
ATOM 3249 C C . VAL A 1 405 ? -5.390 -16.519 30.932 1.00 61.16 405 VAL A C 1
ATOM 3251 O O . VAL A 1 405 ? -4.546 -16.659 30.050 1.00 61.16 405 VAL A O 1
ATOM 3254 N N . LYS A 1 406 ? -6.520 -15.825 30.731 1.00 58.09 406 LYS A N 1
ATOM 3255 C CA . LYS A 1 406 ? -6.886 -15.175 29.458 1.00 58.09 406 LYS A CA 1
ATOM 3256 C C . LYS A 1 406 ? -5.987 -13.964 29.173 1.00 58.09 406 LYS A C 1
ATOM 3258 O O . LYS A 1 406 ? -6.195 -12.885 29.739 1.00 58.09 406 LYS A O 1
ATOM 3263 N N . ARG A 1 407 ? -5.046 -14.101 28.237 1.00 64.12 407 ARG A N 1
ATOM 3264 C CA . ARG A 1 407 ? -4.386 -12.971 27.555 1.00 64.12 407 ARG A CA 1
ATOM 3265 C C . ARG A 1 407 ? -5.079 -12.694 26.216 1.00 64.12 407 ARG A C 1
ATOM 3267 O O . ARG A 1 407 ? -4.475 -12.796 25.159 1.00 64.12 407 ARG A O 1
ATOM 3274 N N . ASN A 1 408 ? -6.362 -12.335 26.254 1.00 70.12 408 ASN A N 1
ATOM 3275 C CA . ASN A 1 408 ? -7.112 -12.013 25.035 1.00 70.12 408 ASN A CA 1
ATOM 3276 C C . ASN A 1 408 ? -6.871 -10.551 24.656 1.00 70.12 408 ASN A C 1
ATOM 3278 O O . ASN A 1 408 ? -7.642 -9.672 25.040 1.00 70.12 408 ASN A O 1
ATOM 3282 N N . LYS A 1 409 ? -5.781 -10.278 23.936 1.00 83.81 409 LYS A N 1
ATOM 3283 C CA . LYS A 1 409 ? -5.639 -9.012 23.210 1.00 83.81 409 LYS A CA 1
ATOM 3284 C C . LYS A 1 409 ? -6.213 -9.216 21.805 1.00 83.81 409 LYS A C 1
ATOM 3286 O O . LYS A 1 409 ? -5.700 -10.071 21.081 1.00 83.81 409 LYS A O 1
ATOM 3291 N N . PRO A 1 410 ? -7.287 -8.506 21.419 1.00 89.00 410 PRO A N 1
ATOM 3292 C CA . PRO A 1 410 ? -7.872 -8.686 20.101 1.00 89.00 410 PRO A CA 1
ATOM 3293 C C . PRO A 1 410 ? -6.911 -8.157 19.034 1.00 89.00 410 PRO A C 1
ATOM 3295 O O . PRO A 1 410 ? -6.357 -7.065 19.163 1.00 89.00 410 PRO A O 1
ATOM 3298 N N . PHE A 1 411 ? -6.725 -8.938 17.975 1.00 92.88 411 PHE A N 1
ATOM 3299 C CA . PHE A 1 411 ? -5.970 -8.551 16.791 1.00 92.88 411 PHE A CA 1
ATOM 3300 C C . PHE A 1 411 ? -6.859 -8.732 15.571 1.00 92.88 411 PHE A C 1
ATOM 3302 O O . PHE A 1 411 ? -7.313 -9.840 15.285 1.00 92.88 411 PHE A O 1
ATOM 3309 N N . THR A 1 412 ? -7.129 -7.648 14.854 1.00 93.69 412 THR A N 1
ATOM 3310 C CA . THR A 1 412 ? -8.021 -7.690 13.695 1.00 93.69 412 THR A CA 1
ATOM 3311 C C . THR A 1 412 ? -7.385 -6.972 12.525 1.00 93.69 412 THR A C 1
ATOM 3313 O O . THR A 1 412 ? -6.954 -5.824 12.643 1.00 93.69 412 THR A O 1
ATOM 3316 N N . VAL A 1 413 ? -7.371 -7.628 11.371 1.00 95.50 413 VAL A N 1
ATOM 3317 C CA . VAL A 1 413 ? -6.913 -7.051 10.110 1.00 95.50 413 VAL A CA 1
ATOM 3318 C C . VAL A 1 413 ? -8.114 -6.925 9.183 1.00 95.50 413 VAL A C 1
ATOM 3320 O O . VAL A 1 413 ? -8.846 -7.887 8.982 1.00 95.50 413 VAL A O 1
ATOM 3323 N N . VAL A 1 414 ? -8.311 -5.744 8.600 1.00 95.25 414 VAL A N 1
ATOM 3324 C CA . VAL A 1 414 ? -9.207 -5.556 7.457 1.00 95.25 414 VAL A CA 1
ATOM 3325 C C . VAL A 1 414 ? -8.381 -5.152 6.249 1.00 95.25 414 VAL A C 1
ATOM 3327 O O . VAL A 1 414 ? -7.683 -4.134 6.256 1.00 95.25 414 VAL A O 1
ATOM 3330 N N . THR A 1 415 ? -8.450 -5.957 5.198 1.00 95.94 415 THR A N 1
ATOM 3331 C CA . THR A 1 415 ? -7.848 -5.645 3.905 1.00 95.94 415 THR A CA 1
ATOM 3332 C C . THR A 1 415 ? -8.890 -4.987 3.016 1.00 95.94 415 THR A C 1
ATOM 3334 O O . THR A 1 415 ? -10.004 -5.480 2.858 1.00 95.94 415 THR A O 1
ATOM 3337 N N . VAL A 1 416 ? -8.536 -3.839 2.442 1.00 94.44 416 VAL A N 1
ATOM 3338 C CA . VAL A 1 416 ? -9.435 -3.048 1.598 1.00 94.44 416 VAL A CA 1
ATOM 3339 C C . VAL A 1 416 ? -8.742 -2.638 0.307 1.00 94.44 416 VAL A C 1
ATOM 3341 O O . VAL A 1 416 ? -7.578 -2.226 0.302 1.00 94.44 416 VAL A O 1
ATOM 3344 N N . SER A 1 417 ? -9.471 -2.723 -0.803 1.00 94.31 417 SER A N 1
ATOM 3345 C CA . SER A 1 417 ? -8.957 -2.330 -2.109 1.00 94.31 417 SER A CA 1
ATOM 3346 C C . SER A 1 417 ? -9.005 -0.814 -2.252 1.00 94.31 417 SER A C 1
ATOM 3348 O O . SER A 1 417 ? -10.044 -0.169 -2.090 1.00 94.31 417 SER A O 1
ATOM 3350 N N . MET A 1 418 ? -7.875 -0.211 -2.612 1.00 91.75 418 MET A N 1
ATOM 3351 C CA . MET A 1 418 ? -7.867 1.198 -3.008 1.00 91.75 418 MET A CA 1
ATOM 3352 C C . MET A 1 418 ? -8.663 1.435 -4.288 1.00 91.75 418 MET A C 1
ATOM 3354 O O . MET A 1 418 ? -9.136 2.549 -4.497 1.00 91.75 418 MET A O 1
ATOM 3358 N N . ASP A 1 419 ? -8.771 0.438 -5.165 1.00 89.38 419 ASP A N 1
ATOM 3359 C CA . ASP A 1 419 ? -9.519 0.582 -6.410 1.00 89.38 419 ASP A CA 1
ATOM 3360 C C . ASP A 1 419 ? -11.040 0.606 -6.122 1.00 89.38 419 ASP A C 1
ATOM 3362 O O . ASP A 1 419 ? -11.771 1.352 -6.782 1.00 89.38 419 ASP A O 1
ATOM 3366 N N . ASP A 1 420 ? -11.493 -0.053 -5.044 1.00 88.44 420 ASP A N 1
ATOM 3367 C CA . ASP A 1 420 ? -12.866 0.068 -4.525 1.00 88.44 420 ASP A CA 1
ATOM 3368 C C . ASP A 1 420 ? -13.128 1.483 -3.999 1.00 88.44 420 ASP A C 1
ATOM 3370 O O . ASP A 1 420 ? -14.129 2.095 -4.364 1.00 88.44 420 ASP A O 1
ATOM 3374 N N . PHE A 1 421 ? -12.195 2.069 -3.235 1.00 88.75 421 PHE A N 1
ATOM 3375 C CA . PHE A 1 421 ? -12.307 3.472 -2.806 1.00 88.75 421 PHE A CA 1
ATOM 3376 C C . PHE A 1 421 ? -12.445 4.438 -3.991 1.00 88.75 421 PHE A C 1
ATOM 3378 O O . PHE A 1 421 ? -13.195 5.414 -3.928 1.00 88.75 421 PHE A O 1
ATOM 3385 N N . LEU A 1 422 ? -11.694 4.200 -5.070 1.00 85.75 422 LEU A N 1
ATOM 3386 C CA . LEU A 1 422 ? -11.750 5.041 -6.267 1.00 85.75 422 LEU A CA 1
ATOM 3387 C C . LEU A 1 422 ? -13.090 4.923 -7.007 1.00 85.75 422 LEU A C 1
ATOM 3389 O O . LEU A 1 422 ? -13.444 5.854 -7.738 1.00 85.75 422 LEU A O 1
ATOM 3393 N N . THR A 1 423 ? -13.797 3.806 -6.829 1.00 88.69 423 THR A N 1
ATOM 3394 C CA . THR A 1 423 ? -15.051 3.476 -7.517 1.00 88.69 423 THR A CA 1
ATOM 3395 C C . THR A 1 423 ? -16.275 3.876 -6.693 1.00 88.69 423 THR A C 1
ATOM 3397 O O . THR A 1 423 ? -17.139 4.581 -7.213 1.00 88.69 423 THR A O 1
ATOM 3400 N N . ASP A 1 424 ? -16.325 3.497 -5.414 1.00 92.12 424 ASP A N 1
ATOM 3401 C CA . ASP A 1 424 ? -17.377 3.867 -4.461 1.00 92.12 424 ASP A CA 1
ATOM 3402 C C . ASP A 1 424 ? -16.766 4.375 -3.138 1.00 92.12 424 ASP A C 1
ATOM 3404 O O . ASP A 1 424 ? -16.628 3.636 -2.153 1.00 92.12 424 ASP A O 1
ATOM 3408 N N . PRO A 1 425 ? -16.394 5.666 -3.076 1.00 90.94 425 PRO A N 1
ATOM 3409 C CA . PRO A 1 425 ? -15.828 6.244 -1.866 1.00 90.94 425 PRO A CA 1
ATOM 3410 C C . PRO A 1 425 ? -16.837 6.280 -0.712 1.00 90.94 425 PRO A C 1
ATOM 3412 O O . PRO A 1 425 ? -16.420 6.288 0.441 1.00 90.94 425 PRO A O 1
ATOM 3415 N N . ILE A 1 426 ? -18.152 6.303 -0.961 1.00 92.38 426 ILE A N 1
ATOM 3416 C CA . ILE A 1 426 ? -19.139 6.349 0.127 1.00 92.38 426 ILE A CA 1
ATOM 3417 C C . ILE A 1 426 ? -19.185 5.001 0.842 1.00 92.38 426 ILE A C 1
ATOM 3419 O O . ILE A 1 426 ? -19.098 4.966 2.075 1.00 92.38 426 ILE A O 1
ATOM 3423 N N . GLN A 1 427 ? -19.318 3.907 0.090 1.00 91.06 427 GLN A N 1
ATOM 3424 C CA . GLN A 1 427 ? -19.322 2.559 0.650 1.00 91.06 427 GLN A CA 1
ATOM 3425 C C . GLN A 1 427 ? -18.004 2.279 1.370 1.00 91.06 427 GLN A C 1
ATOM 3427 O O . GLN A 1 427 ? -18.026 1.892 2.537 1.00 91.06 427 GLN A O 1
ATOM 3432 N N . PHE A 1 428 ? -16.874 2.597 0.733 1.00 91.69 428 PHE A N 1
ATOM 3433 C CA . PHE A 1 428 ? -15.551 2.438 1.331 1.00 91.69 428 PHE A CA 1
ATOM 3434 C C . PHE A 1 428 ? -15.434 3.131 2.695 1.00 91.69 428 PHE A C 1
ATOM 3436 O O . PHE A 1 428 ? -14.999 2.527 3.675 1.00 91.69 428 PHE A O 1
ATOM 3443 N N . ILE A 1 429 ? -15.830 4.408 2.778 1.00 91.69 429 ILE A N 1
ATOM 3444 C CA . ILE A 1 429 ? -15.733 5.175 4.028 1.00 91.69 429 ILE A CA 1
ATOM 3445 C C . ILE A 1 429 ? -16.679 4.622 5.089 1.00 91.69 429 ILE A C 1
ATOM 3447 O O . ILE A 1 429 ? -16.346 4.652 6.270 1.00 91.69 429 ILE A O 1
ATOM 3451 N N . THR A 1 430 ? -17.836 4.111 4.679 1.00 89.69 430 THR A N 1
ATOM 3452 C CA . THR A 1 430 ? -18.787 3.477 5.594 1.00 89.69 430 THR A CA 1
ATOM 3453 C C . THR A 1 430 ? -18.165 2.228 6.217 1.00 89.69 430 THR A C 1
ATOM 3455 O O . THR A 1 430 ? -18.063 2.168 7.436 1.00 89.69 430 THR A O 1
ATOM 3458 N N . THR A 1 431 ? -17.635 1.306 5.405 1.00 88.06 431 THR A N 1
ATOM 3459 C CA . THR A 1 431 ? -16.931 0.099 5.880 1.00 88.06 431 THR A CA 1
ATOM 3460 C C . THR A 1 431 ? -15.757 0.447 6.791 1.00 88.06 431 THR A C 1
ATOM 3462 O O . THR A 1 431 ? -15.593 -0.137 7.858 1.00 88.06 431 THR A O 1
ATOM 3465 N N . TYR A 1 432 ? -14.965 1.445 6.402 1.00 91.00 432 TYR A N 1
ATOM 3466 C CA . TYR A 1 432 ? -13.851 1.944 7.198 1.00 91.00 432 TYR A CA 1
ATOM 3467 C C . TYR A 1 432 ? -14.295 2.461 8.579 1.00 91.00 432 TYR A C 1
ATOM 3469 O O . TYR A 1 432 ? -13.672 2.132 9.587 1.00 91.00 432 TYR A O 1
ATOM 3477 N N . LEU A 1 433 ? -15.367 3.259 8.648 1.00 89.62 433 LEU A N 1
ATOM 3478 C CA . LEU A 1 433 ? -15.878 3.787 9.916 1.00 89.62 433 LEU A CA 1
ATOM 3479 C C . LEU A 1 433 ? -16.461 2.677 10.792 1.00 89.62 433 LEU A C 1
ATOM 3481 O O . LEU A 1 433 ? -16.176 2.664 11.989 1.00 89.62 433 LEU A O 1
ATOM 3485 N N . THR A 1 434 ? -17.205 1.738 10.205 1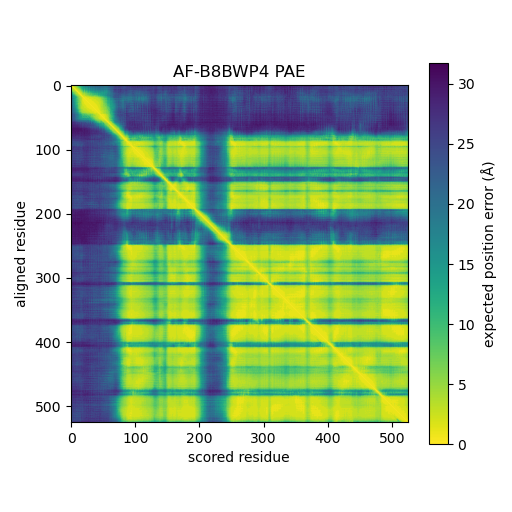.00 89.12 434 THR A N 1
ATOM 3486 C CA . THR A 1 434 ? -17.715 0.553 10.907 1.00 89.12 434 THR A CA 1
ATOM 3487 C C . THR A 1 434 ? -16.569 -0.252 11.512 1.00 89.12 434 THR A C 1
ATOM 3489 O O . THR A 1 434 ? -16.562 -0.482 12.713 1.00 89.12 434 THR A O 1
ATOM 3492 N N . PHE A 1 435 ? -15.524 -0.565 10.741 1.00 90.25 435 PHE A N 1
ATOM 3493 C CA . PHE A 1 435 ? -14.363 -1.298 11.257 1.00 90.25 435 PHE A CA 1
ATOM 3494 C C . PHE A 1 435 ? -13.689 -0.597 12.449 1.00 90.25 435 PHE A C 1
ATOM 3496 O O . PHE A 1 435 ? -13.348 -1.223 13.459 1.00 90.25 435 PHE A O 1
ATOM 3503 N N . LEU A 1 436 ? -13.512 0.725 12.357 1.00 87.25 436 LEU A N 1
ATOM 3504 C CA . LEU A 1 436 ? -12.919 1.503 13.442 1.00 87.25 436 LEU A CA 1
ATOM 3505 C C . LEU A 1 436 ? -13.746 1.447 14.722 1.00 87.25 436 LEU A C 1
ATOM 3507 O O . LEU A 1 436 ? -13.189 1.311 15.810 1.00 87.25 436 LEU A O 1
ATOM 3511 N N . THR A 1 437 ? -15.059 1.562 14.580 1.00 85.81 437 THR A N 1
ATOM 3512 C CA . THR A 1 437 ? -15.973 1.761 15.706 1.00 85.81 437 THR A CA 1
ATOM 3513 C C . THR A 1 437 ? -16.581 0.471 16.248 1.00 85.81 437 THR A C 1
ATOM 3515 O O . THR A 1 437 ? -17.104 0.499 17.357 1.00 85.81 437 THR A O 1
ATOM 3518 N N . GLY A 1 438 ? -16.435 -0.647 15.530 1.00 85.62 438 GLY A N 1
ATOM 3519 C CA . GLY A 1 438 ? -17.071 -1.919 15.873 1.00 85.62 438 GLY A CA 1
ATOM 3520 C C . GLY A 1 438 ? -18.590 -1.861 15.717 1.00 85.62 438 GLY A C 1
ATOM 3521 O O . GLY A 1 438 ? -19.137 -0.909 15.148 1.00 85.62 438 GLY A O 1
ATOM 3522 N N . ASP A 1 439 ? -19.276 -2.857 16.269 1.00 80.69 439 ASP A N 1
ATOM 3523 C CA . ASP A 1 439 ? -20.744 -2.921 16.230 1.00 80.69 439 ASP A CA 1
ATOM 3524 C C . ASP A 1 439 ? -21.379 -1.876 17.155 1.00 80.69 439 ASP A C 1
ATOM 3526 O O . ASP A 1 439 ? -22.469 -1.367 16.900 1.00 80.69 439 ASP A O 1
ATOM 3530 N N . ASN A 1 440 ? -20.621 -1.425 18.156 1.00 76.88 440 ASN A N 1
ATOM 3531 C CA . ASN A 1 440 ? -21.006 -0.373 19.094 1.00 76.88 440 ASN A CA 1
ATOM 3532 C C . ASN A 1 440 ? -20.834 1.054 18.542 1.00 76.88 440 ASN A C 1
ATOM 3534 O O . ASN A 1 440 ? -20.754 2.023 19.303 1.00 76.88 440 ASN A O 1
ATOM 3538 N N . TYR A 1 441 ? -20.806 1.236 17.219 1.00 81.25 441 TYR A N 1
ATOM 3539 C CA . TYR A 1 441 ? -20.606 2.548 16.595 1.00 81.25 441 TYR A CA 1
ATOM 3540 C C . TYR A 1 441 ? -21.614 3.611 17.048 1.00 81.25 441 TYR A C 1
ATOM 3542 O O . TYR A 1 441 ? -21.280 4.798 17.077 1.00 81.25 441 TYR A O 1
ATOM 3550 N N . GLU A 1 442 ? -22.821 3.206 17.443 1.00 82.31 442 GLU A N 1
ATOM 3551 C CA . GLU A 1 442 ? -23.849 4.098 17.984 1.00 82.31 442 GLU A CA 1
ATOM 3552 C C . GLU A 1 442 ? -23.401 4.779 19.277 1.00 82.31 442 GLU A C 1
ATOM 3554 O O . GLU A 1 442 ? -23.598 5.982 19.452 1.00 82.31 442 GLU A O 1
ATOM 3559 N N . GLN A 1 443 ? -22.718 4.036 20.147 1.00 77.88 443 GLN A N 1
ATOM 3560 C CA . GLN A 1 443 ? -22.206 4.550 21.413 1.00 77.88 443 GLN A CA 1
ATOM 3561 C C . GLN A 1 443 ? -21.067 5.553 21.193 1.00 77.88 443 GLN A C 1
ATOM 3563 O O . GLN A 1 443 ? -20.889 6.472 21.991 1.00 77.88 443 GLN A O 1
ATOM 3568 N N . HIS A 1 444 ? -20.320 5.424 20.093 1.00 77.31 444 HIS A N 1
ATOM 3569 C CA . HIS A 1 444 ? -19.110 6.214 19.849 1.00 77.31 444 HIS A CA 1
ATOM 3570 C C . HIS A 1 444 ? -19.313 7.403 18.902 1.00 77.31 444 HIS A C 1
ATOM 3572 O O . HIS A 1 444 ? -18.719 8.461 19.103 1.00 77.31 444 HIS A O 1
ATOM 3578 N N . LEU A 1 445 ? -20.131 7.266 17.855 1.00 81.38 445 LEU A N 1
ATOM 3579 C CA . LEU A 1 445 ? -20.321 8.317 16.845 1.00 81.38 445 LEU A CA 1
ATOM 3580 C C . LEU A 1 445 ? -21.477 9.272 17.163 1.00 81.38 445 LEU A C 1
ATOM 3582 O O . LEU A 1 445 ? -21.474 10.415 16.695 1.00 81.38 445 LEU A O 1
ATOM 3586 N N . CYS A 1 446 ? -22.486 8.793 17.883 1.00 85.50 446 CYS A N 1
ATOM 3587 C CA . CYS A 1 446 ? -23.818 9.403 17.977 1.00 85.50 446 CYS A CA 1
ATOM 3588 C C . CYS A 1 446 ? -24.562 8.864 19.214 1.00 85.50 446 CYS A C 1
ATOM 3590 O O . CYS A 1 446 ? -25.667 8.321 19.105 1.00 85.50 446 CYS A O 1
ATOM 3592 N N . PRO A 1 447 ? -23.953 9.015 20.400 1.00 82.06 447 PRO A N 1
ATOM 3593 C CA . PRO A 1 447 ? -24.510 8.506 21.646 1.00 82.06 447 PRO A CA 1
ATOM 3594 C C . PRO A 1 447 ? -25.923 9.053 21.853 1.00 82.06 447 PRO A C 1
ATOM 3596 O O . PRO A 1 447 ? -26.165 10.247 21.678 1.00 82.06 447 PRO A O 1
ATOM 3599 N N . ASN A 1 448 ? -26.846 8.181 22.256 1.00 85.25 448 ASN A N 1
ATOM 3600 C CA . ASN A 1 448 ? -28.240 8.523 22.562 1.00 85.25 448 ASN A CA 1
ATOM 3601 C C . ASN A 1 448 ? -29.087 9.006 21.363 1.00 85.25 448 ASN A C 1
ATOM 3603 O O . ASN A 1 448 ? -30.225 9.428 21.562 1.00 85.25 448 ASN A O 1
ATOM 3607 N N . GLU A 1 449 ? -28.581 8.949 20.123 1.00 86.62 449 GLU A N 1
ATOM 3608 C CA . GLU A 1 449 ? -29.339 9.354 18.924 1.00 86.62 449 GLU A CA 1
ATOM 3609 C C . GLU A 1 449 ? -30.054 8.169 18.232 1.00 86.62 449 GLU A C 1
ATOM 3611 O O . GLU A 1 449 ? -30.979 8.377 17.443 1.00 86.62 449 GLU A O 1
ATOM 3616 N N . GLY A 1 450 ? -29.644 6.933 18.541 1.00 89.62 450 GLY A N 1
ATOM 3617 C CA . GLY A 1 450 ? -30.171 5.680 17.990 1.00 89.62 450 GLY A CA 1
ATOM 3618 C C . GLY A 1 450 ? -29.666 5.327 16.580 1.00 89.62 450 GLY A C 1
ATOM 3619 O O . GLY A 1 450 ? -29.360 6.201 15.760 1.00 89.62 450 GLY A O 1
ATOM 3620 N N . ALA A 1 451 ? -29.655 4.027 16.268 1.00 89.38 451 ALA A N 1
ATOM 3621 C CA . ALA A 1 451 ? -29.186 3.405 15.022 1.00 89.38 451 ALA A CA 1
ATOM 3622 C C . ALA A 1 451 ? -29.462 4.183 13.731 1.00 89.38 451 ALA A C 1
ATOM 3624 O O . ALA A 1 451 ? -28.563 4.497 12.946 1.00 89.38 451 ALA A O 1
ATOM 3625 N N . LYS A 1 452 ? -30.729 4.546 13.496 1.00 91.06 452 LYS A N 1
ATOM 3626 C CA . LYS A 1 452 ? -31.150 5.211 12.252 1.00 91.06 452 LYS A CA 1
ATOM 3627 C C . LYS A 1 452 ? -30.500 6.588 12.084 1.00 91.06 452 LYS A C 1
ATOM 3629 O O . LYS A 1 452 ? -30.201 6.993 10.957 1.00 91.06 452 LYS A O 1
ATOM 3634 N N . VAL A 1 453 ? -30.306 7.334 13.172 1.00 91.44 453 VAL A N 1
ATOM 3635 C CA . VAL A 1 453 ? -29.648 8.650 13.132 1.00 91.44 453 VAL A CA 1
ATOM 3636 C C . VAL A 1 453 ? -28.144 8.468 12.955 1.00 91.44 453 VAL A C 1
ATOM 3638 O O . VAL A 1 453 ? -27.543 9.123 12.099 1.00 91.44 453 VAL A O 1
ATOM 3641 N N . CYS A 1 454 ? -27.567 7.499 13.660 1.00 89.19 454 CYS A N 1
ATOM 3642 C CA . CYS A 1 454 ? -26.170 7.110 13.545 1.00 89.19 454 CYS A CA 1
ATOM 3643 C C . CYS A 1 454 ? -25.765 6.727 12.121 1.00 89.19 454 CYS A C 1
ATOM 3645 O O . CYS A 1 454 ? -24.812 7.280 11.565 1.00 89.19 454 CYS A O 1
ATOM 3647 N N . GLN A 1 455 ? -26.548 5.873 11.468 1.00 89.88 455 GLN A N 1
ATOM 3648 C CA . GLN A 1 455 ? -26.325 5.477 10.082 1.00 89.88 455 GLN A CA 1
ATOM 3649 C C . GLN A 1 455 ? -26.406 6.678 9.122 1.00 89.88 455 GLN A C 1
ATOM 3651 O O . GLN A 1 455 ? -25.582 6.820 8.211 1.00 89.88 455 GLN A O 1
ATOM 3656 N N . LYS A 1 456 ? -27.357 7.603 9.336 1.00 91.75 456 LYS A N 1
ATOM 3657 C CA . LYS A 1 456 ? -27.446 8.857 8.563 1.00 91.75 456 LYS A CA 1
ATOM 3658 C C . LYS A 1 456 ? -26.214 9.739 8.774 1.00 91.75 456 LYS A C 1
ATOM 3660 O O . LYS A 1 456 ? -25.710 10.306 7.800 1.00 91.75 456 LYS A O 1
ATOM 3665 N N . ARG A 1 457 ? -25.713 9.842 10.009 1.00 90.12 457 ARG A N 1
ATOM 3666 C CA . ARG A 1 457 ? -24.497 10.595 10.352 1.00 90.12 457 ARG A CA 1
ATOM 3667 C C . ARG A 1 457 ? -23.272 9.978 9.685 1.00 90.12 457 ARG A C 1
ATOM 3669 O O . ARG A 1 457 ? -22.556 10.698 8.994 1.00 90.12 457 ARG A O 1
ATOM 3676 N N . MET A 1 458 ? -23.094 8.661 9.771 1.00 90.56 458 MET A N 1
ATOM 3677 C CA . MET A 1 458 ? -22.017 7.931 9.094 1.00 90.56 458 MET A CA 1
ATOM 3678 C C . MET A 1 458 ? -22.043 8.157 7.575 1.00 90.56 458 MET A C 1
ATOM 3680 O O . MET A 1 458 ? -21.041 8.568 6.988 1.00 90.56 458 MET A O 1
ATOM 3684 N N . LYS A 1 459 ? -23.217 8.040 6.941 1.00 92.19 459 LYS A N 1
ATOM 3685 C CA . LYS A 1 459 ? -23.390 8.341 5.509 1.00 92.19 459 LYS A CA 1
ATOM 3686 C C . LYS A 1 459 ? -23.083 9.803 5.172 1.00 92.19 459 LYS A C 1
ATOM 3688 O O . LYS A 1 459 ? -22.547 10.094 4.104 1.00 92.19 459 LYS A O 1
ATOM 3693 N N . SER A 1 460 ? -23.410 10.741 6.061 1.00 91.94 460 SER A N 1
ATOM 3694 C CA . SER A 1 460 ? -23.066 12.159 5.894 1.00 91.94 460 SER A CA 1
ATOM 3695 C C . SER A 1 460 ? -21.556 12.400 5.989 1.00 91.94 460 SER A C 1
ATOM 3697 O O . SER A 1 460 ? -21.017 13.182 5.204 1.00 91.94 460 SER A O 1
ATOM 3699 N N . ILE A 1 461 ? -20.866 11.725 6.912 1.00 89.75 461 ILE A N 1
ATOM 3700 C CA . ILE A 1 461 ? -19.401 11.760 7.042 1.00 89.75 461 ILE A CA 1
ATOM 3701 C C . ILE A 1 461 ? -18.759 11.209 5.763 1.00 89.75 461 ILE A C 1
ATOM 3703 O O . ILE A 1 461 ? -17.878 11.860 5.199 1.00 89.75 461 ILE A O 1
ATOM 3707 N N . ALA A 1 462 ? -19.249 10.073 5.263 1.00 92.38 462 ALA A N 1
ATOM 3708 C CA . ALA A 1 462 ? -18.789 9.462 4.018 1.00 92.38 462 ALA A CA 1
ATOM 3709 C C . ALA A 1 462 ? -18.954 10.395 2.807 1.00 92.38 462 ALA A C 1
ATOM 3711 O O . ALA A 1 462 ? -17.993 10.640 2.078 1.00 92.38 462 ALA A O 1
ATOM 3712 N N . LYS A 1 463 ? -20.128 11.021 2.648 1.00 93.88 463 LYS A N 1
ATOM 3713 C CA . LYS A 1 463 ? -20.376 12.023 1.594 1.00 93.88 463 LYS A CA 1
ATOM 3714 C C . LYS A 1 463 ? -19.463 13.244 1.705 1.00 93.88 463 LYS A C 1
ATOM 3716 O O . LYS A 1 463 ? -18.949 13.722 0.699 1.00 93.88 463 LYS A O 1
ATOM 3721 N N . SER A 1 464 ? -19.241 13.754 2.917 1.00 91.56 464 SER A N 1
ATOM 3722 C CA . SER A 1 464 ? -18.310 14.867 3.151 1.00 91.56 464 SER A CA 1
ATOM 3723 C C . SER A 1 464 ? -16.885 14.496 2.726 1.00 91.56 464 SER A C 1
ATOM 3725 O O . SER A 1 464 ? -16.180 15.299 2.107 1.00 91.56 464 SER A O 1
ATOM 3727 N N . PHE A 1 465 ? -16.463 13.263 3.015 1.00 90.75 465 PHE A N 1
ATOM 3728 C CA . PHE A 1 465 ? -15.158 12.763 2.603 1.00 90.75 465 PHE A CA 1
ATOM 3729 C C . PHE A 1 465 ? -15.040 12.654 1.081 1.00 90.75 465 PHE A C 1
ATOM 3731 O O . PHE A 1 465 ? -14.076 13.163 0.509 1.00 90.75 465 PHE A O 1
ATOM 3738 N N . GLU A 1 466 ? -16.028 12.046 0.423 1.00 91.69 466 GLU A N 1
ATOM 3739 C CA . GLU A 1 466 ? -16.103 11.951 -1.037 1.00 91.69 466 GLU A CA 1
ATOM 3740 C C . GLU A 1 466 ? -16.027 13.338 -1.686 1.00 91.69 466 GLU A C 1
ATOM 3742 O O . GLU A 1 466 ? -15.217 13.557 -2.585 1.00 91.69 466 GLU A O 1
ATOM 3747 N N . GLN A 1 467 ? -16.823 14.300 -1.214 1.00 91.69 467 GLN A N 1
ATOM 3748 C CA . GLN A 1 467 ? -16.799 15.672 -1.724 1.00 91.69 467 GLN A CA 1
ATOM 3749 C C . GLN A 1 467 ? -15.418 16.305 -1.550 1.00 91.69 467 GLN A C 1
ATOM 3751 O O . GLN A 1 467 ? -14.886 16.901 -2.489 1.00 91.69 467 GLN A O 1
ATOM 3756 N N . SER A 1 468 ? -14.811 16.149 -0.369 1.00 87.69 468 SER A N 1
ATOM 3757 C CA . SER A 1 468 ? -13.446 16.606 -0.112 1.00 87.69 468 SER A CA 1
ATOM 3758 C C . SER A 1 468 ? -12.482 15.995 -1.122 1.00 87.69 468 SER A C 1
ATOM 3760 O O . SER A 1 468 ? -11.782 16.754 -1.787 1.00 87.69 468 SER A O 1
ATOM 3762 N N . TYR A 1 469 ? -12.502 14.669 -1.299 1.00 86.25 469 TYR A N 1
ATOM 3763 C CA . TYR A 1 469 ? -11.667 13.921 -2.243 1.00 86.25 469 TYR A CA 1
ATOM 3764 C C . TYR A 1 469 ? -11.857 14.378 -3.700 1.00 86.25 469 TYR A C 1
ATOM 3766 O O . TYR A 1 469 ? -10.884 14.709 -4.385 1.00 86.25 469 TYR A O 1
ATOM 3774 N N . ASN A 1 470 ? -13.105 14.483 -4.156 1.00 87.62 470 ASN A N 1
ATOM 3775 C CA . ASN A 1 470 ? -13.455 14.930 -5.502 1.00 87.62 470 ASN A CA 1
ATOM 3776 C C . ASN A 1 470 ? -12.998 16.365 -5.771 1.00 87.62 470 ASN A C 1
ATOM 3778 O O . ASN A 1 470 ? -12.543 16.661 -6.875 1.00 87.62 470 ASN A O 1
ATOM 3782 N N . ASN A 1 471 ? -13.013 17.241 -4.764 1.00 87.12 471 ASN A N 1
ATOM 3783 C CA . ASN A 1 471 ? -12.474 18.592 -4.906 1.00 87.12 471 ASN A CA 1
ATOM 3784 C C . ASN A 1 471 ? -10.960 18.582 -5.181 1.00 87.12 471 ASN A C 1
ATOM 3786 O O . ASN A 1 471 ? -10.485 19.359 -6.002 1.00 87.12 471 ASN A O 1
ATOM 3790 N N . ILE A 1 472 ? -10.181 17.686 -4.568 1.00 80.56 472 ILE A N 1
ATOM 3791 C CA . ILE A 1 472 ? -8.737 17.563 -4.879 1.00 80.56 472 ILE A CA 1
ATOM 3792 C C . ILE A 1 472 ? -8.511 17.031 -6.273 1.00 80.56 472 ILE A C 1
ATOM 3794 O O . ILE A 1 472 ? -7.653 17.542 -6.998 1.00 80.56 472 ILE A O 1
ATOM 3798 N N . LYS A 1 473 ? -9.287 16.004 -6.619 1.00 81.88 473 LYS A N 1
ATOM 3799 C CA . LYS A 1 473 ? -9.265 15.387 -7.935 1.00 81.88 473 LYS A CA 1
ATOM 3800 C C . LYS A 1 473 ? -9.557 16.441 -9.010 1.00 81.88 473 LYS A C 1
ATOM 3802 O O . LYS A 1 473 ? -8.812 16.542 -9.979 1.00 81.88 473 LYS A O 1
ATOM 3807 N N . GLY A 1 474 ? -10.581 17.271 -8.794 1.00 79.19 474 GLY A N 1
ATOM 3808 C CA . GLY A 1 474 ? -11.035 18.318 -9.715 1.00 79.19 474 GLY A CA 1
ATOM 3809 C C . GLY A 1 474 ? -10.127 19.548 -9.792 1.00 79.19 474 GLY A C 1
ATOM 3810 O O . GLY A 1 474 ? -10.001 20.143 -10.856 1.00 79.19 474 GLY A O 1
ATOM 3811 N N . VAL A 1 475 ? -9.429 19.906 -8.710 1.00 75.62 475 VAL A N 1
ATOM 3812 C CA . VAL A 1 475 ? -8.445 21.011 -8.708 1.00 75.62 475 VAL A CA 1
ATOM 3813 C C . VAL A 1 475 ? -7.140 20.618 -9.430 1.00 75.62 475 VAL A C 1
ATOM 3815 O O . VAL A 1 475 ? -6.221 21.427 -9.545 1.00 75.62 475 VAL A O 1
ATOM 3818 N N . GLY A 1 476 ? -7.045 19.390 -9.955 1.00 64.44 476 GLY A N 1
ATOM 3819 C CA . GLY A 1 476 ? -5.872 18.924 -10.689 1.00 64.44 476 GLY A CA 1
ATOM 3820 C C . GLY A 1 476 ? -4.640 18.835 -9.794 1.00 64.44 476 GLY A C 1
ATOM 3821 O O . GLY A 1 476 ? -3.525 19.118 -10.239 1.00 64.44 476 GLY A O 1
ATOM 3822 N N . GLN A 1 477 ? -4.815 18.490 -8.509 1.00 63.75 477 GLN A N 1
ATOM 3823 C CA . GLN A 1 477 ? -3.651 18.222 -7.672 1.00 63.75 477 GLN A CA 1
ATOM 3824 C C . GLN A 1 477 ? -2.839 17.093 -8.305 1.00 63.75 477 GLN A C 1
ATOM 3826 O O . GLN A 1 477 ? -3.318 15.973 -8.454 1.00 63.75 477 GLN A O 1
ATOM 3831 N N . LYS A 1 478 ? -1.575 17.403 -8.609 1.00 63.78 478 LYS A N 1
ATOM 3832 C CA . LYS A 1 478 ? -0.596 16.550 -9.306 1.00 63.78 478 LYS A CA 1
ATOM 3833 C C . LYS A 1 478 ? -0.332 15.188 -8.645 1.00 63.78 478 LYS A C 1
ATOM 3835 O O . LYS A 1 478 ? 0.440 14.407 -9.183 1.00 63.78 478 LYS A O 1
ATOM 3840 N N . HIS A 1 479 ? -0.909 14.938 -7.468 1.00 65.31 479 HIS A N 1
ATOM 3841 C CA . HIS A 1 479 ? -0.642 13.783 -6.611 1.00 65.31 479 HIS A CA 1
ATOM 3842 C C . HIS A 1 479 ? -1.646 12.637 -6.752 1.00 65.31 479 HIS A C 1
ATOM 3844 O O . HIS A 1 479 ? -1.414 11.570 -6.192 1.00 65.31 479 HIS A O 1
ATOM 3850 N N . VAL A 1 480 ? -2.746 12.835 -7.479 1.00 65.94 480 VAL A N 1
ATOM 3851 C CA . VAL A 1 480 ? -3.665 11.752 -7.844 1.00 65.94 480 VAL A CA 1
ATOM 3852 C C . VAL A 1 480 ? -3.438 11.474 -9.321 1.00 65.94 480 VAL A C 1
ATOM 3854 O O . VAL A 1 480 ? -3.500 12.406 -10.118 1.00 65.94 480 VAL A O 1
ATOM 3857 N N . THR A 1 481 ? -3.155 10.223 -9.686 1.00 64.25 481 THR A N 1
ATOM 3858 C CA . THR A 1 481 ? -3.094 9.783 -11.085 1.00 64.25 481 THR A CA 1
ATOM 3859 C C . THR A 1 481 ? -4.484 9.894 -11.703 1.00 64.25 481 THR A C 1
ATOM 3861 O O . THR A 1 481 ? -5.276 8.956 -11.726 1.00 64.25 481 THR A O 1
ATOM 3864 N N . THR A 1 482 ? -4.829 11.101 -12.135 1.00 57.09 482 THR A N 1
ATOM 3865 C CA . THR A 1 482 ? -6.068 11.415 -12.828 1.00 57.09 482 THR A CA 1
ATOM 3866 C C . THR A 1 482 ? -5.764 11.486 -14.313 1.00 57.09 482 THR A C 1
ATOM 3868 O O . THR A 1 482 ? -5.100 12.398 -14.791 1.00 57.09 482 THR A O 1
ATOM 3871 N N . GLY A 1 483 ? -6.238 10.500 -15.068 1.00 63.06 483 GLY A N 1
ATOM 3872 C CA . GLY A 1 483 ? -6.038 10.500 -16.509 1.00 63.06 483 GLY A CA 1
ATOM 3873 C C . GLY A 1 483 ? -6.621 9.265 -17.164 1.00 63.06 483 GLY A C 1
ATOM 3874 O O . GLY A 1 483 ? -6.340 8.140 -16.756 1.00 63.06 483 GLY A O 1
ATOM 3875 N N . LYS A 1 484 ? -7.431 9.475 -18.203 1.00 77.50 484 LYS A N 1
ATOM 3876 C CA . LYS A 1 484 ? -7.640 8.440 -19.213 1.00 77.50 484 LYS A CA 1
ATOM 3877 C C . LYS A 1 484 ? -6.389 8.458 -20.086 1.00 77.50 484 LYS A C 1
ATOM 3879 O O . LYS A 1 484 ? -6.215 9.381 -20.872 1.00 77.50 484 LYS A O 1
ATOM 3884 N N . HIS A 1 485 ? -5.493 7.501 -19.877 1.00 88.88 485 HIS A N 1
ATOM 3885 C CA . HIS A 1 485 ? -4.352 7.293 -20.762 1.00 88.88 485 HIS A CA 1
ATOM 3886 C C . HIS A 1 485 ? -4.818 6.415 -21.921 1.00 88.88 485 HIS A C 1
ATOM 3888 O O . HIS A 1 485 ? -5.306 5.309 -21.687 1.00 88.88 485 HIS A O 1
ATOM 3894 N N . GLU A 1 486 ? -4.722 6.922 -23.149 1.00 93.88 486 GLU A N 1
ATOM 3895 C CA . GLU A 1 486 ? -5.220 6.232 -24.350 1.00 93.88 486 GLU A CA 1
ATOM 3896 C C . GLU A 1 486 ? -4.538 4.870 -24.543 1.00 93.88 486 GLU A C 1
ATOM 3898 O O . GLU A 1 486 ? -5.191 3.893 -24.893 1.00 93.88 486 GLU A O 1
ATOM 3903 N N . ASN A 1 487 ? -3.257 4.776 -24.183 1.00 95.44 487 ASN A N 1
ATOM 3904 C CA . ASN A 1 487 ? -2.452 3.557 -24.235 1.00 95.44 487 ASN A CA 1
ATOM 3905 C C . ASN A 1 487 ? -2.569 2.667 -22.980 1.00 95.44 487 ASN A C 1
ATOM 3907 O O . ASN A 1 487 ? -1.800 1.722 -22.823 1.00 95.44 487 ASN A O 1
ATOM 3911 N N . ARG A 1 488 ? -3.509 2.925 -22.054 1.00 95.06 488 ARG A N 1
ATOM 3912 C CA . ARG A 1 488 ? -3.628 2.134 -20.811 1.00 95.06 488 ARG A CA 1
ATOM 3913 C C . ARG A 1 488 ? -3.891 0.656 -21.068 1.00 95.06 488 ARG A C 1
ATOM 3915 O O . ARG A 1 488 ? -3.289 -0.165 -20.386 1.00 95.06 488 ARG A O 1
ATOM 3922 N N . ALA A 1 489 ? -4.803 0.335 -21.982 1.00 96.25 489 ALA A N 1
ATOM 3923 C CA . ALA A 1 489 ? -5.172 -1.052 -22.259 1.00 96.25 489 ALA A CA 1
ATOM 3924 C C . ALA A 1 489 ? -4.010 -1.815 -22.911 1.00 96.25 489 ALA A C 1
ATOM 3926 O O . ALA A 1 489 ? -3.689 -2.913 -22.480 1.00 96.25 489 ALA A O 1
ATOM 3927 N N . GLU A 1 490 ? -3.335 -1.184 -23.874 1.00 97.69 490 GLU A N 1
ATOM 3928 C CA . GLU A 1 490 ? -2.141 -1.724 -24.530 1.00 97.69 490 GLU A CA 1
ATOM 3929 C C . GLU A 1 490 ? -1.015 -1.997 -23.528 1.00 97.69 490 GLU A C 1
ATOM 3931 O O . GLU A 1 490 ? -0.490 -3.104 -23.476 1.00 97.69 490 GLU A O 1
ATOM 3936 N N . LEU A 1 491 ? -0.683 -1.017 -22.680 1.00 97.81 491 LEU A N 1
ATOM 3937 C CA . LEU A 1 491 ? 0.363 -1.174 -21.670 1.00 97.81 491 LEU A CA 1
ATOM 3938 C C . LEU A 1 491 ? 0.010 -2.214 -20.599 1.00 97.81 491 LEU A C 1
ATOM 3940 O O . LEU A 1 491 ? 0.897 -2.907 -20.105 1.00 97.81 491 LEU A O 1
ATOM 3944 N N . LEU A 1 492 ? -1.270 -2.328 -20.231 1.00 97.75 492 LEU A N 1
ATOM 3945 C CA . LEU A 1 492 ? -1.734 -3.368 -19.315 1.00 97.75 492 LEU A CA 1
ATOM 3946 C C . LEU A 1 492 ? -1.546 -4.760 -19.924 1.00 97.75 492 LEU A C 1
ATOM 3948 O O . LEU A 1 492 ? -1.009 -5.639 -19.256 1.00 97.75 492 LEU A O 1
ATOM 3952 N N . GLU A 1 493 ? -1.962 -4.941 -21.176 1.00 98.19 493 GLU A N 1
ATOM 3953 C CA . GLU A 1 493 ? -1.835 -6.216 -21.881 1.00 98.19 493 GLU A CA 1
ATOM 3954 C C . GLU A 1 493 ? -0.366 -6.593 -22.089 1.00 98.19 493 GLU A C 1
ATOM 3956 O O . GLU A 1 493 ? 0.026 -7.727 -21.827 1.00 98.19 493 GLU A O 1
ATOM 3961 N N . ALA A 1 494 ? 0.475 -5.622 -22.456 1.00 98.50 494 ALA A N 1
ATOM 3962 C CA . ALA A 1 494 ? 1.915 -5.821 -22.578 1.00 98.50 494 ALA A CA 1
ATOM 3963 C C . ALA A 1 494 ? 2.557 -6.263 -21.253 1.00 98.50 494 ALA A C 1
ATOM 3965 O O . ALA A 1 494 ? 3.449 -7.106 -21.262 1.00 98.50 494 ALA A O 1
ATOM 3966 N N . LEU A 1 495 ? 2.106 -5.717 -20.116 1.00 98.44 495 LEU A N 1
ATOM 3967 C CA . LEU A 1 495 ? 2.615 -6.099 -18.798 1.00 98.44 495 LEU A CA 1
ATOM 3968 C C . LEU A 1 495 ? 2.112 -7.478 -18.349 1.00 98.44 495 LEU A C 1
ATOM 3970 O O . LEU A 1 495 ? 2.889 -8.232 -17.770 1.00 98.44 495 LEU A O 1
ATOM 3974 N N . ARG A 1 496 ? 0.847 -7.824 -18.628 1.00 98.44 496 ARG A N 1
ATOM 3975 C CA . ARG A 1 496 ? 0.289 -9.166 -18.361 1.00 98.44 496 ARG A CA 1
ATOM 3976 C C . ARG A 1 496 ? 0.969 -10.245 -19.202 1.00 98.44 496 ARG A C 1
ATOM 3978 O O . ARG A 1 496 ? 1.281 -11.313 -18.693 1.00 98.44 496 ARG A O 1
ATOM 3985 N N . GLY A 1 497 ? 1.230 -9.952 -20.474 1.00 98.25 497 GLY A N 1
ATOM 3986 C CA . GLY A 1 497 ? 1.917 -10.857 -21.395 1.00 98.25 497 GLY A CA 1
ATOM 3987 C C . GLY A 1 497 ? 3.440 -10.908 -21.229 1.00 98.25 497 GLY A C 1
ATOM 3988 O O . GLY A 1 497 ? 4.097 -11.682 -21.927 1.00 98.25 497 GLY A O 1
ATOM 3989 N N . ASP A 1 498 ? 4.026 -10.091 -20.348 1.00 98.56 498 ASP A N 1
ATOM 3990 C CA . ASP A 1 498 ? 5.469 -10.089 -20.123 1.00 98.56 498 ASP A CA 1
ATOM 3991 C C . ASP A 1 498 ? 5.908 -11.384 -19.426 1.00 98.56 498 ASP A C 1
ATOM 3993 O O . ASP A 1 498 ? 5.433 -11.716 -18.342 1.00 98.56 498 ASP A O 1
ATOM 3997 N N . GLY A 1 499 ? 6.848 -12.110 -20.038 1.00 98.12 499 GLY A N 1
ATOM 3998 C CA . GLY A 1 499 ? 7.285 -13.418 -19.544 1.00 98.12 499 GLY A CA 1
ATOM 3999 C C . GLY A 1 499 ? 8.006 -13.394 -18.192 1.00 98.12 499 GLY A C 1
ATOM 4000 O O . GLY A 1 499 ? 8.120 -14.447 -17.566 1.00 98.12 499 GLY A O 1
ATOM 4001 N N . LEU A 1 500 ? 8.485 -12.230 -17.738 1.00 98.31 500 LEU A N 1
ATOM 4002 C CA . LEU A 1 500 ? 9.132 -12.072 -16.438 1.00 98.31 500 LEU A CA 1
ATOM 4003 C C . LEU A 1 500 ? 8.160 -11.515 -15.392 1.00 98.31 500 LEU A C 1
ATOM 4005 O O . LEU A 1 500 ? 8.022 -12.093 -14.315 1.00 98.31 500 LEU A O 1
ATOM 4009 N N . PHE A 1 501 ? 7.480 -10.406 -15.692 1.00 98.56 501 PHE A N 1
ATOM 4010 C CA . PHE A 1 501 ? 6.597 -9.738 -14.732 1.00 98.56 501 PHE A CA 1
ATOM 4011 C C . PHE A 1 501 ? 5.226 -10.397 -14.602 1.00 98.56 501 PHE A C 1
ATOM 4013 O O . PHE A 1 501 ? 4.753 -10.548 -13.476 1.00 98.56 501 PHE A O 1
ATOM 4020 N N . GLY A 1 502 ? 4.603 -10.796 -15.714 1.00 98.38 502 GLY A N 1
ATOM 4021 C CA . GLY A 1 502 ? 3.233 -11.317 -15.743 1.00 98.38 502 GLY A CA 1
ATOM 4022 C C . GLY A 1 502 ? 3.004 -12.445 -14.731 1.00 98.38 502 GLY A C 1
ATOM 4023 O O . GLY A 1 502 ? 2.215 -12.273 -13.801 1.00 98.38 502 GLY A O 1
ATOM 4024 N N . PRO A 1 503 ? 3.786 -13.543 -14.779 1.00 97.75 503 PRO A N 1
ATOM 4025 C CA . PRO A 1 503 ? 3.617 -14.663 -13.854 1.00 97.75 503 PRO A CA 1
ATOM 4026 C C . PRO A 1 503 ? 3.751 -14.303 -12.367 1.00 97.75 503 PRO A C 1
ATOM 4028 O O . PRO A 1 503 ? 3.144 -14.963 -11.524 1.00 97.75 503 PRO A O 1
ATOM 4031 N N . ILE A 1 504 ? 4.555 -13.290 -12.024 1.00 97.69 504 ILE A N 1
ATOM 4032 C CA . ILE A 1 504 ? 4.745 -12.846 -10.635 1.00 97.69 504 ILE A CA 1
ATOM 4033 C C . ILE A 1 504 ? 3.567 -11.967 -10.210 1.00 97.69 504 ILE A C 1
ATOM 4035 O O . ILE A 1 504 ? 3.000 -12.169 -9.135 1.00 97.69 504 ILE A O 1
ATOM 4039 N N . LEU A 1 505 ? 3.174 -11.009 -11.054 1.00 98.19 505 LEU A N 1
ATOM 4040 C CA . LEU A 1 505 ? 2.066 -10.099 -10.770 1.00 98.19 505 LEU A CA 1
ATOM 4041 C C . LEU A 1 505 ? 0.722 -10.835 -10.729 1.00 98.19 505 LEU A C 1
ATOM 4043 O O . LEU A 1 505 ? -0.090 -10.492 -9.878 1.00 98.19 505 LEU A O 1
ATOM 4047 N N . ASP A 1 506 ? 0.512 -11.876 -11.538 1.00 97.75 506 ASP A N 1
ATOM 4048 C CA . ASP A 1 506 ? -0.681 -12.736 -11.468 1.00 97.75 506 ASP A CA 1
ATOM 4049 C C . ASP A 1 506 ? -0.797 -13.438 -10.108 1.00 97.75 506 ASP A C 1
ATOM 4051 O O . ASP A 1 506 ? -1.867 -13.480 -9.505 1.00 97.75 506 ASP A O 1
ATOM 4055 N N . ARG A 1 507 ? 0.314 -13.962 -9.571 1.00 97.31 507 ARG A N 1
ATOM 4056 C CA . ARG A 1 507 ? 0.314 -14.608 -8.246 1.00 97.31 507 ARG A CA 1
ATOM 4057 C C . ARG A 1 507 ? 0.045 -13.607 -7.126 1.00 97.31 507 ARG A C 1
ATOM 4059 O O . ARG A 1 507 ? -0.664 -13.935 -6.179 1.00 97.31 507 ARG A O 1
ATOM 4066 N N . ILE A 1 508 ? 0.580 -12.390 -7.240 1.00 97.56 508 ILE A N 1
ATOM 4067 C CA . ILE A 1 508 ? 0.298 -11.308 -6.286 1.00 97.56 508 ILE A CA 1
ATOM 4068 C C . ILE A 1 508 ? -1.155 -10.836 -6.414 1.00 97.56 508 ILE A C 1
ATOM 4070 O O . ILE A 1 508 ? -1.781 -10.552 -5.401 1.00 97.56 508 ILE A O 1
ATOM 4074 N N . GLU A 1 509 ? -1.707 -10.763 -7.627 1.00 97.81 509 GLU A N 1
ATOM 4075 C CA . GLU A 1 509 ? -3.112 -10.417 -7.873 1.00 97.81 509 GLU A CA 1
ATOM 4076 C C . GLU A 1 509 ? -4.033 -11.431 -7.191 1.00 97.81 509 GLU A C 1
ATOM 4078 O O . GLU A 1 509 ? -4.899 -11.027 -6.425 1.00 97.81 509 GLU A O 1
ATOM 4083 N N . LEU A 1 510 ? -3.775 -12.733 -7.358 1.00 96.94 510 LEU A N 1
ATOM 4084 C CA . LEU A 1 510 ? -4.512 -13.786 -6.652 1.00 96.94 510 LEU A CA 1
ATOM 4085 C C . LEU A 1 510 ? -4.429 -13.636 -5.127 1.00 96.94 510 LEU A C 1
ATOM 4087 O O . LEU A 1 510 ? -5.452 -13.715 -4.458 1.00 96.94 510 LEU A O 1
ATOM 4091 N N . LEU A 1 511 ? -3.237 -13.370 -4.584 1.00 96.81 511 LEU A N 1
ATOM 4092 C CA . LEU A 1 511 ? -3.050 -13.150 -3.146 1.00 96.81 511 LEU A CA 1
ATOM 4093 C C . LEU A 1 511 ? -3.831 -11.924 -2.635 1.00 96.81 511 LEU A C 1
ATOM 4095 O O . LEU A 1 511 ? -4.377 -11.946 -1.534 1.00 96.81 511 LEU A O 1
ATOM 4099 N N . VAL A 1 512 ? -3.883 -10.847 -3.425 1.00 97.31 512 VAL A N 1
ATOM 4100 C CA . VAL A 1 512 ? -4.672 -9.648 -3.110 1.00 97.31 512 VAL A CA 1
ATOM 4101 C C . VAL A 1 512 ? -6.164 -9.974 -3.089 1.00 97.31 512 VAL A C 1
ATOM 4103 O O . VAL A 1 512 ? -6.840 -9.588 -2.139 1.00 97.31 512 VAL A O 1
ATOM 4106 N N . GLU A 1 513 ? -6.675 -10.686 -4.094 1.00 97.44 513 GLU A N 1
ATOM 4107 C CA . GLU A 1 513 ? -8.092 -11.066 -4.154 1.00 97.44 513 GLU A CA 1
ATOM 4108 C C . GLU A 1 513 ? -8.483 -12.017 -3.012 1.00 97.44 513 GLU A C 1
ATOM 4110 O O . GLU A 1 513 ? -9.523 -11.814 -2.389 1.00 97.44 513 GLU A O 1
ATOM 4115 N N . GLU A 1 514 ? -7.632 -12.994 -2.672 1.00 96.69 514 GLU A N 1
ATOM 4116 C CA . GLU A 1 514 ? -7.834 -13.889 -1.521 1.00 96.69 514 GLU A CA 1
ATOM 4117 C C . GLU A 1 514 ? -7.960 -13.083 -0.210 1.00 96.69 514 GLU A C 1
ATOM 4119 O O . GLU A 1 514 ? -8.931 -13.246 0.528 1.00 96.69 514 GLU A O 1
ATOM 4124 N N . ALA A 1 515 ? -7.047 -12.138 0.045 1.00 96.81 515 ALA A N 1
ATOM 4125 C CA . ALA A 1 515 ? -7.081 -11.307 1.254 1.00 96.81 515 ALA A CA 1
ATOM 4126 C C . ALA A 1 515 ? -8.286 -10.347 1.315 1.00 96.81 515 ALA A C 1
ATOM 4128 O O . ALA A 1 515 ? -8.799 -10.041 2.400 1.00 96.81 515 ALA A O 1
ATOM 4129 N N . LEU A 1 516 ? -8.735 -9.845 0.160 1.00 96.12 516 LEU A N 1
ATOM 4130 C CA . LEU A 1 516 ? -9.939 -9.018 0.060 1.00 96.12 516 LEU A CA 1
ATOM 4131 C C . LEU A 1 516 ? -11.196 -9.829 0.372 1.00 96.12 516 LEU A C 1
ATOM 4133 O O . LEU A 1 516 ? -12.060 -9.338 1.098 1.00 96.12 516 LEU A O 1
ATOM 4137 N N . GLU A 1 517 ? -11.297 -11.054 -0.143 1.00 96.19 517 GLU A N 1
ATOM 4138 C CA . GLU A 1 517 ? -12.451 -11.917 0.107 1.00 96.19 517 GLU A CA 1
ATOM 4139 C C . GLU A 1 517 ? -12.524 -12.351 1.575 1.00 96.19 517 GLU A C 1
ATOM 4141 O O . GLU A 1 517 ? -13.568 -12.186 2.205 1.00 96.19 517 GLU A O 1
ATOM 4146 N N . GLU A 1 518 ? -11.399 -12.754 2.174 1.00 95.19 518 GLU A N 1
ATOM 4147 C CA . GLU A 1 518 ? -11.320 -13.071 3.610 1.00 95.19 518 GLU A CA 1
ATOM 4148 C C . GLU A 1 518 ? -11.780 -11.895 4.490 1.00 95.19 518 GLU A C 1
ATOM 4150 O O . GLU A 1 518 ? -12.485 -12.082 5.486 1.00 95.19 518 GLU A O 1
ATOM 4155 N N . SER A 1 519 ? -11.439 -10.662 4.103 1.00 93.81 519 SER A N 1
ATOM 4156 C CA . SER A 1 519 ? -11.861 -9.454 4.826 1.00 93.81 519 SER A CA 1
ATOM 4157 C C . SER A 1 519 ? -13.353 -9.147 4.648 1.00 93.81 519 SER A C 1
ATOM 4159 O O . SER A 1 519 ? -14.004 -8.658 5.576 1.00 93.81 519 SER A O 1
ATOM 4161 N N . ARG A 1 520 ? -13.927 -9.441 3.474 1.00 92.06 520 ARG A N 1
ATOM 4162 C CA . ARG A 1 520 ? -15.377 -9.319 3.236 1.00 92.06 520 ARG A CA 1
ATOM 4163 C C . ARG A 1 520 ? -16.156 -10.334 4.060 1.00 92.06 520 ARG A C 1
ATOM 4165 O O . ARG A 1 520 ? -17.171 -9.972 4.643 1.00 92.06 520 ARG A O 1
ATOM 4172 N N . ASP A 1 521 ? -15.672 -11.563 4.151 1.00 90.88 521 ASP A N 1
ATOM 4173 C CA . ASP A 1 521 ? -16.323 -12.597 4.953 1.00 90.88 521 ASP A CA 1
ATOM 4174 C C . ASP A 1 521 ? -16.196 -12.322 6.451 1.00 90.88 521 ASP A C 1
ATOM 4176 O O . ASP A 1 521 ? -17.169 -12.474 7.186 1.00 90.88 521 ASP A O 1
ATOM 4180 N N . SER A 1 522 ? -15.041 -11.823 6.896 1.00 86.19 522 SER A N 1
ATOM 4181 C CA . SER A 1 522 ? -14.823 -11.452 8.301 1.00 86.19 522 SER A CA 1
ATOM 4182 C C . SER A 1 522 ? -15.635 -10.235 8.746 1.00 86.19 522 SER A C 1
ATOM 4184 O O . SER A 1 522 ? -15.857 -10.078 9.933 1.00 86.19 522 SER A O 1
ATOM 4186 N N . SER A 1 523 ? -16.067 -9.371 7.820 1.00 79.81 523 SER A N 1
ATOM 4187 C CA . SER A 1 523 ? -16.916 -8.204 8.129 1.00 79.81 523 SER A CA 1
ATOM 4188 C C . SER A 1 523 ? -18.419 -8.482 8.031 1.00 79.81 523 SER A C 1
ATOM 4190 O O . SER A 1 523 ? -19.220 -7.590 8.307 1.00 79.81 523 SER A O 1
ATOM 4192 N N . ARG A 1 524 ? -18.807 -9.684 7.586 1.00 78.19 524 ARG A N 1
ATOM 4193 C CA . ARG A 1 524 ? -20.201 -10.161 7.586 1.00 78.19 524 ARG A CA 1
ATOM 4194 C C . ARG A 1 524 ? -20.550 -10.971 8.833 1.00 78.19 52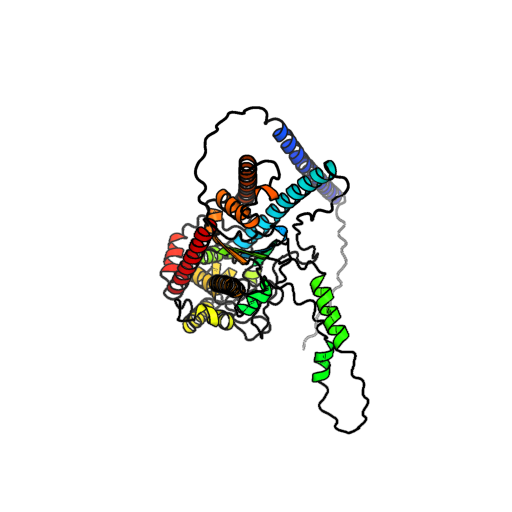4 ARG A C 1
ATOM 4196 O O . ARG A 1 524 ? -21.737 -11.125 9.105 1.00 78.19 524 ARG A O 1
ATOM 4203 N N . LYS A 1 525 ? -19.537 -11.548 9.478 1.00 69.62 525 LYS A N 1
ATOM 4204 C CA . LYS A 1 525 ? -19.633 -12.165 10.800 1.00 69.62 525 LYS A CA 1
ATOM 4205 C C . LYS A 1 525 ? -19.562 -11.067 11.842 1.00 69.62 525 LYS A C 1
ATOM 4207 O O . LYS A 1 525 ? -20.291 -11.214 12.838 1.00 69.62 525 LYS A O 1
#

Foldseek 3Di:
DDDDDDDDDDDDDDDPPDPVVVVVVVVVVVVVVVVVVVVVVVVVVVVVVVVVVVVPPDDDDDDDDDDDDDDDDDDPPVPPPPPFLLLAQEEEEEAALLSVVVLVLLQVLLQVQLVVLLVVVVVVDVVVDDDDDDDGLDQDEPPPPPCPPLEDPQDADPPQQDRDDQQRDRNYHRYYYLHRHQGDLVVVCCSFFNHPPPCPVPVPVVVVVVVPPDDDDDDDDDDDDDPDPPPVVVVVVVVVVVPDCPPQRAYEYEYEDEQLLVRLVLQLLQLLDVPRPDPCQQPDQLLAAAAVPDPDGPCNRLCVQQCDPPPDRLDDPVLLVVLSVLLVCQALVDPVCVVPGLNRSSHPPDVLSSSSNSSSSQCRDHHDPPDRRHNSLSSSLSVLRSLVSNQVVLVVVQVVPPPDDGSDRHYYYAYDYVVVCVVQQLVVQLLVQCSSRPPVQCCRSPPPPDDVVSVVSSSVSSVVSVVVVVVCLVVPPSSDSDDDDVCSVVSSVSQCPDPSRNSSSVVSSVSSVVSNVVNVVVSVD

Radius of gyration: 30.39 Å; Cα contacts (8 Å, |Δi|>4): 568; chains: 1; bounding box: 102×84×79 Å

Mean predicted aligned error: 12.91 Å

Secondary structure (DSSP, 8-state):
-PPPPPPPPPP-------HHHHHHHHHHHHHHHHHHHHHHHHHHHHHHHHHHHHTTS---------------------------GGGEEEEEEE-SHHHHHHHHHHHHHHHHHHHHHHHHHHHHHHHH-SS--------B----TT-SS------B-TTT--BTT----TTBEEEEES----S-HHHHHHHHHS---------TTHHHHTTS-SS-------------THHHHHHHHHHHHTTS-----EEEEEEEE--HHHHHHHHHHHHHSSS-S-GGGGT--TT--BPTT-S-BHHHHHHHHHS-GGG-----HHHHHHHHHHHHHHSS-SGGGTT--HHHHHHHS-HHHHHHHHHHHHHH----SSS--S-HHHHHHHHHHHHHHHHHHHHHHHHHGGGT------EEEEEEEHHHHHH-HHHHHHHHHHHHH-TTHHHHHSTTT-HHHHHHHHHHHHHHHHHHHHHHHHTT-TTS-----TTHHHHHHHHHT-TTTHHHHHHHHHHHHHHHHHHHHHTT-

Solvent-accessible surface area (backbone atoms only — not comparable to full-atom values): 30892 Å² total; per-residue (Å²): 139,83,84,84,85,85,87,79,85,85,78,88,80,78,83,80,73,57,69,70,57,54,54,52,53,52,49,53,52,52,51,52,52,51,54,50,50,52,51,51,52,52,59,59,50,52,56,55,54,56,58,56,59,68,71,75,75,80,80,90,85,89,84,87,84,88,87,79,89,87,84,89,75,91,71,90,64,80,74,72,77,77,69,58,55,44,36,22,16,34,39,36,38,19,54,46,68,59,41,54,58,45,53,54,47,52,48,54,52,49,47,59,52,45,54,50,31,41,53,53,48,50,58,52,47,64,73,71,52,92,83,77,93,69,88,72,72,56,71,48,73,84,81,67,89,78,54,94,60,69,50,74,59,89,48,54,37,88,86,63,37,31,56,71,80,62,78,72,45,62,13,25,73,46,56,39,64,52,65,56,69,49,38,57,54,71,58,49,45,44,46,60,56,42,77,70,75,72,76,70,71,73,58,71,64,64,72,56,54,78,78,70,76,88,85,76,90,78,89,82,91,78,91,78,91,80,91,75,75,72,66,62,56,57,56,51,51,56,55,52,63,75,67,52,86,79,66,64,40,21,26,40,36,41,36,48,44,64,57,46,66,63,50,37,52,48,51,29,56,48,49,38,39,88,79,52,72,55,77,59,42,69,74,46,72,57,68,45,40,37,26,70,100,45,89,54,33,44,64,75,49,42,40,84,66,35,40,44,76,89,79,65,60,47,46,52,75,64,57,55,52,51,40,49,50,50,24,53,63,69,51,53,60,50,82,94,37,46,87,47,36,47,35,52,42,42,60,67,42,58,72,65,57,18,39,50,41,40,36,28,20,26,49,49,24,22,50,48,83,81,68,64,82,45,17,29,60,50,38,51,52,42,42,55,54,47,53,48,51,34,47,53,51,54,51,53,54,53,65,66,34,77,80,79,67,82,79,77,52,55,69,46,74,41,42,43,54,52,64,49,37,75,72,41,39,45,61,44,42,42,55,52,50,42,68,60,40,43,91,57,32,40,70,57,68,31,60,94,58,47,66,75,50,31,53,52,50,48,53,48,54,16,47,52,48,40,53,55,51,50,51,45,63,70,70,59,49,77,71,53,90,78,73,91,58,90,59,48,64,60,53,48,50,54,46,58,69,29,89,75,55,15,71,36,41,54,47,43,35,51,54,49,52,52,46,38,50,54,26,54,56,62,72,73,106